Protein AF-A0A6G0XV57-F1 (afdb_monomer)

Nearest PDB structures (foldseek):
  7r4l-assembly1_A-2  TM=8.986E-01  e=7.935E-34  Homo sapiens
  7r4k-assembly1_A-2  TM=8.999E-01  e=2.355E-31  Homo sapiens
  7n29-assembly1_A-3  TM=8.966E-01  e=2.227E-31  Homo sapiens
  4ij6-assembly1_B  TM=8.393E-01  e=4.321E-11  Hydrogenobacter thermophilus TK-6
  4ij5-assembly1_B  TM=8.143E-01  e=5.037E-10  Hydrogenobacter thermophilus TK-6

Secondary structure (DSSP, 8-state):
----------SSSSSTTSGGGTTS---SEEEEEEPPPBHHHHHHHHHHTT--TTSSHHHHTS-GGGPPBPHHHHHHHHHHHHHHHHTT----SEEEEESSHHHHHHHHHT--TT--EEEEGGGSPPP-GGGTT--HHHHHHHSHHHHHHHHH-TTT---TTS--HHHHHHHHHHHHHHHHHH-TT-EEEEEE-HHHHHHHHHHHTT--HHHHHHHHH---GGGS--TT-EEEEESB-TTT-PBPSS--EEEEE-TT-GGGS-SSPEE-------HHHHHHHHHTS--S-S-HHHHHHHHSS--S--TT---------PPPP---SEEEEEEPPPHHHHHHHHH---HHHHHHHHHHTT--HHHHHHHHHHHHHHHHHHHHHHHHTT-EEEEEETTS--GGGGTT-SEEEEESSHHHHHHHHHH--SS--EEEEETTTTT---TT-SEE-BTTTB-HHHHHHHHHTT-SEEEEE--EEEEEE-TT--EEE-SS-BSSEEEEEESSTTSPEEEEEEETTPPPEEEEES-EEEE-TTGGGTHHHHHHPPPHHHHHHHHHHTT-----HHHHHHHHHHHHHTT---TT-SSEEEEESS---STTT---S-SEEEESEEEEEE-SSSEEEEETTTEEEE--TT-EEEEEE--STTTSEEEEE-S-GGGGGT-------

Sequence (673 aa):
MMWIGAVRRWKGARIARSLHHFNAPRLADLVLVRHGESEGNVAREMSIRGDHSLFSGEFKNRHSSNWRLTDRGREQAEAAGEWLRKEDLIYYDRYLVSEYLRAMETAARFNLPDAQWYAEMLLRERDWGQMDLMSEAERSVKMHDELKRRDLDRFYYAPPGGESLATVAQRVDRLMCVLHRELPGKKVLVVCHGEVMWALRTRLERMSQDTFRELQMSGRMVDQLHNGHILHYTRTDPVTGKVAPFFTHMRSVCPWNEKLSPKGWIKINRPVYDNEMMLAIAERVPRMIVSEEYIQQTYRKENSLNPNIESPLNPVVEKPKIELNKVVIVNKMTRYQHEESLYGNSGEALKKQMSMRGFVYDRLKASHDHHIDAIEDITSCLKEHNIEATVFNAHELTHEAYDGADMVFSAGGDGTFLKAASFVNRPIPLAGLNTDSARSEGNLCCYSIDASCNRFVVGLERLLKGDFQWRNRQRIRVGMVNQEGFKYELPRYALNEVFIAESDASRPSFYNIGIDQQQRESHRSSGIIVCTGTGSSAWYYSASQIHREQISSILNAMDFHSYTNETVTEITERLNKDNMFPEDSLDMGYVVREPIINATFGDIRFRKGKARRVSMRSLGWDMKVNLDGLYSVPLNYGVQAVMKICTEPQYVLRTVDFSPHDSRHDKKYRPRS

Organism: NCBI:txid100861

Structure (mmCIF, N/CA/C/O backbone):
data_AF-A0A6G0XV57-F1
#
_entry.id   AF-A0A6G0XV57-F1
#
loop_
_atom_site.group_PDB
_atom_site.id
_atom_site.type_symbol
_atom_site.label_atom_id
_atom_site.label_alt_id
_atom_site.label_comp_id
_atom_site.label_asym_id
_atom_site.label_entity_id
_atom_site.label_seq_id
_atom_site.pdbx_PDB_ins_code
_atom_site.Cartn_x
_atom_site.Cartn_y
_atom_site.Cartn_z
_atom_site.occupancy
_atom_site.B_iso_or_equiv
_atom_site.auth_seq_id
_atom_site.auth_comp_id
_atom_site.auth_asym_id
_atom_site.auth_atom_id
_atom_site.pdbx_PDB_model_num
ATOM 1 N N . MET A 1 1 ? 45.183 -13.941 52.090 1.00 34.09 1 MET A N 1
ATOM 2 C CA . MET A 1 1 ? 44.282 -14.592 53.063 1.00 34.09 1 MET A CA 1
ATOM 3 C C . MET A 1 1 ? 43.223 -13.570 53.453 1.00 34.09 1 MET A C 1
ATOM 5 O O . MET A 1 1 ? 43.558 -12.648 54.171 1.00 34.09 1 MET A O 1
ATOM 9 N N . MET A 1 2 ? 42.026 -13.645 52.866 1.00 29.22 2 MET A N 1
ATOM 10 C CA . MET A 1 2 ? 40.746 -13.140 53.398 1.00 29.22 2 MET A CA 1
ATOM 11 C C . MET A 1 2 ? 39.704 -13.258 52.282 1.00 29.22 2 MET A C 1
ATOM 13 O O . MET A 1 2 ? 39.480 -12.357 51.483 1.00 29.22 2 MET A O 1
ATOM 17 N N . TRP A 1 3 ? 39.139 -14.456 52.209 1.00 25.41 3 TRP A N 1
ATOM 18 C CA . TRP A 1 3 ? 37.884 -14.771 51.545 1.00 25.41 3 TRP A CA 1
ATOM 19 C C . TRP A 1 3 ? 36.915 -15.224 52.643 1.00 25.41 3 TRP A C 1
ATOM 21 O O . TRP A 1 3 ? 37.363 -15.765 53.653 1.00 25.41 3 TRP A O 1
ATOM 31 N N . ILE A 1 4 ? 35.616 -15.090 52.358 1.00 30.78 4 ILE A N 1
ATOM 32 C CA . ILE A 1 4 ? 34.435 -15.604 53.080 1.00 30.78 4 ILE A CA 1
ATOM 33 C C . ILE A 1 4 ? 33.719 -14.556 53.948 1.00 30.78 4 ILE A C 1
ATOM 35 O O . ILE A 1 4 ? 34.163 -14.202 55.033 1.00 30.78 4 ILE A O 1
ATOM 39 N N . GLY A 1 5 ? 32.521 -14.162 53.495 1.00 26.83 5 GLY A N 1
ATOM 40 C CA . GLY A 1 5 ? 31.481 -13.634 54.379 1.00 26.83 5 GLY A CA 1
ATOM 41 C C . GLY A 1 5 ? 30.480 -12.681 53.728 1.00 26.83 5 GLY A C 1
ATOM 42 O O . GLY A 1 5 ? 30.572 -11.492 53.980 1.00 26.83 5 GLY A O 1
ATOM 43 N N . ALA A 1 6 ? 29.521 -13.191 52.937 1.00 28.02 6 ALA A N 1
ATOM 44 C CA . ALA A 1 6 ? 28.131 -12.685 52.884 1.00 28.02 6 ALA A CA 1
ATOM 45 C C . ALA A 1 6 ? 27.296 -13.379 51.784 1.00 28.02 6 ALA A C 1
ATOM 47 O O . ALA A 1 6 ? 26.895 -12.773 50.795 1.00 28.02 6 ALA A O 1
ATOM 48 N N . VAL A 1 7 ? 26.963 -14.657 51.981 1.00 32.06 7 VAL A N 1
ATOM 49 C CA . VAL A 1 7 ? 25.811 -15.294 51.320 1.00 32.06 7 VAL A CA 1
ATOM 50 C C . VAL A 1 7 ? 24.697 -15.387 52.360 1.00 32.06 7 VAL A C 1
ATOM 52 O O . VAL A 1 7 ? 24.643 -16.366 53.096 1.00 32.06 7 VAL A O 1
ATOM 55 N N . ARG A 1 8 ? 23.843 -14.356 52.471 1.00 33.47 8 ARG A N 1
ATOM 56 C CA . ARG A 1 8 ? 22.464 -14.439 53.018 1.00 33.47 8 ARG A CA 1
ATOM 57 C C . ARG A 1 8 ? 21.785 -13.067 53.106 1.00 33.47 8 ARG A C 1
ATOM 59 O O . ARG A 1 8 ? 21.860 -12.381 54.116 1.00 33.47 8 ARG A O 1
ATOM 66 N N . ARG A 1 9 ? 21.067 -12.712 52.045 1.00 32.19 9 ARG A N 1
ATOM 67 C CA . ARG A 1 9 ? 19.805 -11.936 51.967 1.00 32.19 9 ARG A CA 1
ATOM 68 C C . ARG A 1 9 ? 19.656 -11.534 50.502 1.00 32.19 9 ARG A C 1
ATOM 70 O O . ARG A 1 9 ? 20.653 -11.497 49.803 1.00 32.19 9 ARG A O 1
ATOM 77 N N . TRP A 1 10 ? 18.437 -11.275 50.043 1.00 28.81 10 TRP A N 1
ATOM 78 C CA . TRP A 1 10 ? 18.050 -11.075 48.632 1.00 28.81 10 TRP A CA 1
ATOM 79 C C . TRP A 1 10 ? 17.597 -12.335 47.864 1.00 28.81 10 TRP A C 1
ATOM 81 O O . TRP A 1 10 ? 17.657 -12.396 46.642 1.00 28.81 10 TRP A O 1
ATOM 91 N N . LYS A 1 11 ? 16.986 -13.303 48.562 1.00 30.27 11 LYS A N 1
ATOM 92 C CA . LYS A 1 11 ? 15.836 -14.040 48.000 1.00 30.27 11 LYS A CA 1
ATOM 93 C C . LYS A 1 11 ? 14.578 -13.232 48.338 1.00 30.27 11 LYS A C 1
ATOM 95 O O . LYS A 1 11 ? 14.094 -13.324 49.458 1.00 30.27 11 LYS A O 1
ATOM 100 N N . GLY A 1 12 ? 14.106 -12.381 47.424 1.00 30.50 12 GLY A N 1
ATOM 101 C CA . GLY A 1 12 ? 12.867 -11.617 47.653 1.00 30.50 12 GLY A CA 1
ATOM 102 C C . GLY A 1 12 ? 12.472 -10.583 46.594 1.00 30.50 12 GLY A C 1
ATOM 103 O O . GLY A 1 12 ? 11.296 -10.272 46.481 1.00 30.50 12 GLY A O 1
ATOM 104 N N . ALA A 1 13 ? 13.395 -10.088 45.763 1.00 32.50 13 ALA A N 1
ATOM 105 C CA . ALA A 1 13 ? 13.110 -8.943 44.881 1.00 32.50 13 ALA A CA 1
ATOM 106 C C . ALA A 1 13 ? 12.958 -9.280 43.380 1.00 32.50 13 ALA A C 1
ATOM 108 O O . ALA A 1 13 ? 12.993 -8.382 42.544 1.00 32.50 13 ALA A O 1
ATOM 109 N N . ARG A 1 14 ? 12.786 -10.560 43.007 1.00 33.81 14 ARG A N 1
ATOM 110 C CA . ARG A 1 14 ? 12.693 -10.996 41.593 1.00 33.81 14 ARG A CA 1
ATOM 111 C C . ARG A 1 14 ? 11.273 -11.297 41.084 1.00 33.81 14 ARG A C 1
ATOM 113 O O . ARG A 1 14 ? 11.131 -11.683 39.934 1.00 33.81 14 ARG A O 1
ATOM 120 N N . ILE A 1 15 ? 10.231 -11.094 41.897 1.00 35.41 15 ILE A N 1
ATOM 121 C CA . ILE A 1 15 ? 8.837 -11.447 41.539 1.00 35.41 15 ILE A CA 1
ATOM 122 C C . ILE A 1 15 ? 7.945 -10.209 41.280 1.00 35.41 15 ILE A C 1
ATOM 124 O O . ILE A 1 15 ? 6.884 -10.325 40.679 1.00 35.41 15 ILE A O 1
ATOM 128 N N . ALA A 1 16 ? 8.376 -8.994 41.631 1.00 29.47 16 ALA A N 1
ATOM 129 C CA . ALA A 1 16 ? 7.473 -7.835 41.672 1.00 29.47 16 ALA A CA 1
ATOM 130 C C . ALA A 1 16 ? 7.303 -7.034 40.357 1.00 29.47 16 ALA A C 1
ATOM 132 O O . ALA A 1 16 ? 6.469 -6.136 40.315 1.00 29.47 16 ALA A O 1
ATOM 133 N N . ARG A 1 17 ? 8.033 -7.331 39.268 1.00 33.22 17 ARG A N 1
ATOM 134 C CA . ARG A 1 17 ? 7.939 -6.560 38.001 1.00 33.22 17 ARG A CA 1
ATOM 135 C C . ARG A 1 17 ? 6.958 -7.112 36.947 1.00 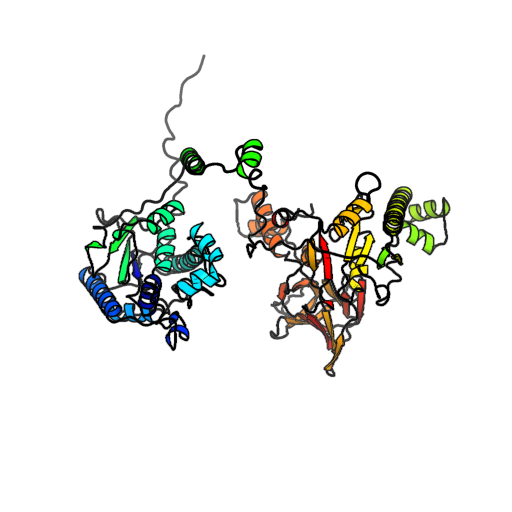33.22 17 ARG A C 1
ATOM 137 O O . ARG A 1 17 ? 6.884 -6.551 35.862 1.00 33.22 17 ARG A O 1
ATOM 144 N N . SER A 1 18 ? 6.166 -8.150 37.246 1.00 36.41 18 SER A N 1
ATOM 145 C CA . SER A 1 18 ? 5.192 -8.733 36.292 1.00 36.41 18 SER A CA 1
ATOM 146 C C . SER A 1 18 ? 3.714 -8.403 36.573 1.00 36.41 18 SER A C 1
ATOM 148 O O . SER A 1 18 ? 2.833 -8.851 35.842 1.00 36.41 18 SER A O 1
ATOM 150 N N . LEU A 1 19 ? 3.408 -7.610 37.606 1.00 34.47 19 LEU A N 1
ATOM 151 C CA . LEU A 1 19 ? 2.039 -7.498 38.131 1.00 34.47 19 LEU A CA 1
ATOM 152 C C . LEU A 1 19 ? 1.167 -6.387 37.514 1.00 34.47 19 LEU A C 1
ATOM 154 O O . LEU A 1 19 ? -0.050 -6.428 37.674 1.00 34.47 19 LEU A O 1
ATOM 158 N N . HIS A 1 20 ? 1.719 -5.438 36.750 1.00 35.94 20 HIS A N 1
ATOM 159 C CA . HIS A 1 20 ? 0.915 -4.323 36.215 1.00 35.94 20 HIS A CA 1
ATOM 160 C C . HIS A 1 20 ? 0.004 -4.681 35.022 1.00 35.94 20 HIS A C 1
ATOM 162 O O . HIS A 1 20 ? -0.925 -3.934 34.737 1.00 35.94 20 HIS A O 1
ATOM 168 N N . HIS A 1 21 ? 0.179 -5.841 34.375 1.00 42.47 21 HIS A N 1
ATOM 169 C CA . HIS A 1 21 ? -0.736 -6.318 33.318 1.00 42.47 21 HIS A CA 1
ATOM 170 C C . HIS A 1 21 ? -1.996 -7.034 33.851 1.00 42.47 21 HIS A C 1
ATOM 172 O O . HIS A 1 21 ? -2.893 -7.372 33.074 1.00 42.47 21 HIS A O 1
ATOM 178 N N . PHE A 1 22 ? -2.079 -7.286 35.163 1.00 44.69 22 PHE A N 1
ATOM 179 C CA . PHE A 1 22 ? -3.140 -8.099 35.768 1.00 44.69 22 PHE A CA 1
ATOM 180 C C . PHE A 1 22 ? -4.369 -7.312 36.251 1.00 44.69 22 PHE A C 1
ATOM 182 O O . PHE A 1 22 ? -5.381 -7.935 36.555 1.00 44.69 22 PHE A O 1
ATOM 189 N N . ASN A 1 23 ? -4.324 -5.975 36.251 1.00 51.72 23 ASN A N 1
ATOM 190 C CA . ASN A 1 23 ? -5.428 -5.120 36.721 1.00 51.72 23 ASN A CA 1
ATOM 191 C C . ASN A 1 23 ? -6.341 -4.573 35.609 1.00 51.72 23 ASN A C 1
ATOM 193 O O . ASN A 1 23 ? -7.172 -3.707 35.872 1.00 51.72 23 ASN A O 1
ATOM 197 N N . ALA A 1 24 ? -6.215 -5.054 34.368 1.00 62.66 24 ALA A N 1
ATOM 198 C CA . ALA A 1 24 ? -7.124 -4.631 33.308 1.00 62.66 24 ALA A CA 1
ATOM 199 C C . ALA A 1 24 ? -8.559 -5.138 33.592 1.00 62.66 24 ALA A C 1
ATOM 201 O O . ALA A 1 24 ? -8.722 -6.334 33.861 1.00 62.66 24 ALA A O 1
ATOM 202 N N . PRO A 1 25 ? -9.593 -4.278 33.509 1.00 76.31 25 PRO A N 1
ATOM 203 C CA . PRO A 1 25 ? -10.987 -4.700 33.609 1.00 76.31 25 PRO A CA 1
ATOM 204 C C . PRO A 1 25 ? -11.294 -5.782 32.561 1.00 76.31 25 PRO A C 1
ATOM 206 O O . PRO A 1 25 ? -10.934 -5.640 31.394 1.00 76.31 25 PRO A O 1
ATOM 209 N N . ARG A 1 26 ? -11.912 -6.899 32.972 1.00 89.50 26 ARG A N 1
ATOM 210 C CA . ARG A 1 26 ? -12.302 -8.002 32.071 1.00 89.50 26 ARG A CA 1
ATOM 211 C C . ARG A 1 26 ? -13.672 -8.553 32.431 1.00 89.50 26 ARG A C 1
ATOM 213 O O . ARG A 1 26 ? -14.041 -8.522 33.601 1.00 89.50 26 ARG A O 1
ATOM 220 N N . LEU A 1 27 ? -14.364 -9.132 31.449 1.00 94.75 27 LEU A N 1
ATOM 221 C CA . LEU A 1 27 ? -15.621 -9.877 31.630 1.00 94.75 27 LEU A CA 1
ATOM 222 C C . LEU A 1 27 ? -15.452 -10.984 32.675 1.00 94.75 27 LEU A C 1
ATOM 224 O O . LEU A 1 27 ? -14.336 -11.469 32.823 1.00 94.75 27 LEU A O 1
ATOM 228 N N . ALA A 1 28 ? -16.508 -11.386 33.380 1.00 94.69 28 ALA A N 1
ATOM 229 C CA . ALA A 1 28 ? -16.503 -12.561 34.262 1.00 94.69 28 ALA A CA 1
ATOM 230 C C . ALA A 1 28 ? -16.751 -13.857 33.475 1.00 94.69 28 ALA A C 1
ATOM 232 O O . ALA A 1 28 ? -15.943 -14.788 33.548 1.00 94.69 28 ALA A O 1
ATOM 233 N N . ASP A 1 29 ? -17.810 -13.855 32.662 1.00 96.56 29 ASP A N 1
ATOM 234 C CA . ASP A 1 29 ? -18.235 -14.973 31.823 1.00 96.56 29 ASP A CA 1
ATOM 235 C C . ASP A 1 29 ? -18.567 -14.492 30.409 1.00 96.56 29 ASP A C 1
ATOM 237 O O . ASP A 1 29 ? -19.100 -13.396 30.211 1.00 96.56 29 ASP A O 1
ATOM 241 N N . LEU A 1 30 ? -18.267 -15.338 29.427 1.00 98.06 30 LEU A N 1
ATOM 242 C CA . LEU A 1 30 ? -18.637 -15.145 28.030 1.00 98.06 30 LEU A CA 1
ATOM 243 C C . LEU A 1 30 ? -19.245 -16.441 27.501 1.00 98.06 30 LEU A C 1
ATOM 245 O O . LEU A 1 30 ? -18.568 -17.466 27.442 1.00 98.06 30 LEU A O 1
ATOM 249 N N . VAL A 1 31 ? -20.511 -16.387 27.104 1.00 98.38 31 VAL A N 1
ATOM 250 C CA . VAL A 1 31 ? -21.219 -17.504 26.478 1.00 98.38 31 VAL A CA 1
ATOM 251 C C . VAL A 1 31 ? -21.384 -17.194 24.999 1.00 98.38 31 VAL A C 1
ATOM 253 O O . VAL A 1 31 ? -21.949 -16.169 24.635 1.00 98.38 31 VAL A O 1
ATOM 256 N N . LEU A 1 32 ? -20.862 -18.067 24.145 1.00 98.56 32 LEU A N 1
ATOM 257 C CA . LEU A 1 32 ? -20.957 -17.985 22.694 1.00 98.56 32 LEU A CA 1
ATOM 258 C C . LEU A 1 32 ? -21.879 -19.095 22.203 1.00 98.56 32 LEU A C 1
ATOM 260 O O . LEU A 1 32 ? -21.684 -20.248 22.578 1.00 98.56 32 LEU A O 1
ATOM 264 N N . VAL A 1 33 ? -22.829 -18.774 21.333 1.00 98.56 33 VAL A N 1
ATOM 265 C CA . VAL A 1 33 ? -23.730 -19.754 20.724 1.00 98.56 33 VAL A CA 1
ATOM 266 C C . VAL A 1 33 ? -23.686 -19.626 19.208 1.00 98.56 33 VAL A C 1
ATOM 268 O O . VAL A 1 33 ? -23.840 -18.528 18.663 1.00 98.56 33 VAL A O 1
ATOM 271 N N . ARG A 1 34 ? -23.484 -20.747 18.511 1.00 98.50 34 ARG A N 1
ATOM 272 C CA . ARG A 1 34 ? -23.618 -20.807 17.050 1.00 98.50 34 ARG A CA 1
ATOM 273 C C . ARG A 1 34 ? -25.100 -20.826 16.697 1.00 98.50 34 ARG A C 1
ATOM 275 O O . ARG A 1 34 ? -25.857 -21.573 17.310 1.00 98.50 34 ARG A O 1
ATOM 282 N N . HIS A 1 35 ? -25.502 -20.082 15.670 1.00 98.50 35 HIS A N 1
ATOM 283 C CA . HIS A 1 35 ? -26.863 -20.160 15.141 1.00 98.50 35 HIS A CA 1
ATOM 284 C C . HIS A 1 35 ? -27.295 -21.613 14.831 1.00 98.50 35 HIS A C 1
ATOM 286 O O . HIS A 1 35 ? -26.469 -22.470 14.478 1.00 98.50 35 HIS A O 1
ATOM 292 N N . GLY A 1 36 ? -28.597 -21.889 14.940 1.00 98.19 36 GLY A N 1
ATOM 293 C CA . GLY A 1 36 ? -29.198 -23.158 14.515 1.00 98.19 36 GLY A CA 1
ATOM 294 C C . GLY A 1 36 ? -29.007 -23.421 13.017 1.00 98.19 36 GLY A C 1
ATOM 295 O O . GLY A 1 36 ? -28.563 -22.547 12.271 1.00 98.19 36 GLY A O 1
ATOM 296 N N . GLU A 1 37 ? -29.286 -24.633 12.554 1.00 98.38 37 GLU A N 1
ATOM 297 C CA . GLU A 1 37 ? -29.189 -24.994 11.137 1.00 98.38 37 GLU A CA 1
ATOM 298 C C . GLU A 1 37 ? -29.991 -24.017 10.259 1.00 98.38 37 GLU A C 1
ATOM 300 O O . GLU A 1 37 ? -31.153 -23.709 10.520 1.00 98.38 37 GLU A O 1
ATOM 305 N N . SER A 1 38 ? -29.337 -23.476 9.234 1.00 97.50 38 SER A N 1
ATOM 306 C CA . SER A 1 38 ? -29.939 -22.513 8.308 1.00 97.50 38 SER A CA 1
ATOM 307 C C . SER A 1 38 ? -30.130 -23.110 6.922 1.00 97.50 38 SER A C 1
ATOM 309 O O . SER A 1 38 ? -29.463 -24.085 6.571 1.00 97.50 38 SER A O 1
ATOM 311 N N . GLU A 1 39 ? -30.977 -22.472 6.111 1.00 95.38 39 GLU A N 1
ATOM 312 C CA . GLU A 1 39 ? -31.161 -22.796 4.685 1.00 95.38 39 GLU A CA 1
ATOM 313 C C . GLU A 1 39 ? -29.803 -22.937 3.967 1.00 95.38 39 GLU A C 1
ATOM 315 O O . GLU A 1 39 ? -29.574 -23.888 3.222 1.00 95.38 39 GLU A O 1
ATOM 320 N N . GLY A 1 40 ? -28.856 -22.038 4.267 1.00 93.12 40 GLY A N 1
ATOM 321 C CA . GLY A 1 40 ? -27.499 -22.072 3.723 1.00 93.12 40 GLY A CA 1
ATOM 322 C C . GLY A 1 40 ? -26.662 -23.276 4.152 1.00 93.12 40 GLY A C 1
ATOM 323 O O . GLY A 1 40 ? -25.860 -23.777 3.366 1.00 93.12 40 GLY A O 1
ATOM 324 N N . ASN A 1 41 ? -26.853 -23.784 5.376 1.00 94.62 41 ASN A N 1
ATOM 325 C CA . ASN A 1 41 ? -26.161 -24.996 5.823 1.00 94.62 41 ASN A CA 1
ATOM 326 C C . ASN A 1 41 ? -26.663 -26.225 5.064 1.00 94.62 41 ASN A C 1
ATOM 328 O O . ASN A 1 41 ? -25.842 -27.007 4.589 1.00 94.62 41 ASN A O 1
ATOM 332 N N . VAL A 1 42 ? -27.981 -26.345 4.891 1.00 94.75 42 VAL A N 1
ATOM 333 C CA . VAL A 1 42 ? -28.590 -27.446 4.135 1.00 94.75 42 VAL A CA 1
ATOM 334 C C . VAL A 1 42 ? -28.161 -27.405 2.671 1.00 94.75 42 VAL A C 1
ATOM 336 O O . VAL A 1 42 ? -27.698 -28.418 2.150 1.00 94.75 42 VAL A O 1
ATOM 339 N N . ALA A 1 43 ? -28.215 -26.234 2.026 1.00 92.56 43 ALA A N 1
ATOM 340 C CA . ALA A 1 43 ? -27.759 -26.078 0.645 1.00 92.56 43 ALA A CA 1
ATOM 341 C C . ALA A 1 43 ? -26.285 -26.467 0.478 1.00 92.56 43 ALA A C 1
ATOM 343 O O . ALA A 1 43 ? -25.933 -27.218 -0.435 1.00 92.56 43 ALA A O 1
ATOM 344 N N . ARG A 1 44 ? -25.416 -26.020 1.395 1.00 90.75 44 ARG A N 1
ATOM 345 C CA . ARG A 1 44 ? -23.997 -26.395 1.407 1.00 90.75 44 ARG A CA 1
ATOM 346 C C . ARG A 1 44 ? -23.816 -27.909 1.521 1.00 90.75 44 ARG A C 1
ATOM 348 O O . ARG A 1 44 ? -23.021 -28.461 0.766 1.00 90.75 44 ARG A O 1
ATOM 355 N N . GLU A 1 45 ? -24.515 -28.561 2.447 1.00 92.06 45 GLU A N 1
ATOM 356 C CA . GLU A 1 45 ? -24.403 -30.002 2.702 1.00 92.06 45 GLU A CA 1
ATOM 357 C C . GLU A 1 45 ? -24.928 -30.846 1.533 1.00 92.06 45 GLU A C 1
ATOM 359 O O . GLU A 1 45 ? -24.244 -31.772 1.094 1.00 92.06 45 GLU A O 1
ATOM 364 N N . MET A 1 46 ? -26.089 -30.490 0.972 1.00 92.12 46 MET A N 1
ATOM 365 C CA . MET A 1 46 ? -26.632 -31.110 -0.244 1.00 92.12 46 MET A CA 1
ATOM 366 C C . MET A 1 46 ? -25.644 -30.996 -1.402 1.00 92.12 46 MET A C 1
ATOM 368 O O . MET A 1 46 ? -25.324 -31.992 -2.050 1.00 92.12 46 MET A O 1
ATOM 372 N N . SER A 1 47 ? -25.054 -29.814 -1.583 1.00 91.69 47 SER A N 1
ATOM 373 C CA . SER A 1 47 ? -24.084 -29.602 -2.648 1.00 91.69 47 SER A CA 1
ATOM 374 C C . SER A 1 47 ? -22.780 -30.371 -2.452 1.00 91.69 47 SER A C 1
ATOM 376 O O . SER A 1 47 ? -22.156 -30.704 -3.454 1.00 91.69 47 SER A O 1
ATOM 378 N N . ILE A 1 48 ? -22.348 -30.662 -1.221 1.00 87.38 48 ILE A N 1
ATOM 379 C CA . ILE A 1 48 ? -21.200 -31.559 -0.975 1.00 87.38 48 ILE A CA 1
ATOM 380 C C . ILE A 1 48 ? -21.549 -32.993 -1.386 1.00 87.38 48 ILE A C 1
ATOM 382 O O . ILE A 1 48 ? -20.696 -33.715 -1.889 1.00 87.38 48 ILE A O 1
ATOM 386 N N . ARG A 1 49 ? -22.810 -33.399 -1.207 1.00 91.12 49 ARG A N 1
ATOM 387 C CA . ARG A 1 49 ? -23.329 -34.714 -1.616 1.00 91.12 49 ARG A CA 1
ATOM 388 C C . ARG A 1 49 ? -23.647 -34.815 -3.114 1.00 91.12 49 ARG A C 1
ATOM 390 O O . ARG A 1 49 ? -24.102 -35.866 -3.554 1.00 91.12 49 ARG A O 1
ATOM 397 N N . GLY A 1 50 ? -23.402 -33.754 -3.885 1.00 88.12 50 GLY A N 1
ATOM 398 C CA . GLY A 1 50 ? -23.627 -33.704 -5.332 1.00 88.12 50 GLY A CA 1
ATOM 399 C C . GLY A 1 50 ? -25.002 -33.181 -5.759 1.00 88.12 50 GLY A C 1
ATOM 400 O O . GLY A 1 50 ? -25.271 -33.114 -6.955 1.00 88.12 50 GLY A O 1
ATOM 401 N N . ASP A 1 51 ? -25.864 -32.778 -4.822 1.00 90.00 51 ASP A N 1
ATOM 402 C CA . ASP A 1 51 ? -27.142 -32.137 -5.141 1.00 90.00 51 ASP A CA 1
ATOM 403 C C . ASP A 1 51 ? -27.007 -30.607 -5.106 1.00 90.00 51 ASP A C 1
ATOM 405 O O . ASP A 1 51 ? -26.893 -29.982 -4.051 1.00 90.00 51 ASP A O 1
ATOM 409 N N . HIS A 1 52 ? -27.017 -29.992 -6.286 1.00 89.50 52 HIS A N 1
ATOM 410 C CA . HIS A 1 52 ? -26.861 -28.545 -6.462 1.00 89.50 52 HIS A CA 1
ATOM 411 C C . HIS A 1 52 ? -28.188 -27.815 -6.709 1.00 89.50 52 HIS A C 1
ATOM 413 O O . HIS A 1 52 ? -28.171 -26.626 -7.028 1.00 89.50 52 HIS A O 1
ATOM 419 N N . SER A 1 53 ? -29.327 -28.502 -6.573 1.00 86.62 53 SER A N 1
ATOM 420 C CA . SER A 1 53 ? -30.657 -27.969 -6.914 1.00 86.62 53 SER A CA 1
ATOM 421 C C . SER A 1 53 ? -30.976 -26.647 -6.206 1.00 86.62 53 SER A C 1
ATOM 423 O O . SER A 1 53 ? -31.510 -25.725 -6.826 1.00 86.62 53 SER A O 1
ATOM 425 N N . LEU A 1 54 ? -30.564 -26.506 -4.941 1.00 86.25 54 LEU A N 1
ATOM 426 C CA . LEU A 1 54 ? -30.760 -25.286 -4.156 1.00 86.25 54 LEU A CA 1
ATOM 427 C C . LEU A 1 54 ? -29.894 -24.104 -4.616 1.00 86.25 54 LEU A C 1
ATOM 429 O O . LEU A 1 54 ? -30.247 -22.969 -4.334 1.00 86.25 54 LEU A O 1
ATOM 433 N N . PHE A 1 55 ? -28.820 -24.298 -5.386 1.00 83.69 55 PHE A N 1
ATOM 434 C CA . PHE A 1 55 ? -28.038 -23.190 -5.966 1.00 83.69 55 PHE A CA 1
ATOM 435 C C . PHE A 1 55 ? -28.674 -22.645 -7.258 1.00 83.69 55 PHE A C 1
ATOM 437 O O . PHE A 1 55 ? -27.996 -22.335 -8.241 1.00 83.69 55 PHE A O 1
ATOM 444 N N . SER A 1 56 ? -29.998 -22.514 -7.255 1.00 81.12 56 SER A N 1
ATOM 445 C CA . SER A 1 56 ? -30.811 -21.991 -8.351 1.00 81.12 56 SER A CA 1
ATOM 446 C C . SER A 1 56 ? -31.950 -21.111 -7.811 1.00 81.12 56 SER A C 1
ATOM 448 O O . SER A 1 56 ? -32.141 -20.994 -6.599 1.00 81.12 56 SER A O 1
ATOM 450 N N . GLY A 1 57 ? -32.681 -20.443 -8.708 1.00 84.56 57 GLY A N 1
ATOM 451 C CA . GLY A 1 57 ? -33.879 -19.676 -8.353 1.00 84.56 57 GLY A CA 1
ATOM 452 C C . GLY A 1 57 ? -33.658 -18.620 -7.261 1.00 84.56 57 GLY A C 1
ATOM 453 O O . GLY A 1 57 ? -32.664 -17.892 -7.265 1.00 84.56 57 GLY A O 1
ATOM 454 N N . GLU A 1 58 ? -34.607 -18.525 -6.325 1.00 82.25 58 GLU A N 1
ATOM 455 C CA . GLU A 1 58 ? -34.595 -17.518 -5.255 1.00 82.25 58 GLU A CA 1
ATOM 456 C C . GLU A 1 58 ? -33.408 -17.645 -4.301 1.00 82.25 58 GLU A C 1
ATOM 458 O O . GLU A 1 58 ? -32.899 -16.632 -3.825 1.00 82.25 58 GLU A O 1
ATOM 463 N N . PHE A 1 59 ? -32.946 -18.867 -4.028 1.00 85.88 59 PHE A N 1
ATOM 464 C CA . PHE A 1 59 ? -31.854 -19.092 -3.086 1.00 85.88 59 PHE A CA 1
ATOM 465 C C . PHE A 1 59 ? -30.547 -18.464 -3.592 1.00 85.88 59 PHE A C 1
ATOM 467 O O . PHE A 1 59 ? -29.869 -17.774 -2.833 1.00 85.88 59 PHE A O 1
ATOM 474 N N . LYS A 1 60 ? -30.240 -18.610 -4.892 1.00 85.06 60 LYS A N 1
ATOM 475 C CA . LYS A 1 60 ? -29.068 -17.978 -5.532 1.00 85.06 60 LYS A CA 1
ATOM 476 C C . LYS A 1 60 ? -29.159 -16.449 -5.575 1.00 85.06 60 LYS A C 1
ATOM 478 O O . LYS A 1 60 ? -28.135 -15.777 -5.582 1.00 85.06 60 LYS A O 1
ATOM 483 N N . ASN A 1 61 ? -30.372 -15.899 -5.586 1.00 86.00 61 ASN A N 1
ATOM 484 C CA . ASN A 1 61 ? -30.618 -14.455 -5.621 1.00 86.00 61 ASN A CA 1
ATOM 485 C C . ASN A 1 61 ? -30.779 -13.832 -4.221 1.00 86.00 61 ASN A C 1
ATOM 487 O O . ASN A 1 61 ? -31.047 -12.635 -4.103 1.00 86.00 61 ASN A O 1
ATOM 491 N N . ARG A 1 62 ? -30.618 -14.622 -3.152 1.00 89.81 62 ARG A N 1
ATOM 492 C CA . ARG A 1 62 ? -30.719 -14.170 -1.763 1.00 89.81 62 ARG A CA 1
ATOM 493 C C . ARG A 1 62 ? -29.325 -14.042 -1.153 1.00 89.81 62 ARG A C 1
ATOM 495 O O . ARG A 1 62 ? -28.574 -15.007 -1.094 1.00 89.81 62 ARG A O 1
ATOM 502 N N . HIS A 1 63 ? -29.003 -12.856 -0.640 1.00 91.56 63 HIS A N 1
ATOM 503 C CA . HIS A 1 63 ? -27.762 -12.632 0.104 1.00 91.56 63 HIS A CA 1
ATOM 504 C C . HIS A 1 63 ? -27.706 -13.508 1.369 1.00 91.56 63 HIS A C 1
ATOM 506 O O . HIS A 1 63 ? -28.720 -13.673 2.055 1.00 91.56 63 HIS A O 1
ATOM 512 N N . SER A 1 64 ? -26.526 -14.027 1.720 1.00 91.38 64 SER A N 1
ATOM 513 C CA . SER A 1 64 ? -26.355 -15.001 2.809 1.00 91.38 64 SER A CA 1
ATOM 514 C C . SER A 1 64 ? -26.753 -14.479 4.191 1.00 91.38 64 SER A C 1
ATOM 516 O O . SER A 1 64 ? -27.119 -15.265 5.067 1.00 91.38 64 SER A O 1
ATOM 518 N N . SER A 1 65 ? -26.769 -13.158 4.403 1.00 94.31 65 SER A N 1
ATOM 519 C CA . SER A 1 65 ? -27.307 -12.529 5.624 1.00 94.31 65 SER A CA 1
ATOM 520 C C . SER A 1 65 ? -28.789 -12.827 5.867 1.00 94.31 65 SER A C 1
ATOM 522 O O . SER A 1 65 ? -29.244 -12.793 7.012 1.00 94.31 65 SER A O 1
ATOM 524 N N . ASN A 1 66 ? -29.534 -13.123 4.799 1.00 95.38 66 ASN A N 1
ATOM 525 C CA . ASN A 1 66 ? -30.988 -13.262 4.816 1.00 95.38 66 ASN A CA 1
ATOM 526 C C . ASN A 1 66 ? -31.452 -14.724 4.876 1.00 95.38 66 ASN A C 1
ATOM 528 O O . ASN A 1 66 ? -32.657 -14.968 4.912 1.00 95.38 66 ASN A O 1
ATOM 532 N N . TRP A 1 67 ? -30.534 -15.696 4.885 1.00 94.88 67 TRP A N 1
ATOM 533 C CA . TRP A 1 67 ? -30.897 -17.099 5.081 1.00 94.88 67 TRP A CA 1
ATOM 534 C C . TRP A 1 67 ? -31.500 -17.318 6.466 1.00 94.88 67 TRP A C 1
ATOM 536 O O . TRP A 1 67 ? -30.936 -16.888 7.481 1.00 94.88 67 TRP A O 1
ATOM 546 N N . ARG A 1 68 ? -32.648 -17.993 6.481 1.00 97.06 68 ARG A N 1
ATOM 547 C CA . ARG A 1 68 ? -33.456 -18.270 7.675 1.00 97.06 68 ARG A CA 1
ATOM 548 C C . ARG A 1 68 ? -33.063 -19.603 8.313 1.00 97.06 68 ARG A C 1
ATOM 550 O O . ARG A 1 68 ? -32.319 -20.394 7.724 1.00 97.06 68 ARG A O 1
ATOM 557 N N . LEU A 1 69 ? -33.548 -19.850 9.529 1.00 98.31 69 LEU A N 1
ATOM 558 C CA . LEU A 1 69 ? -33.449 -21.169 10.165 1.00 98.31 69 LEU A CA 1
ATOM 559 C C . LEU A 1 69 ? -34.376 -22.194 9.500 1.00 98.31 69 LEU A C 1
ATOM 561 O O . LEU A 1 69 ? -35.516 -21.870 9.160 1.00 98.31 69 LEU A O 1
ATOM 565 N N . THR A 1 70 ? -33.905 -23.437 9.395 1.00 98.25 70 THR A N 1
ATOM 566 C CA . THR A 1 70 ? -34.751 -24.604 9.088 1.00 98.25 70 THR A CA 1
ATOM 567 C C . THR A 1 70 ? -35.559 -25.009 10.321 1.00 98.25 70 THR A C 1
ATOM 569 O O . THR A 1 70 ? -35.262 -24.555 11.426 1.00 98.25 70 THR A O 1
ATOM 572 N N . ASP A 1 71 ? -36.552 -25.890 10.178 1.00 98.00 71 ASP A N 1
ATOM 573 C CA . ASP A 1 71 ? -37.307 -26.391 11.339 1.00 98.00 71 ASP A CA 1
ATOM 574 C C . ASP A 1 71 ? -36.397 -27.111 12.340 1.00 98.00 71 ASP A C 1
ATOM 576 O O . ASP A 1 71 ? -36.419 -26.799 13.529 1.00 98.00 71 ASP A O 1
ATOM 580 N N . ARG A 1 72 ? -35.462 -27.929 11.844 1.00 97.88 72 ARG A N 1
ATOM 581 C CA . ARG A 1 72 ? -34.393 -28.510 12.665 1.00 97.88 72 ARG A CA 1
ATOM 582 C C . ARG A 1 72 ? -33.543 -27.434 13.347 1.00 97.88 72 ARG A C 1
ATOM 584 O O . ARG A 1 72 ? -33.191 -27.567 14.515 1.00 97.88 72 ARG A O 1
ATOM 591 N N . GLY A 1 73 ? -33.205 -26.351 12.649 1.00 98.19 73 GLY A N 1
ATOM 592 C CA . GLY A 1 73 ? -32.473 -25.229 13.234 1.00 98.19 73 GLY A CA 1
ATOM 593 C C . GLY A 1 73 ? -33.234 -24.499 14.340 1.00 98.19 73 GLY A C 1
ATOM 594 O O . GLY A 1 73 ? -32.613 -24.022 15.292 1.00 98.19 73 GLY A O 1
ATOM 595 N N . ARG A 1 74 ? -34.567 -24.437 14.249 1.00 98.50 74 ARG A N 1
ATOM 596 C CA . ARG A 1 74 ? -35.437 -23.882 15.298 1.00 98.50 74 ARG A CA 1
ATOM 597 C C . ARG A 1 74 ? -35.441 -24.779 16.532 1.00 98.50 74 ARG A C 1
ATOM 599 O O . ARG A 1 74 ? -35.211 -24.265 17.621 1.00 98.50 74 ARG A O 1
ATOM 606 N N . GLU A 1 75 ? -35.574 -26.093 16.355 1.00 98.31 75 GLU A N 1
ATOM 607 C CA . GLU A 1 75 ? -35.467 -27.076 17.446 1.00 98.31 75 GLU A CA 1
ATOM 608 C C . GLU A 1 75 ? -34.101 -26.996 18.147 1.00 98.31 75 GLU A C 1
ATOM 610 O O . GLU A 1 75 ? -34.017 -26.983 19.373 1.00 98.31 75 GLU A O 1
ATOM 615 N N . GLN A 1 76 ? -33.010 -26.868 17.381 1.00 98.38 76 GLN A N 1
ATOM 616 C CA . GLN A 1 76 ? -31.664 -26.687 17.939 1.00 98.38 76 GLN A CA 1
ATOM 617 C C . GLN A 1 76 ? -31.543 -25.403 18.770 1.00 98.38 76 GLN A C 1
ATOM 619 O O . GLN A 1 76 ? -30.872 -25.403 19.804 1.00 98.38 76 GLN A O 1
ATOM 624 N N . ALA A 1 77 ? -32.163 -24.309 18.319 1.00 98.38 77 ALA A N 1
ATOM 625 C CA . ALA A 1 77 ? -32.176 -23.042 19.042 1.00 98.38 77 ALA A CA 1
ATOM 626 C C . ALA A 1 77 ? -32.992 -23.134 20.341 1.00 98.38 77 ALA A C 1
ATOM 628 O O . ALA A 1 77 ? -32.554 -22.639 21.379 1.00 98.38 77 ALA A O 1
ATOM 629 N N . GLU A 1 78 ? -34.143 -23.802 20.299 1.00 98.25 78 GLU A N 1
ATOM 630 C CA . GLU A 1 78 ? -35.007 -24.019 21.463 1.00 98.25 78 GLU A CA 1
ATOM 631 C C . GLU A 1 78 ? -34.316 -24.912 22.500 1.00 98.25 78 GLU A C 1
ATOM 633 O O . GLU A 1 78 ? -34.232 -24.524 23.666 1.00 98.25 78 GLU A O 1
ATOM 638 N N . ALA A 1 79 ? -33.686 -26.011 22.071 1.00 98.06 79 ALA A N 1
ATOM 639 C CA . ALA A 1 79 ? -32.874 -26.872 22.934 1.00 98.06 79 ALA A CA 1
ATOM 640 C C . ALA A 1 79 ? -31.696 -26.115 23.577 1.00 98.06 79 ALA A C 1
ATOM 642 O O . ALA A 1 79 ? -31.369 -26.331 24.746 1.00 98.06 79 ALA A O 1
ATOM 643 N N . ALA A 1 80 ? -31.060 -25.196 22.841 1.00 97.75 80 ALA A N 1
ATOM 644 C CA . ALA A 1 80 ? -30.024 -24.330 23.399 1.00 97.75 80 ALA A CA 1
ATOM 645 C C . ALA A 1 80 ? -30.579 -23.378 24.469 1.00 97.75 80 ALA A C 1
ATOM 647 O O . ALA A 1 80 ? -29.984 -23.257 25.541 1.00 97.75 80 ALA A O 1
ATOM 648 N N . GLY A 1 81 ? -31.739 -22.763 24.227 1.00 97.31 81 GLY A N 1
ATOM 649 C CA . GLY A 1 81 ? -32.438 -21.941 25.218 1.00 97.31 81 GLY A CA 1
ATOM 650 C C . GLY A 1 81 ? -32.856 -22.717 26.468 1.00 97.31 81 GLY A C 1
ATOM 651 O O . GLY A 1 81 ? -32.676 -22.238 27.587 1.00 97.31 81 GLY A O 1
ATOM 652 N N . GLU A 1 82 ? -33.382 -23.930 26.296 1.00 97.25 82 GLU A N 1
ATOM 653 C CA . GLU A 1 82 ? -33.743 -24.832 27.397 1.00 97.25 82 GLU A CA 1
ATOM 654 C C . GLU A 1 82 ? -32.541 -25.186 28.257 1.00 97.25 82 GLU A C 1
ATOM 656 O O . GLU A 1 82 ? -32.618 -25.129 29.485 1.00 97.25 82 GLU A O 1
ATOM 661 N N . TRP A 1 83 ? -31.417 -25.497 27.620 1.00 96.50 83 TRP A N 1
ATOM 662 C CA . TRP A 1 83 ? -30.188 -25.797 28.331 1.00 96.50 83 TRP A CA 1
ATOM 663 C C . TRP A 1 83 ? -29.667 -24.590 29.115 1.00 96.50 83 TRP A C 1
ATOM 665 O O . TRP A 1 83 ? -29.315 -24.740 30.283 1.00 96.50 83 TRP A O 1
ATOM 675 N N . LEU A 1 84 ? -29.693 -23.383 28.533 1.00 96.75 84 LEU A N 1
ATOM 676 C CA . LEU A 1 84 ? -29.319 -22.155 29.247 1.00 96.75 84 LEU A CA 1
ATOM 677 C C . LEU A 1 84 ? -30.197 -21.935 30.487 1.00 96.75 84 LEU A C 1
ATOM 679 O O . LEU A 1 84 ? -29.677 -21.631 31.559 1.00 96.75 84 LEU A O 1
ATOM 683 N N . ARG A 1 85 ? -31.513 -22.158 30.379 1.00 95.56 85 ARG A N 1
ATOM 684 C CA . ARG A 1 85 ? -32.424 -22.080 31.533 1.00 95.56 85 ARG A CA 1
ATOM 685 C C . ARG A 1 85 ? -32.122 -23.126 32.598 1.00 95.56 85 ARG A C 1
ATOM 687 O O . ARG A 1 85 ? -32.097 -22.800 33.781 1.00 95.56 85 ARG A O 1
ATOM 694 N N . LYS A 1 86 ? -31.886 -24.372 32.187 1.00 95.00 86 LYS A N 1
ATOM 695 C CA . LYS A 1 86 ? -31.606 -25.491 33.097 1.00 95.00 86 LYS A CA 1
ATOM 696 C C . LYS A 1 86 ? -30.312 -25.290 33.889 1.00 95.00 86 LYS A C 1
ATOM 698 O O . LYS A 1 86 ? -30.233 -25.704 35.039 1.00 95.00 86 LYS A O 1
ATOM 703 N N . GLU A 1 87 ? -29.319 -24.655 33.277 1.00 93.25 87 GLU A N 1
ATOM 704 C CA . GLU A 1 87 ? -28.009 -24.376 33.875 1.00 93.25 87 GLU A CA 1
ATOM 705 C C . GLU A 1 87 ? -27.965 -23.070 34.686 1.00 93.25 87 GLU A C 1
ATOM 707 O O . GLU A 1 87 ? -26.880 -22.615 35.043 1.00 93.25 87 GLU A O 1
ATOM 712 N N . ASP A 1 88 ? -29.122 -22.453 34.959 1.00 90.94 88 ASP A N 1
ATOM 713 C CA . ASP A 1 88 ? -29.242 -21.160 35.651 1.00 90.94 88 ASP A CA 1
ATOM 714 C C . ASP A 1 88 ? -28.457 -20.023 34.958 1.00 90.94 88 ASP A C 1
ATOM 716 O O . ASP A 1 88 ? -27.919 -19.093 35.562 1.00 90.94 88 ASP A O 1
ATOM 720 N N . LEU A 1 89 ? -28.387 -20.095 33.626 1.00 92.12 89 LEU A N 1
ATOM 721 C CA . LEU A 1 89 ? -27.775 -19.100 32.747 1.00 92.12 89 LEU A CA 1
ATOM 722 C C . LEU A 1 89 ? -28.861 -18.259 32.063 1.00 92.12 89 LEU A C 1
ATOM 724 O O . LEU A 1 89 ? -28.893 -18.117 30.842 1.00 92.12 89 LEU A O 1
ATOM 728 N N . ILE A 1 90 ? -29.781 -17.722 32.867 1.00 90.50 90 ILE A N 1
ATOM 729 C CA . ILE A 1 90 ? -30.954 -16.978 32.380 1.00 90.50 90 ILE A CA 1
ATOM 730 C C . ILE A 1 90 ? -30.760 -15.466 32.313 1.00 90.50 90 ILE A C 1
ATOM 732 O O . ILE A 1 90 ? -31.514 -14.795 31.616 1.00 90.50 90 ILE A O 1
ATOM 736 N N . TYR A 1 91 ? -29.755 -14.934 33.014 1.00 93.56 91 TYR A N 1
ATOM 737 C CA . TYR A 1 91 ? -29.482 -13.502 33.079 1.00 93.56 91 TYR A CA 1
ATOM 738 C C . TYR A 1 91 ? -28.045 -13.179 32.671 1.00 93.56 91 TYR A C 1
ATOM 740 O O . TYR A 1 91 ? -27.078 -13.744 33.195 1.00 93.56 91 TYR A O 1
ATOM 748 N N . TYR A 1 92 ? -27.918 -12.198 31.782 1.00 96.69 92 TYR A N 1
ATOM 749 C CA . TYR A 1 92 ? -26.659 -11.627 31.327 1.00 96.69 92 TYR A CA 1
ATOM 750 C C . TYR A 1 92 ? -26.724 -10.104 31.386 1.00 96.69 92 TYR A C 1
ATOM 752 O O . TYR A 1 92 ? -27.765 -9.503 31.135 1.00 96.69 92 TYR A O 1
ATOM 760 N N . ASP A 1 93 ? -25.591 -9.463 31.661 1.00 97.00 93 ASP A N 1
ATOM 761 C CA . ASP A 1 93 ? -25.494 -8.001 31.649 1.00 97.00 93 ASP A CA 1
ATOM 762 C C . ASP A 1 93 ? -25.498 -7.433 30.216 1.00 97.00 93 ASP A C 1
ATOM 764 O O . ASP A 1 93 ? -25.744 -6.243 30.011 1.00 97.00 93 ASP A O 1
ATOM 768 N N . ARG A 1 94 ? -25.186 -8.265 29.212 1.00 97.50 94 ARG A N 1
ATOM 769 C CA . ARG A 1 94 ? -25.213 -7.900 27.790 1.00 97.50 94 ARG A CA 1
ATOM 770 C C . ARG A 1 94 ? -25.568 -9.103 26.921 1.00 97.50 94 ARG A C 1
ATOM 772 O O . ARG A 1 94 ? -24.941 -10.156 27.040 1.00 97.50 94 ARG A O 1
ATOM 779 N N . TYR A 1 95 ? -26.497 -8.891 25.993 1.00 98.31 95 TYR A N 1
ATOM 780 C CA . TYR A 1 95 ? -26.881 -9.847 24.959 1.00 98.31 95 TYR A CA 1
ATOM 781 C C . TYR A 1 95 ? -26.475 -9.287 23.594 1.00 98.31 95 TYR A C 1
ATOM 783 O O . TYR A 1 95 ? -26.943 -8.217 23.205 1.00 98.31 95 TYR A O 1
ATOM 791 N N . LEU A 1 96 ? -25.594 -9.977 22.876 1.00 98.44 96 LEU A N 1
ATOM 792 C CA . LEU A 1 96 ? -25.155 -9.603 21.533 1.00 98.44 96 LEU A CA 1
ATOM 793 C C . LEU A 1 96 ? -25.600 -10.645 20.519 1.00 98.44 96 LEU A C 1
ATOM 795 O O . LEU A 1 96 ? -25.518 -11.847 20.768 1.00 98.44 96 LEU A O 1
ATOM 799 N N . VAL A 1 97 ? -25.995 -10.195 19.339 1.00 98.62 97 VAL A N 1
ATOM 800 C CA . VAL A 1 97 ? -26.354 -11.080 18.235 1.00 98.62 97 VAL A CA 1
ATOM 801 C C . VAL A 1 97 ? -25.777 -10.553 16.932 1.00 98.62 97 VAL A C 1
ATOM 803 O O . VAL A 1 97 ? -25.690 -9.348 16.718 1.00 98.62 97 VAL A O 1
ATOM 806 N N . SER A 1 98 ? -25.353 -11.449 16.049 1.00 98.44 98 SER A N 1
ATOM 807 C CA . SER A 1 98 ? -25.030 -11.063 14.678 1.00 98.44 98 SER A CA 1
ATOM 808 C C . SER A 1 98 ? -26.267 -10.511 13.965 1.00 98.44 98 SER A C 1
ATOM 810 O O . SER A 1 98 ? -27.366 -11.029 14.133 1.00 98.44 98 SER A O 1
ATOM 812 N N . GLU A 1 99 ? -26.075 -9.526 13.090 1.00 96.94 99 GLU A N 1
ATOM 813 C CA . GLU A 1 99 ? -27.152 -8.949 12.272 1.00 96.94 99 GLU A CA 1
ATOM 814 C C . GLU A 1 99 ? -27.801 -9.916 11.264 1.00 96.94 99 GLU A C 1
ATOM 816 O O . GLU A 1 99 ? -28.779 -9.575 10.607 1.00 96.94 99 GLU A O 1
ATOM 821 N N . TYR A 1 100 ? -27.260 -11.122 11.102 1.00 97.69 100 TYR A N 1
ATOM 822 C CA . TYR A 1 100 ? -27.782 -12.098 10.149 1.00 97.69 100 TYR A CA 1
ATOM 823 C C . TYR A 1 100 ? -29.024 -12.798 10.710 1.00 97.69 100 TYR A C 1
ATOM 825 O O . TYR A 1 100 ? -29.023 -13.251 11.859 1.00 97.69 100 TYR A O 1
ATOM 833 N N . LEU A 1 101 ? -30.060 -12.963 9.880 1.00 97.81 101 LEU A N 1
ATOM 834 C CA . LEU A 1 101 ? -31.395 -13.378 10.332 1.00 97.81 101 LEU A CA 1
ATOM 835 C C . LEU A 1 101 ? -31.391 -14.707 11.091 1.00 97.81 101 LEU A C 1
ATOM 837 O O . LEU A 1 101 ? -31.983 -14.792 12.160 1.00 97.81 101 LEU A O 1
ATOM 841 N N . ARG A 1 102 ? -30.658 -15.719 10.614 1.00 98.31 102 ARG A N 1
ATOM 842 C CA . ARG A 1 102 ? -30.504 -17.004 11.322 1.00 98.31 102 ARG A CA 1
ATOM 843 C C . ARG A 1 102 ? -29.992 -16.868 12.762 1.00 98.31 102 ARG A C 1
ATOM 845 O O . ARG A 1 102 ? -30.410 -17.629 13.633 1.00 98.31 102 ARG A O 1
ATOM 852 N N . ALA A 1 103 ? -29.099 -15.914 13.031 1.00 98.56 103 ALA A N 1
ATOM 853 C CA . ALA A 1 103 ? -28.579 -15.670 14.374 1.00 98.56 103 ALA A CA 1
ATOM 854 C C . ALA A 1 103 ? -29.625 -14.957 15.241 1.00 98.56 103 ALA A C 1
ATOM 856 O O . ALA A 1 103 ? -29.858 -15.380 16.371 1.00 98.56 103 ALA A O 1
ATOM 857 N N . MET A 1 104 ? -30.312 -13.950 14.689 1.00 98.38 104 MET A N 1
ATOM 858 C CA . MET A 1 104 ? -31.424 -13.266 15.363 1.00 98.38 104 MET A CA 1
ATOM 859 C C . MET A 1 104 ? -32.577 -14.219 15.699 1.00 98.38 104 MET A C 1
ATOM 861 O O . MET A 1 104 ? -33.066 -14.217 16.825 1.00 98.38 104 MET A O 1
ATOM 865 N N . GLU A 1 105 ? -32.975 -15.084 14.763 1.00 98.25 105 GLU A N 1
ATOM 866 C CA . GLU A 1 105 ? -33.990 -16.115 15.001 1.00 98.25 105 GLU A CA 1
ATOM 867 C C . GLU A 1 105 ? -33.558 -17.104 16.081 1.00 98.25 105 GLU A C 1
ATOM 869 O O . GLU A 1 105 ? -34.372 -17.483 16.918 1.00 98.25 105 GLU A O 1
ATOM 874 N N . THR A 1 106 ? -32.282 -17.506 16.085 1.00 98.62 106 THR A N 1
ATOM 875 C CA . THR A 1 106 ? -31.744 -18.403 17.118 1.00 98.62 106 THR A CA 1
ATOM 876 C C . THR A 1 106 ? -31.851 -17.745 18.493 1.00 98.62 106 THR A C 1
ATOM 878 O O . THR A 1 106 ? -32.390 -18.337 19.421 1.00 98.62 106 THR A O 1
ATOM 881 N N . ALA A 1 107 ? -31.384 -16.499 18.606 1.00 98.25 107 ALA A N 1
ATOM 882 C CA . ALA A 1 107 ? -31.391 -15.727 19.843 1.00 98.25 107 ALA A CA 1
ATOM 883 C C . ALA A 1 107 ? -32.811 -15.508 20.390 1.00 98.25 107 ALA A C 1
ATOM 885 O O . ALA A 1 107 ? -33.060 -15.707 21.579 1.00 98.25 107 ALA A O 1
ATOM 886 N N . ALA A 1 108 ? -33.761 -15.158 19.517 1.00 97.44 108 ALA A N 1
ATOM 887 C CA . ALA A 1 108 ? -35.161 -14.959 19.888 1.00 97.44 108 ALA A CA 1
ATOM 888 C C . ALA A 1 108 ? -35.811 -16.242 20.436 1.00 97.44 108 ALA A C 1
ATOM 890 O O . ALA A 1 108 ? -36.639 -16.184 21.343 1.00 97.44 108 ALA A O 1
ATOM 891 N N . ARG A 1 109 ? -35.401 -17.410 19.930 1.00 97.94 109 ARG A N 1
ATOM 892 C CA . ARG A 1 109 ? -35.902 -18.721 20.373 1.00 97.94 109 ARG A CA 1
ATOM 893 C C . ARG A 1 109 ? -35.329 -19.202 21.691 1.00 97.94 109 ARG A C 1
ATOM 895 O O . ARG A 1 109 ? -35.849 -20.158 22.260 1.00 97.94 109 ARG A O 1
ATOM 902 N N . PHE A 1 110 ? -34.320 -18.521 22.228 1.00 97.75 110 PHE A N 1
ATOM 903 C CA . PHE A 1 110 ? -33.838 -18.865 23.554 1.00 97.75 110 PHE A CA 1
ATOM 904 C C . PHE A 1 110 ? -34.863 -18.598 24.638 1.00 97.75 110 PHE A C 1
ATOM 906 O O . PHE A 1 110 ? -34.698 -19.180 25.695 1.00 97.75 110 PHE A O 1
ATOM 913 N N . ASN A 1 111 ? -35.888 -17.767 24.406 1.00 94.31 111 ASN A N 1
ATOM 914 C CA . ASN A 1 111 ? -36.949 -17.460 25.371 1.00 94.31 111 ASN A CA 1
ATOM 915 C C . ASN A 1 111 ? -36.394 -17.183 26.786 1.00 94.31 111 ASN A C 1
ATOM 917 O O . ASN A 1 111 ? -36.779 -17.822 27.770 1.00 94.31 111 ASN A O 1
ATOM 921 N N . LEU A 1 112 ? -35.389 -16.305 26.852 1.00 94.56 112 LEU A N 1
ATOM 922 C CA . LEU A 1 112 ? -34.788 -15.847 28.102 1.00 94.56 112 LEU A CA 1
ATOM 923 C C . LEU A 1 112 ? -35.599 -14.658 28.639 1.00 94.56 112 LEU A C 1
ATOM 925 O O . LEU A 1 112 ? -35.964 -13.783 27.847 1.00 94.56 112 LEU A O 1
ATOM 929 N N . PRO A 1 113 ? -35.880 -14.605 29.951 1.00 91.56 113 PRO A N 1
ATOM 930 C CA . PRO A 1 113 ? -36.640 -13.508 30.539 1.00 91.56 113 PRO A CA 1
ATOM 931 C C . PRO A 1 113 ? -35.879 -12.183 30.390 1.00 91.56 113 PRO A C 1
ATOM 933 O O . PRO A 1 113 ? -34.669 -12.129 30.599 1.00 91.56 113 PRO A O 1
ATOM 936 N N . ASP A 1 114 ? -36.595 -11.122 30.010 1.00 89.38 114 ASP A N 1
ATOM 937 C CA . ASP A 1 114 ? -36.092 -9.741 29.916 1.00 89.38 114 ASP A CA 1
ATOM 938 C C . ASP A 1 114 ? -34.850 -9.528 29.020 1.00 89.38 114 ASP A C 1
ATOM 940 O O . ASP A 1 114 ? -34.165 -8.506 29.118 1.00 89.38 114 ASP A O 1
ATOM 944 N N . ALA A 1 115 ? -34.546 -10.460 28.109 1.00 94.12 115 ALA A N 1
ATOM 945 C CA . ALA A 1 115 ? -33.371 -10.368 27.245 1.00 94.12 115 ALA A CA 1
ATOM 946 C C . ALA A 1 115 ? -33.492 -9.233 26.209 1.00 94.12 115 ALA A C 1
ATOM 948 O O . ALA A 1 115 ? -34.363 -9.248 25.338 1.00 94.12 115 ALA A O 1
ATOM 949 N N . GLN A 1 116 ? -32.564 -8.272 26.269 1.00 96.25 116 GLN A N 1
ATOM 950 C CA . GLN A 1 116 ? -32.469 -7.137 25.343 1.00 96.25 116 GLN A CA 1
ATOM 951 C C . GLN A 1 116 ? -31.240 -7.284 24.444 1.00 96.25 116 GLN A C 1
ATOM 953 O O . GLN A 1 116 ? -30.104 -7.074 24.879 1.00 96.25 116 GLN A O 1
ATOM 958 N N . TRP A 1 117 ? -31.474 -7.667 23.188 1.00 97.81 117 TRP A N 1
ATOM 959 C CA . TRP A 1 117 ? -30.428 -8.007 22.225 1.00 97.81 117 TRP A CA 1
ATOM 960 C C . TRP A 1 117 ? -29.894 -6.786 21.475 1.00 97.81 117 TRP A C 1
ATOM 962 O O . TRP A 1 117 ? -30.654 -6.020 20.888 1.00 97.81 117 TRP A O 1
ATOM 972 N N . TYR A 1 118 ? -28.569 -6.662 21.425 1.00 97.62 118 TYR A N 1
ATOM 973 C CA . TYR A 1 118 ? -27.865 -5.694 20.591 1.00 97.62 118 TYR A CA 1
ATOM 974 C C . TYR A 1 118 ? -27.340 -6.396 19.344 1.00 97.62 118 TYR A C 1
ATOM 976 O O . TYR A 1 118 ? -26.539 -7.332 19.436 1.00 97.62 118 TYR A O 1
ATOM 984 N N . ALA A 1 119 ? -27.796 -5.946 18.181 1.00 97.50 119 ALA A N 1
ATOM 985 C CA . ALA A 1 119 ? -27.275 -6.423 16.913 1.00 97.50 119 ALA A CA 1
ATOM 986 C C . ALA A 1 119 ? -25.888 -5.804 16.664 1.00 97.50 119 ALA A C 1
ATOM 988 O O . ALA A 1 119 ? -25.724 -4.590 16.765 1.00 97.50 119 ALA A O 1
ATOM 989 N N . GLU A 1 120 ? -24.887 -6.639 16.393 1.00 96.62 120 GLU A N 1
ATOM 990 C CA . GLU A 1 120 ? -23.484 -6.230 16.294 1.00 96.62 120 GLU A CA 1
ATOM 991 C C . GLU A 1 120 ? -22.874 -6.681 14.960 1.00 96.62 120 GLU A C 1
ATOM 993 O O . GLU A 1 120 ? -22.732 -7.877 14.670 1.00 96.62 120 GLU A O 1
ATOM 998 N N . MET A 1 121 ? -22.466 -5.699 14.155 1.00 93.88 121 MET A N 1
ATOM 999 C CA . MET A 1 121 ? -21.845 -5.893 12.843 1.00 93.88 121 MET A CA 1
ATOM 1000 C C . MET A 1 121 ? -20.540 -6.690 12.937 1.00 93.88 121 MET A C 1
ATOM 1002 O O . MET A 1 121 ? -20.233 -7.498 12.058 1.00 93.88 121 MET A O 1
ATOM 1006 N N . LEU A 1 122 ? -19.769 -6.515 14.018 1.00 96.06 122 LEU A N 1
ATOM 1007 C CA . LEU A 1 122 ? -18.512 -7.235 14.239 1.00 96.06 122 LEU A CA 1
ATOM 1008 C C . LEU A 1 122 ? -18.707 -8.734 14.503 1.00 96.06 122 LEU A C 1
ATOM 1010 O O . LEU A 1 122 ? -17.713 -9.459 14.546 1.00 96.06 122 LEU A O 1
ATOM 1014 N N . LEU A 1 123 ? -19.946 -9.217 14.630 1.00 97.44 123 LEU A N 1
ATOM 1015 C CA . LEU A 1 123 ? -20.289 -10.634 14.779 1.00 97.44 123 LEU A CA 1
ATOM 1016 C C . LEU A 1 123 ? -20.810 -11.286 13.494 1.00 97.44 123 LEU A C 1
ATOM 1018 O O . LEU A 1 123 ? -21.183 -12.457 13.539 1.00 97.44 123 LEU A O 1
ATOM 1022 N N . ARG A 1 124 ? -20.855 -10.578 12.355 1.00 96.12 124 ARG A N 1
ATOM 1023 C CA . ARG A 1 124 ? -21.260 -11.179 11.069 1.00 96.12 124 ARG A CA 1
ATOM 1024 C C . ARG A 1 124 ? -20.370 -12.356 10.672 1.00 96.12 124 ARG A C 1
ATOM 1026 O O . ARG A 1 124 ? -19.192 -12.392 11.048 1.00 96.12 124 ARG A O 1
ATOM 1033 N N . GLU A 1 125 ? -20.933 -13.287 9.906 1.00 95.50 125 GLU A N 1
ATOM 1034 C CA . GLU A 1 125 ? -20.189 -14.437 9.388 1.00 95.50 125 GLU A CA 1
ATOM 1035 C C . GLU A 1 125 ? -18.999 -13.966 8.545 1.00 95.50 125 GLU A C 1
ATOM 1037 O O . GLU A 1 125 ? -18.970 -12.829 8.051 1.00 95.50 125 GLU A O 1
ATOM 1042 N N . ARG A 1 126 ? -17.993 -14.831 8.435 1.00 95.81 126 ARG A N 1
ATOM 1043 C CA . ARG A 1 126 ? -16.886 -14.634 7.505 1.00 95.81 126 ARG A CA 1
ATOM 1044 C C . ARG A 1 126 ? -17.422 -14.426 6.087 1.00 95.81 126 ARG A C 1
ATOM 1046 O O . ARG A 1 126 ? -18.223 -15.219 5.600 1.00 95.81 126 ARG A O 1
ATOM 1053 N N . ASP A 1 127 ? -16.941 -13.378 5.430 1.00 94.25 127 ASP A N 1
ATOM 1054 C CA . ASP A 1 127 ? -17.273 -13.136 4.029 1.00 94.25 127 ASP A CA 1
ATOM 1055 C C . ASP A 1 127 ? -16.514 -14.121 3.124 1.00 94.25 127 ASP A C 1
ATOM 1057 O O . ASP A 1 127 ? -15.280 -14.137 3.104 1.00 94.25 127 ASP A O 1
ATOM 1061 N N . TRP A 1 128 ? -17.248 -14.955 2.386 1.00 91.75 128 TRP A N 1
ATOM 1062 C CA . TRP A 1 128 ? -16.682 -15.898 1.417 1.00 91.75 128 TRP A CA 1
ATOM 1063 C C . TRP A 1 128 ? -16.505 -15.294 0.015 1.00 91.75 128 TRP A C 1
ATOM 1065 O O . TRP A 1 128 ? -16.067 -15.991 -0.908 1.00 91.75 128 TRP A O 1
ATOM 1075 N N . GLY A 1 129 ? -16.798 -14.002 -0.144 1.00 92.38 129 GLY A N 1
ATOM 1076 C CA . GLY A 1 129 ? -16.607 -13.242 -1.368 1.00 92.38 129 GLY A CA 1
ATOM 1077 C C . GLY A 1 129 ? -17.309 -13.900 -2.547 1.00 92.38 129 GLY A C 1
ATOM 1078 O O . GLY A 1 129 ? -18.467 -14.312 -2.472 1.00 92.38 129 GLY A O 1
ATOM 1079 N N . GLN A 1 130 ? -16.574 -14.074 -3.644 1.00 89.38 130 GLN A N 1
ATOM 1080 C CA . GLN A 1 130 ? -17.113 -14.681 -4.863 1.00 89.38 130 GLN A CA 1
ATOM 1081 C C . GLN A 1 130 ? -17.609 -16.124 -4.666 1.00 89.38 130 GLN A C 1
ATOM 1083 O O . GLN A 1 130 ? -18.427 -16.591 -5.455 1.00 89.38 130 GLN A O 1
ATOM 1088 N N . MET A 1 131 ? -17.150 -16.839 -3.633 1.00 89.44 131 MET A N 1
ATOM 1089 C CA . MET A 1 131 ? -17.527 -18.238 -3.404 1.00 89.44 131 MET A CA 1
ATOM 1090 C C . MET A 1 131 ? -18.855 -18.411 -2.662 1.00 89.44 131 MET A C 1
ATOM 1092 O O . MET A 1 131 ? -19.384 -19.525 -2.650 1.00 89.44 131 MET A O 1
ATOM 1096 N N . ASP A 1 132 ? -19.394 -17.362 -2.033 1.00 85.69 132 ASP A N 1
ATOM 1097 C CA . ASP A 1 132 ? -20.509 -17.473 -1.078 1.00 85.69 132 ASP A CA 1
ATOM 1098 C C . ASP A 1 132 ? -21.768 -18.113 -1.703 1.00 85.69 132 ASP A C 1
ATOM 1100 O O . ASP A 1 132 ? -22.381 -19.002 -1.117 1.00 85.69 132 ASP A O 1
ATOM 1104 N N . LEU A 1 133 ? -22.073 -17.764 -2.958 1.00 85.88 133 LEU A N 1
ATOM 1105 C CA . LEU A 1 133 ? -23.244 -18.244 -3.712 1.00 85.88 133 LEU A CA 1
ATOM 1106 C C . LEU A 1 133 ? -22.907 -19.283 -4.799 1.00 85.88 133 LEU A C 1
ATOM 1108 O O . LEU A 1 133 ? -23.697 -19.500 -5.720 1.00 85.88 133 LEU A O 1
ATOM 1112 N N . MET A 1 134 ? -21.735 -19.919 -4.714 1.00 89.44 134 MET A N 1
ATOM 1113 C CA . MET A 1 134 ? -21.328 -20.988 -5.632 1.00 89.44 134 MET A CA 1
ATOM 1114 C C . MET A 1 134 ? -21.594 -22.369 -5.037 1.00 89.44 134 MET A C 1
ATOM 1116 O O . MET A 1 134 ? -21.205 -22.641 -3.895 1.00 89.44 134 MET A O 1
ATOM 1120 N N . SER A 1 135 ? -22.162 -23.259 -5.851 1.00 89.31 135 SER A N 1
ATOM 1121 C CA . SER A 1 135 ? -22.228 -24.695 -5.551 1.00 89.31 135 SER A CA 1
ATOM 1122 C C . SER A 1 135 ? -20.828 -25.323 -5.484 1.00 89.31 135 SER A C 1
ATOM 1124 O O . SER A 1 135 ? -19.860 -24.781 -6.014 1.00 89.31 135 SER A O 1
ATOM 1126 N N . GLU A 1 136 ? -20.697 -26.494 -4.864 1.00 86.81 136 GLU A N 1
ATOM 1127 C CA . GLU A 1 136 ? -19.422 -27.224 -4.776 1.00 86.81 136 GLU A CA 1
ATOM 1128 C C . GLU A 1 136 ? -18.862 -27.585 -6.158 1.00 86.81 136 GLU A C 1
ATOM 1130 O O . GLU A 1 136 ? -17.655 -27.472 -6.375 1.00 86.81 136 GLU A O 1
ATOM 1135 N N . ALA A 1 137 ? -19.726 -27.943 -7.115 1.00 87.19 137 ALA A N 1
ATOM 1136 C CA . ALA A 1 137 ? -19.315 -28.181 -8.496 1.00 87.19 137 ALA A CA 1
ATOM 1137 C C . ALA A 1 137 ? -18.785 -26.898 -9.151 1.00 87.19 137 ALA A C 1
ATOM 1139 O O . ALA A 1 137 ? -17.708 -26.907 -9.745 1.00 87.19 137 ALA A O 1
ATOM 1140 N N . GLU A 1 138 ? -19.484 -25.769 -8.991 1.00 87.81 138 GLU A N 1
ATOM 1141 C CA . GLU A 1 138 ? -19.005 -24.479 -9.501 1.00 87.81 138 GLU A CA 1
ATOM 1142 C C . GLU A 1 138 ? -17.689 -24.054 -8.847 1.00 87.81 138 GLU A C 1
ATOM 1144 O O . GLU A 1 138 ? -16.808 -23.576 -9.555 1.00 87.81 138 GLU A O 1
ATOM 1149 N N . ARG A 1 139 ? -17.522 -24.245 -7.530 1.00 89.12 139 ARG A N 1
ATOM 1150 C CA . ARG A 1 139 ? -16.265 -23.947 -6.822 1.00 89.12 139 ARG A CA 1
ATOM 1151 C C . ARG A 1 139 ? -15.122 -24.806 -7.352 1.00 89.12 139 ARG A C 1
ATOM 1153 O O . ARG A 1 139 ? -14.054 -24.278 -7.638 1.00 89.12 139 ARG A O 1
ATOM 1160 N N . SER A 1 140 ? -15.361 -26.103 -7.528 1.00 85.88 140 SER A N 1
ATOM 1161 C CA . SER A 1 140 ? -14.350 -27.041 -8.026 1.00 85.88 140 SER A CA 1
ATOM 1162 C C . SER A 1 140 ? -13.887 -26.687 -9.438 1.00 85.88 140 SER A C 1
ATOM 1164 O O . SER A 1 140 ? -12.701 -26.773 -9.732 1.00 85.88 140 SER A O 1
ATOM 1166 N N . VAL A 1 141 ? -14.803 -26.236 -10.301 1.00 88.00 141 VAL A N 1
ATOM 1167 C CA . VAL A 1 141 ? -14.486 -25.875 -11.691 1.00 88.00 141 VAL A CA 1
ATOM 1168 C C . VAL A 1 141 ? -13.902 -24.465 -11.806 1.00 88.00 141 VAL A C 1
ATOM 1170 O O . VAL A 1 141 ? -12.883 -24.271 -12.459 1.00 88.00 141 VAL A O 1
ATOM 1173 N N . LYS A 1 142 ? -14.541 -23.461 -11.195 1.00 89.44 142 LYS A N 1
ATOM 1174 C CA . LYS A 1 142 ? -14.195 -22.040 -11.387 1.00 89.44 142 LYS A CA 1
ATOM 1175 C C . LYS A 1 142 ? -13.078 -21.556 -10.467 1.00 89.44 142 LYS A C 1
ATOM 1177 O O . LYS A 1 142 ? -12.459 -20.543 -10.763 1.00 89.44 142 LYS A O 1
ATOM 1182 N N . MET A 1 143 ? -12.858 -22.239 -9.344 1.00 89.50 143 MET A N 1
ATOM 1183 C CA . MET A 1 143 ? -11.992 -21.781 -8.254 1.00 89.50 143 MET A CA 1
ATOM 1184 C C . MET A 1 143 ? -10.986 -22.857 -7.816 1.00 89.50 143 MET A C 1
ATOM 1186 O O . MET A 1 143 ? -10.554 -22.868 -6.667 1.00 89.50 143 MET A O 1
ATOM 1190 N N . HIS A 1 144 ? -10.594 -23.767 -8.715 1.00 87.00 144 HIS A N 1
ATOM 1191 C CA . HIS A 1 144 ? -9.691 -24.889 -8.409 1.00 87.00 144 HIS A CA 1
ATOM 1192 C C . HIS A 1 144 ? -8.383 -24.463 -7.728 1.00 87.00 144 HIS A C 1
ATOM 1194 O O . HIS A 1 144 ? -8.014 -24.997 -6.682 1.00 87.00 144 HIS A O 1
ATOM 1200 N N . ASP A 1 145 ? -7.695 -23.462 -8.278 1.00 87.62 145 ASP A N 1
ATOM 1201 C CA . ASP A 1 145 ? -6.423 -22.986 -7.719 1.00 87.62 145 ASP A CA 1
ATOM 1202 C C . ASP A 1 145 ? -6.607 -22.311 -6.358 1.00 87.62 145 ASP A C 1
ATOM 1204 O O . ASP A 1 145 ? -5.762 -22.422 -5.469 1.00 87.62 145 ASP A O 1
ATOM 1208 N N . GLU A 1 146 ? -7.752 -21.667 -6.159 1.00 91.12 146 GLU A N 1
ATOM 1209 C CA . GLU A 1 146 ? -8.131 -21.069 -4.887 1.00 91.12 146 GLU A CA 1
ATOM 1210 C C . GLU A 1 146 ? -8.448 -22.138 -3.829 1.00 91.12 146 GLU A C 1
ATOM 1212 O O . GLU A 1 146 ? -8.066 -21.988 -2.668 1.00 91.12 146 GLU A O 1
ATOM 1217 N N . LEU A 1 147 ? -9.051 -23.267 -4.220 1.00 87.62 147 LEU A N 1
ATOM 1218 C CA . LEU A 1 147 ? -9.232 -24.425 -3.340 1.00 87.62 147 LEU A CA 1
ATOM 1219 C C . LEU A 1 147 ? -7.887 -25.051 -2.948 1.00 87.62 147 LEU A C 1
ATOM 1221 O O . LEU A 1 147 ? -7.683 -25.332 -1.768 1.00 87.62 147 LEU A O 1
ATOM 1225 N N . LYS A 1 148 ? -6.935 -25.174 -3.885 1.00 87.94 148 LYS A N 1
ATOM 1226 C CA . LYS A 1 148 ? -5.562 -25.608 -3.562 1.00 87.94 148 LYS A CA 1
ATOM 1227 C C . LYS A 1 148 ? -4.891 -24.663 -2.565 1.00 87.94 148 LYS A C 1
ATOM 1229 O O . LYS A 1 148 ? -4.306 -25.125 -1.591 1.00 87.94 148 LYS A O 1
ATOM 1234 N N . ARG A 1 149 ? -5.001 -23.342 -2.762 1.00 87.62 149 ARG A N 1
ATOM 1235 C CA . ARG A 1 149 ? -4.462 -22.331 -1.827 1.00 87.62 149 ARG A CA 1
ATOM 1236 C C . ARG A 1 149 ? -5.096 -22.429 -0.444 1.00 87.62 149 ARG A C 1
ATOM 1238 O O . ARG A 1 149 ? -4.388 -22.355 0.558 1.00 87.62 149 ARG A O 1
ATOM 1245 N N . ARG A 1 150 ? -6.413 -22.634 -0.380 1.00 87.94 150 ARG A N 1
ATOM 1246 C CA . ARG A 1 150 ? -7.132 -22.883 0.875 1.00 87.94 150 ARG A CA 1
ATOM 1247 C C . ARG A 1 150 ? -6.606 -24.125 1.586 1.00 87.94 150 ARG A C 1
ATOM 1249 O O . ARG A 1 150 ? -6.492 -24.122 2.810 1.00 87.94 150 ARG A O 1
ATOM 1256 N N . ASP A 1 151 ? -6.316 -25.179 0.833 1.00 85.12 151 ASP A N 1
ATOM 1257 C CA . ASP A 1 151 ? -5.848 -26.446 1.389 1.00 85.12 151 ASP A CA 1
ATOM 1258 C C . ASP A 1 151 ? -4.380 -26.382 1.850 1.00 85.12 151 ASP A C 1
ATOM 1260 O O . ASP A 1 151 ? -4.013 -27.130 2.755 1.00 85.12 151 ASP A O 1
ATOM 1264 N N . LEU A 1 152 ? -3.577 -25.439 1.332 1.00 85.81 152 LEU A N 1
ATOM 1265 C CA . LEU A 1 152 ? -2.251 -25.119 1.880 1.00 85.81 152 LEU A CA 1
ATOM 1266 C C . LEU A 1 152 ? -2.346 -24.501 3.283 1.00 85.81 152 LEU A C 1
ATOM 1268 O O . LEU A 1 152 ? -1.665 -24.958 4.200 1.00 85.81 152 LEU A O 1
ATOM 1272 N N . ASP A 1 153 ? -3.191 -23.480 3.472 1.00 87.12 153 ASP A N 1
ATOM 1273 C CA . ASP A 1 153 ? -3.447 -22.920 4.803 1.00 87.12 153 ASP A CA 1
ATOM 1274 C C . ASP A 1 153 ? -4.847 -22.305 4.953 1.00 87.12 153 ASP A C 1
ATOM 1276 O O . ASP A 1 153 ? -5.139 -21.211 4.470 1.00 87.12 153 ASP A O 1
ATOM 1280 N N . ARG A 1 154 ? -5.716 -22.982 5.713 1.00 89.19 154 ARG A N 1
ATOM 1281 C CA . ARG A 1 154 ? -7.110 -22.555 5.929 1.00 89.19 154 ARG A CA 1
ATOM 1282 C C . ARG A 1 154 ? -7.255 -21.297 6.790 1.00 89.19 154 ARG A C 1
ATOM 1284 O O . ARG A 1 154 ? -8.304 -20.654 6.726 1.00 89.19 154 ARG A O 1
ATOM 1291 N N . PHE A 1 155 ? -6.262 -20.971 7.621 1.00 91.38 155 PHE A N 1
ATOM 1292 C CA . PHE A 1 155 ? -6.345 -19.855 8.565 1.00 91.38 155 PHE A CA 1
ATOM 1293 C C . PHE A 1 155 ? -6.051 -18.516 7.873 1.00 91.38 155 PHE A C 1
ATOM 1295 O O . PHE A 1 155 ? -6.777 -17.538 8.083 1.00 91.38 155 PHE A O 1
ATOM 1302 N N . TYR A 1 156 ? -5.025 -18.484 7.015 1.00 92.06 156 TYR A N 1
ATOM 1303 C CA . TYR A 1 156 ? -4.621 -17.282 6.273 1.00 92.06 156 TYR A CA 1
ATOM 1304 C C . TYR A 1 156 ? -5.270 -17.129 4.908 1.00 92.06 156 TYR A C 1
ATOM 1306 O O . TYR A 1 156 ? -5.317 -16.016 4.383 1.00 92.06 156 TYR A O 1
ATOM 1314 N N . TYR A 1 157 ? -5.785 -18.213 4.336 1.00 93.88 157 TYR A N 1
ATOM 1315 C CA . TYR A 1 157 ? -6.491 -18.142 3.070 1.00 93.88 157 TYR A CA 1
ATOM 1316 C C . TYR A 1 157 ? -7.670 -17.167 3.144 1.00 93.88 157 TYR A C 1
ATOM 1318 O O . TYR A 1 157 ? -8.510 -17.289 4.036 1.00 93.88 157 TYR A O 1
ATOM 1326 N N . ALA A 1 158 ? -7.753 -16.239 2.191 1.00 94.94 158 ALA A N 1
ATOM 1327 C CA . ALA A 1 158 ? -8.918 -15.400 1.941 1.00 94.94 158 ALA A CA 1
ATOM 1328 C C . ALA A 1 158 ? -9.465 -15.735 0.546 1.00 94.94 158 ALA A C 1
ATOM 1330 O O . ALA A 1 158 ? -8.694 -15.681 -0.415 1.00 94.94 158 ALA A O 1
ATOM 1331 N N . PRO A 1 159 ? -10.760 -16.064 0.405 1.00 93.62 159 PRO A N 1
ATOM 1332 C CA . PRO A 1 159 ? -11.349 -16.241 -0.912 1.00 93.62 159 PRO A CA 1
ATOM 1333 C C . PRO A 1 159 ? -11.372 -14.910 -1.678 1.00 93.62 159 PRO A C 1
ATOM 1335 O O . PRO A 1 159 ? -11.387 -13.845 -1.052 1.00 93.62 159 PRO A O 1
ATOM 1338 N N . PRO A 1 160 ? -11.399 -14.932 -3.024 1.00 92.75 160 PRO A N 1
ATOM 1339 C CA . PRO A 1 160 ? -11.431 -13.716 -3.829 1.00 92.75 160 PRO A CA 1
ATOM 1340 C C . PRO A 1 160 ? -12.571 -12.776 -3.420 1.00 92.75 160 PRO A C 1
ATOM 1342 O O . PRO A 1 160 ? -13.749 -13.132 -3.489 1.00 92.75 160 PRO A O 1
ATOM 1345 N N . GLY A 1 161 ? -12.209 -11.565 -2.991 1.00 93.31 161 GLY A N 1
ATOM 1346 C CA . GLY A 1 161 ? -13.153 -10.550 -2.515 1.00 93.31 161 GLY A CA 1
ATOM 1347 C C . GLY A 1 161 ? -13.761 -10.811 -1.131 1.00 93.31 161 GLY A C 1
ATOM 1348 O O . GLY A 1 161 ? -14.667 -10.079 -0.758 1.00 93.31 161 GLY A O 1
ATOM 1349 N N . GLY A 1 162 ? -13.296 -11.822 -0.390 1.00 94.12 162 GLY A N 1
ATOM 1350 C CA . GLY A 1 162 ? -13.767 -12.155 0.956 1.00 94.12 162 GLY A CA 1
ATOM 1351 C C . GLY A 1 162 ? -12.707 -11.964 2.045 1.00 94.12 162 GLY A C 1
ATOM 1352 O O . GLY A 1 162 ? -11.707 -11.266 1.874 1.00 94.12 162 GLY A O 1
ATOM 1353 N N . GLU A 1 163 ? -12.921 -12.599 3.196 1.00 95.50 163 GLU A N 1
ATOM 1354 C CA . GLU A 1 163 ? -12.095 -12.461 4.398 1.00 95.50 163 GLU A CA 1
ATOM 1355 C C . GLU A 1 163 ? -11.302 -13.741 4.707 1.00 95.50 163 GLU A C 1
ATOM 1357 O O . GLU A 1 163 ? -11.772 -14.858 4.488 1.00 95.50 163 GLU A O 1
ATOM 1362 N N . SER A 1 164 ? -10.103 -13.603 5.284 1.00 96.31 164 SER A N 1
ATOM 1363 C CA . SER A 1 164 ? -9.408 -14.731 5.927 1.00 96.31 164 SER A CA 1
ATOM 1364 C C . SER A 1 164 ? -9.925 -14.955 7.347 1.00 96.31 164 SER A C 1
ATOM 1366 O O . SER A 1 164 ? -10.457 -14.032 7.973 1.00 96.31 164 SER A O 1
ATOM 1368 N N . LEU A 1 165 ? -9.713 -16.147 7.913 1.00 94.50 165 LEU A N 1
ATOM 1369 C CA . LEU A 1 165 ? -10.032 -16.371 9.325 1.00 94.50 165 LEU A CA 1
ATOM 1370 C C . LEU A 1 165 ? -9.152 -15.501 10.242 1.00 94.50 165 LEU A C 1
ATOM 1372 O O . LEU A 1 165 ? -9.629 -15.019 11.269 1.00 94.50 165 LEU A O 1
ATOM 1376 N N . ALA A 1 166 ? -7.911 -15.207 9.836 1.00 94.56 166 ALA A N 1
ATOM 1377 C CA . ALA A 1 166 ? -7.046 -14.237 10.510 1.00 94.56 166 ALA A CA 1
ATOM 1378 C C . ALA A 1 166 ? -7.655 -12.817 10.539 1.00 94.56 166 ALA A C 1
ATOM 1380 O O . ALA A 1 166 ? -7.576 -12.127 11.557 1.00 94.56 166 ALA A O 1
ATOM 1381 N N . THR A 1 167 ? -8.317 -12.388 9.460 1.00 96.38 167 THR A N 1
ATOM 1382 C CA . THR A 1 167 ? -9.042 -11.106 9.398 1.00 96.38 167 THR A CA 1
ATOM 1383 C C . THR A 1 167 ? -10.238 -11.104 10.353 1.00 96.38 167 THR A C 1
ATOM 1385 O O . THR A 1 167 ? -10.431 -10.143 11.102 1.00 96.38 167 THR A O 1
ATOM 1388 N N . VAL A 1 168 ? -11.006 -12.199 10.399 1.00 96.88 168 VAL A N 1
ATOM 1389 C CA . VAL A 1 168 ? -12.106 -12.363 11.370 1.00 96.88 168 VAL A CA 1
ATOM 1390 C C . VAL A 1 168 ? -11.570 -12.323 12.807 1.00 96.88 168 VAL A C 1
ATOM 1392 O O . VAL A 1 168 ? -12.169 -11.678 13.665 1.00 96.88 168 VAL A O 1
ATOM 1395 N N . ALA A 1 169 ? -10.404 -12.922 13.068 1.00 95.50 169 ALA A N 1
ATOM 1396 C CA . ALA A 1 169 ? -9.743 -12.900 14.373 1.00 95.50 169 ALA A CA 1
ATOM 1397 C C . ALA A 1 169 ? -9.388 -11.471 14.835 1.00 95.50 169 ALA A C 1
ATOM 1399 O O . ALA A 1 169 ? -9.625 -11.112 15.988 1.00 95.50 169 ALA A O 1
ATOM 1400 N N . GLN A 1 170 ? -8.905 -10.615 13.928 1.00 94.44 170 GLN A N 1
ATOM 1401 C CA . GLN A 1 170 ? -8.663 -9.196 14.228 1.00 94.44 170 GLN A CA 1
ATOM 1402 C C . GLN A 1 170 ? -9.962 -8.423 14.503 1.00 94.44 170 GLN A C 1
ATOM 1404 O O . GLN A 1 170 ? -9.993 -7.530 15.352 1.00 94.44 170 GLN A O 1
ATOM 1409 N N . ARG A 1 171 ? -11.047 -8.761 13.797 1.00 95.00 171 ARG A N 1
ATOM 1410 C CA . ARG A 1 171 ? -12.370 -8.154 13.999 1.00 95.00 171 ARG A CA 1
ATOM 1411 C C . ARG A 1 171 ? -12.933 -8.482 15.382 1.00 95.00 171 ARG A C 1
ATOM 1413 O O . ARG A 1 171 ? -13.381 -7.574 16.081 1.00 95.00 171 ARG A O 1
ATOM 1420 N N . VAL A 1 172 ? -12.856 -9.741 15.808 1.00 95.31 172 VAL A N 1
ATOM 1421 C CA . VAL A 1 172 ? -13.333 -10.142 17.141 1.00 95.31 172 VAL A CA 1
ATOM 1422 C C . VAL A 1 172 ? -12.425 -9.642 18.269 1.00 95.31 172 VAL A C 1
ATOM 1424 O O . VAL A 1 172 ? -12.929 -9.374 19.356 1.00 95.31 172 VAL A O 1
ATOM 1427 N N . ASP A 1 173 ? -11.127 -9.412 18.025 1.00 94.25 173 ASP A N 1
ATOM 1428 C CA . ASP A 1 173 ? -10.242 -8.750 18.999 1.00 94.25 173 ASP A CA 1
ATOM 1429 C C . ASP A 1 173 ? -10.758 -7.340 19.348 1.00 94.25 173 ASP A C 1
ATOM 1431 O O . ASP A 1 173 ? -10.799 -6.971 20.524 1.00 94.25 173 ASP A O 1
ATOM 1435 N N . ARG A 1 174 ? -11.235 -6.572 18.354 1.00 94.62 174 ARG A N 1
ATOM 1436 C CA . ARG A 1 174 ? -11.841 -5.245 18.587 1.00 94.62 174 ARG A CA 1
ATOM 1437 C C . ARG A 1 174 ? -13.087 -5.342 19.467 1.00 94.62 174 ARG A C 1
ATOM 1439 O O . ARG A 1 174 ? -13.208 -4.573 20.419 1.00 94.62 174 ARG A O 1
ATOM 1446 N N . LEU A 1 175 ? -13.967 -6.307 19.190 1.00 94.31 175 LEU A N 1
ATOM 1447 C CA . LEU A 1 175 ? -15.152 -6.566 20.012 1.00 94.31 175 LEU A CA 1
ATOM 1448 C C . LEU A 1 175 ? -14.761 -6.909 21.456 1.00 94.31 175 LEU A C 1
ATOM 1450 O O . LEU A 1 175 ? -15.288 -6.327 22.402 1.00 94.31 175 LEU A O 1
ATOM 1454 N N . MET A 1 176 ? -13.795 -7.811 21.643 1.00 94.25 176 MET A N 1
ATOM 1455 C CA . MET A 1 176 ? -13.336 -8.209 22.975 1.00 94.25 176 MET A CA 1
ATOM 1456 C C . MET A 1 176 ? -12.722 -7.043 23.756 1.00 94.25 176 MET A C 1
ATOM 1458 O O . MET A 1 176 ? -12.952 -6.938 24.962 1.00 94.25 176 MET A O 1
ATOM 1462 N N . CYS A 1 177 ? -11.987 -6.144 23.094 1.00 92.00 177 CYS A N 1
ATOM 1463 C CA . CYS A 1 177 ? -11.475 -4.922 23.717 1.00 92.00 177 CYS A CA 1
ATOM 1464 C C . CYS A 1 177 ? -12.603 -4.018 24.231 1.00 92.00 177 CYS A C 1
ATOM 1466 O O . CYS A 1 177 ? -12.517 -3.530 25.360 1.00 92.00 177 CYS A O 1
ATOM 1468 N N . VAL A 1 178 ? -13.660 -3.821 23.436 1.00 91.94 178 VAL A N 1
ATOM 1469 C CA . VAL A 1 178 ? -14.838 -3.032 23.836 1.00 91.94 178 VAL A CA 1
ATOM 1470 C C . VAL A 1 178 ? -15.522 -3.675 25.042 1.00 91.94 178 VAL A C 1
ATOM 1472 O O . VAL A 1 178 ? -15.699 -3.018 26.067 1.00 91.94 178 VAL A O 1
ATOM 1475 N N . LEU A 1 179 ? -15.803 -4.980 24.981 1.00 94.12 179 LEU A N 1
ATOM 1476 C CA . LEU A 1 179 ? -16.484 -5.690 26.066 1.00 94.12 179 LEU A CA 1
ATOM 1477 C C . LEU A 1 179 ? -15.681 -5.707 27.367 1.00 94.12 179 LEU A C 1
ATOM 1479 O O . LEU A 1 179 ? -16.238 -5.503 28.441 1.00 94.12 179 LEU A O 1
ATOM 1483 N N . HIS A 1 180 ? -14.368 -5.930 27.299 1.00 91.75 180 HIS A N 1
ATOM 1484 C CA . HIS A 1 180 ? -13.517 -5.890 28.488 1.00 91.75 180 HIS A CA 1
ATOM 1485 C C . HIS A 1 180 ? -13.472 -4.504 29.135 1.00 91.75 180 HIS A C 1
ATOM 1487 O O . HIS A 1 180 ? -13.467 -4.413 30.362 1.00 91.75 180 HIS A O 1
ATOM 1493 N N . ARG A 1 181 ? -13.488 -3.440 28.327 1.00 90.56 181 ARG A N 1
ATOM 1494 C CA . ARG A 1 181 ? -13.481 -2.059 28.815 1.00 90.56 181 ARG A CA 1
ATOM 1495 C C . ARG A 1 181 ? -14.817 -1.649 29.436 1.00 90.56 181 ARG A C 1
ATOM 1497 O O . ARG A 1 181 ? -14.816 -0.991 30.468 1.00 90.56 181 ARG A O 1
ATOM 1504 N N . GLU A 1 182 ? -15.932 -2.012 28.811 1.00 93.19 182 GLU A N 1
ATOM 1505 C CA . GLU A 1 182 ? -17.261 -1.506 29.188 1.00 93.19 182 GLU A CA 1
ATOM 1506 C C . GLU A 1 182 ? -17.980 -2.378 30.217 1.00 93.19 182 GLU A C 1
ATOM 1508 O O . GLU A 1 182 ? -18.838 -1.887 30.947 1.00 93.19 182 GLU A O 1
ATOM 1513 N N . LEU A 1 18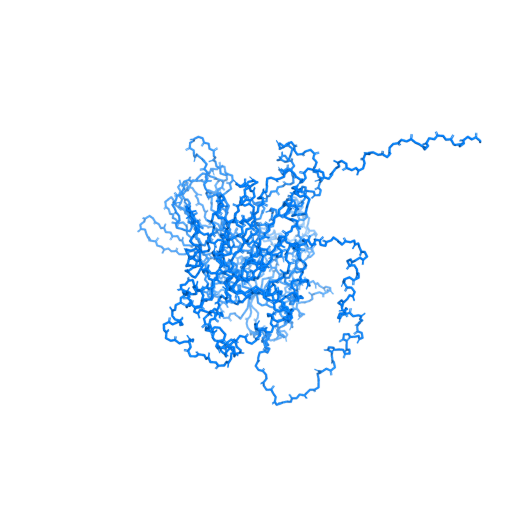3 ? -17.636 -3.666 30.297 1.00 94.94 183 LEU A N 1
ATOM 1514 C CA . LEU A 1 183 ? -18.361 -4.651 31.100 1.00 94.94 183 LEU A CA 1
ATOM 1515 C C . LEU A 1 183 ? -17.442 -5.444 32.065 1.00 94.94 183 LEU A C 1
ATOM 1517 O O . LEU A 1 183 ? -17.507 -6.677 32.117 1.00 94.94 183 LEU A O 1
ATOM 1521 N N . PRO A 1 184 ? -16.570 -4.799 32.868 1.00 93.31 184 PRO A N 1
ATOM 1522 C CA . PRO A 1 184 ? -15.747 -5.513 33.843 1.00 93.31 184 PRO A CA 1
ATOM 1523 C C . PRO A 1 184 ? -16.568 -6.311 34.855 1.00 93.31 184 PRO A C 1
ATOM 1525 O O . PRO A 1 184 ? -17.495 -5.800 35.473 1.00 93.31 184 PRO A O 1
ATOM 1528 N N . GLY A 1 185 ? -16.181 -7.568 35.067 1.00 93.00 185 GLY A N 1
ATOM 1529 C CA . GLY A 1 185 ? -16.819 -8.472 36.023 1.00 93.00 185 GLY A CA 1
ATOM 1530 C C . GLY A 1 185 ? -18.232 -8.903 35.629 1.00 93.00 185 GLY A C 1
ATOM 1531 O O . GLY A 1 185 ? -18.910 -9.529 36.436 1.00 93.00 185 GLY A O 1
ATOM 1532 N N . LYS A 1 186 ? -18.678 -8.579 34.412 1.00 96.06 186 LYS A N 1
ATOM 1533 C CA . LYS A 1 186 ? -20.028 -8.861 33.923 1.00 96.06 186 LYS A CA 1
ATOM 1534 C C . LYS A 1 186 ? -20.095 -10.104 33.037 1.00 96.06 186 LYS A C 1
ATOM 1536 O O . LYS A 1 186 ? -19.065 -10.563 32.532 1.00 96.06 186 LYS A O 1
ATOM 1541 N N . LYS A 1 187 ? -21.303 -10.638 32.850 1.00 96.69 187 LYS A N 1
ATOM 1542 C CA . LYS A 1 187 ? -21.589 -11.810 32.011 1.00 96.69 187 LYS A CA 1
ATOM 1543 C C . LYS A 1 187 ? -22.155 -11.373 30.662 1.00 96.69 187 LYS A C 1
ATOM 1545 O O . LYS A 1 187 ? -23.072 -10.556 30.616 1.00 96.69 187 LYS A O 1
ATOM 1550 N N . VAL A 1 188 ? -21.640 -11.939 29.573 1.00 98.12 188 VAL A N 1
ATOM 1551 C CA . VAL A 1 188 ? -22.079 -11.614 28.204 1.00 98.12 188 VAL A CA 1
ATOM 1552 C C . VAL A 1 188 ? -22.531 -12.875 27.476 1.00 98.12 188 VAL A C 1
ATOM 1554 O O . VAL A 1 188 ? -21.808 -13.872 27.481 1.00 98.12 188 VAL A O 1
ATOM 1557 N N . LEU A 1 189 ? -23.690 -12.811 26.820 1.00 98.44 189 LEU A N 1
ATOM 1558 C CA . LEU A 1 189 ? -24.176 -13.827 25.883 1.00 98.44 189 LEU A CA 1
ATOM 1559 C C . LEU A 1 189 ? -24.047 -13.312 24.449 1.00 98.44 189 LEU A C 1
ATOM 1561 O O . LEU A 1 189 ? -24.433 -12.183 24.156 1.00 98.44 189 LEU A O 1
ATOM 1565 N N . VAL A 1 190 ? -23.518 -14.142 23.556 1.00 98.56 190 VAL A N 1
ATOM 1566 C CA . VAL A 1 190 ? -23.275 -13.816 22.150 1.00 98.56 190 VAL A CA 1
ATOM 1567 C C . VAL A 1 190 ? -23.841 -14.909 21.253 1.00 98.56 190 VAL A C 1
ATOM 1569 O O . VAL A 1 190 ? -23.450 -16.066 21.384 1.00 98.56 190 VAL A O 1
ATOM 1572 N N . VAL A 1 191 ? -24.687 -14.548 20.289 1.00 98.75 191 VAL A N 1
ATOM 1573 C CA . VAL A 1 191 ? -25.177 -15.463 19.243 1.00 98.75 191 VAL A CA 1
ATOM 1574 C C . VAL A 1 191 ? -24.577 -15.075 17.897 1.00 98.75 191 VAL A C 1
ATOM 1576 O O . VAL A 1 191 ? -24.790 -13.971 17.395 1.00 98.75 191 VAL A O 1
ATOM 1579 N N . CYS A 1 192 ? -23.792 -15.974 17.309 1.00 98.44 192 CYS A N 1
ATOM 1580 C CA . CYS A 1 192 ? -23.027 -15.703 16.093 1.00 98.44 192 CYS A CA 1
ATOM 1581 C C . CYS A 1 192 ? -22.861 -16.969 15.237 1.00 98.44 192 CYS A C 1
ATOM 1583 O O . CYS A 1 192 ? -23.772 -17.797 15.146 1.00 98.44 192 CYS A O 1
ATOM 1585 N N . HIS A 1 193 ? -21.718 -17.108 14.567 1.00 98.06 193 HIS A N 1
ATOM 1586 C CA . HIS A 1 193 ? -21.491 -18.119 13.541 1.00 98.06 193 HIS A CA 1
ATOM 1587 C C . HIS A 1 193 ? -20.274 -18.994 13.829 1.00 98.06 193 HIS A C 1
ATOM 1589 O O . HIS A 1 193 ? -19.446 -18.672 14.679 1.00 98.06 193 HIS A O 1
ATOM 1595 N N . GLY A 1 194 ? -20.164 -20.112 13.110 1.00 95.88 194 GLY A N 1
ATOM 1596 C CA . GLY A 1 194 ? -19.139 -21.122 13.374 1.00 95.88 194 GLY A CA 1
ATOM 1597 C C . GLY A 1 194 ? -17.715 -20.597 13.209 1.00 95.88 194 GLY A C 1
ATOM 1598 O O . GLY A 1 194 ? -16.888 -20.799 14.097 1.00 95.88 194 GLY A O 1
ATOM 1599 N N . GLU A 1 195 ? -17.422 -19.890 12.115 1.00 95.31 195 GLU A N 1
ATOM 1600 C CA . GLU A 1 195 ? -16.074 -19.358 11.875 1.00 95.31 195 GLU A CA 1
ATOM 1601 C C . GLU A 1 195 ? -15.743 -18.184 12.803 1.00 95.31 195 GLU A C 1
ATOM 1603 O O . GLU A 1 195 ? -14.614 -18.069 13.273 1.00 95.31 195 GLU A O 1
ATOM 1608 N N . VAL A 1 196 ? -16.735 -17.366 13.165 1.00 97.62 196 VAL A N 1
ATOM 1609 C CA . VAL A 1 196 ? -16.579 -16.311 14.183 1.00 97.62 196 VAL A CA 1
ATOM 1610 C C . VAL A 1 196 ? -16.238 -16.910 15.549 1.00 97.62 196 VAL A C 1
ATOM 1612 O O . VAL A 1 196 ? -15.339 -16.419 16.234 1.00 97.62 196 VAL A O 1
ATOM 1615 N N . MET A 1 197 ? -16.901 -18.003 15.939 1.00 97.69 197 MET A N 1
ATOM 1616 C CA . MET A 1 197 ? -16.568 -18.723 17.167 1.00 97.69 197 MET A CA 1
ATOM 1617 C C . MET A 1 197 ? -15.163 -19.310 17.097 1.00 97.69 197 MET A C 1
ATOM 1619 O O . MET A 1 197 ? -14.404 -19.128 18.042 1.00 97.69 197 MET A O 1
ATOM 1623 N N . TRP A 1 198 ? -14.768 -19.938 15.986 1.00 96.38 198 TRP A N 1
ATOM 1624 C CA . TRP A 1 198 ? -13.392 -20.414 15.803 1.00 96.38 198 TRP A CA 1
ATOM 1625 C C . TRP A 1 198 ? -12.363 -19.292 15.933 1.00 96.38 198 TRP A C 1
ATOM 1627 O O . TRP A 1 198 ? -11.375 -19.456 16.651 1.00 96.38 198 TRP A O 1
ATOM 1637 N N . ALA A 1 199 ? -12.617 -18.138 15.316 1.00 96.12 199 ALA A N 1
ATOM 1638 C CA . ALA A 1 199 ? -11.776 -16.960 15.463 1.00 96.12 199 ALA A CA 1
ATOM 1639 C C . ALA A 1 199 ? -11.660 -16.552 16.941 1.00 96.12 199 ALA A C 1
ATOM 1641 O O . ALA A 1 199 ? -10.546 -16.448 17.451 1.00 96.12 199 ALA A O 1
ATOM 1642 N N . LEU A 1 200 ? -12.777 -16.437 17.671 1.00 96.12 200 LEU A N 1
ATOM 1643 C CA . LEU A 1 200 ? -12.776 -16.163 19.114 1.00 96.12 200 LEU A CA 1
ATOM 1644 C C . LEU A 1 200 ? -11.981 -17.210 19.905 1.00 96.12 200 LEU A C 1
ATOM 1646 O O . LEU A 1 200 ? -11.148 -16.831 20.726 1.00 96.12 200 LEU A O 1
ATOM 1650 N N . ARG A 1 201 ? -12.158 -18.509 19.630 1.00 94.69 201 ARG A N 1
ATOM 1651 C CA . ARG A 1 201 ? -11.395 -19.588 20.284 1.00 94.69 201 ARG A CA 1
ATOM 1652 C C . ARG A 1 201 ? -9.894 -19.382 20.126 1.00 94.69 201 ARG A C 1
ATOM 1654 O O . ARG A 1 201 ? -9.176 -19.416 21.124 1.00 94.69 201 ARG A O 1
ATOM 1661 N N . THR A 1 202 ? -9.416 -19.096 18.910 1.00 93.94 202 THR A N 1
ATOM 1662 C CA . THR A 1 202 ? -7.975 -18.893 18.673 1.00 93.94 202 THR A CA 1
ATOM 1663 C C . THR A 1 202 ? -7.399 -17.758 19.524 1.00 93.94 202 THR A C 1
ATOM 1665 O O . THR A 1 202 ? -6.276 -17.863 20.020 1.00 93.94 202 THR A O 1
ATOM 1668 N N . ARG A 1 203 ? -8.184 -16.699 19.765 1.00 93.31 203 ARG A N 1
ATOM 1669 C CA . ARG A 1 203 ? -7.777 -15.524 20.549 1.00 93.31 203 ARG A CA 1
ATOM 1670 C C . ARG A 1 203 ? -7.887 -15.755 22.052 1.00 93.31 203 ARG A C 1
ATOM 1672 O O . ARG A 1 203 ? -6.939 -15.479 22.790 1.00 93.31 203 ARG A O 1
ATOM 1679 N N . LEU A 1 204 ? -9.011 -16.301 22.510 1.00 93.12 204 LEU A N 1
ATOM 1680 C CA . LEU A 1 204 ? -9.277 -16.558 23.927 1.00 93.12 204 LEU A CA 1
ATOM 1681 C C . LEU A 1 204 ? -8.356 -17.653 24.477 1.00 93.12 204 LEU A C 1
ATOM 1683 O O . LEU A 1 204 ? -7.806 -17.508 25.574 1.00 93.12 204 LEU A O 1
ATOM 1687 N N . GLU A 1 205 ? -8.146 -18.718 23.707 1.00 92.44 205 GLU A N 1
ATOM 1688 C CA . GLU A 1 205 ? -7.339 -19.879 24.090 1.00 92.44 205 GLU A CA 1
ATOM 1689 C C . GLU A 1 205 ? -5.860 -19.741 23.681 1.00 92.44 205 GLU A C 1
ATOM 1691 O O . GLU A 1 205 ? -5.037 -20.532 24.124 1.00 92.44 205 GLU A O 1
ATOM 1696 N N . ARG A 1 206 ? -5.492 -18.696 22.918 1.00 90.69 206 ARG A N 1
ATOM 1697 C CA . ARG A 1 206 ? -4.133 -18.464 22.376 1.00 90.69 206 ARG A CA 1
ATOM 1698 C C . ARG A 1 206 ? -3.583 -19.676 21.618 1.00 90.69 206 ARG A C 1
ATOM 1700 O O . ARG A 1 206 ? -2.438 -20.079 21.817 1.00 90.69 206 ARG A O 1
ATOM 1707 N N . MET A 1 207 ? -4.422 -20.256 20.767 1.00 89.12 207 MET A N 1
ATOM 1708 C CA . MET A 1 207 ? -4.050 -21.417 19.961 1.00 89.12 207 MET A CA 1
ATOM 1709 C C . MET A 1 207 ? -2.964 -21.046 18.947 1.00 89.12 207 MET A C 1
ATOM 1711 O O . MET A 1 207 ? -3.007 -19.963 18.358 1.00 89.12 207 MET A O 1
ATOM 1715 N N . SER A 1 208 ? -2.017 -21.958 18.717 1.00 86.44 208 SER A N 1
ATOM 1716 C CA . SER A 1 208 ? -1.125 -21.875 17.559 1.00 86.44 208 SER A CA 1
ATOM 1717 C C . SER A 1 208 ? -1.873 -22.260 16.278 1.00 86.44 208 SER A C 1
ATOM 1719 O O . SER A 1 208 ? -2.973 -22.819 16.319 1.00 86.44 208 SER A O 1
ATOM 1721 N N . GLN A 1 209 ? -1.258 -21.979 15.129 1.00 82.88 209 GLN A N 1
ATOM 1722 C CA . GLN A 1 209 ? -1.782 -22.407 13.829 1.00 82.88 209 GLN A CA 1
ATOM 1723 C C . GLN A 1 209 ? -1.877 -23.931 13.739 1.00 82.88 209 GLN A C 1
ATOM 1725 O O . GLN A 1 209 ? -2.877 -24.444 13.248 1.00 82.88 209 GLN A O 1
ATOM 1730 N N . ASP A 1 210 ? -0.885 -24.645 14.273 1.00 83.12 210 ASP A N 1
ATOM 1731 C CA . ASP A 1 210 ? -0.878 -26.107 14.278 1.00 83.12 210 ASP A CA 1
ATOM 1732 C C . ASP A 1 210 ? -2.012 -26.663 15.135 1.00 83.12 210 ASP A C 1
ATOM 1734 O O . ASP A 1 210 ? -2.774 -27.488 14.650 1.00 83.12 210 ASP A O 1
ATOM 1738 N N . THR A 1 211 ? -2.224 -26.139 16.348 1.00 86.88 211 THR A N 1
ATOM 1739 C CA . THR A 1 211 ? -3.355 -26.557 17.193 1.00 86.88 211 THR A CA 1
ATOM 1740 C C . THR A 1 211 ? -4.696 -26.268 16.520 1.00 86.88 211 THR A C 1
ATOM 1742 O O . THR A 1 211 ? -5.609 -27.091 16.565 1.00 86.88 211 THR A O 1
ATOM 1745 N N . PHE A 1 212 ? -4.835 -25.108 15.869 1.00 89.44 212 PHE A N 1
ATOM 1746 C CA . PHE A 1 212 ? -6.034 -24.798 15.094 1.00 89.44 212 PHE A CA 1
ATOM 1747 C C . PHE A 1 212 ? -6.234 -25.799 13.945 1.00 89.44 212 PHE A C 1
ATOM 1749 O O . PHE A 1 212 ? -7.337 -26.318 13.770 1.00 89.44 212 PHE A O 1
ATOM 1756 N N . ARG A 1 213 ? -5.174 -26.107 13.188 1.00 86.00 213 ARG A N 1
ATOM 1757 C CA . ARG A 1 213 ? -5.201 -27.050 12.063 1.00 86.00 213 ARG A CA 1
ATOM 1758 C C . ARG A 1 213 ? -5.524 -28.471 12.531 1.00 86.00 213 ARG A C 1
ATOM 1760 O O . ARG A 1 213 ? -6.380 -29.114 11.934 1.00 86.00 213 ARG A O 1
ATOM 1767 N N . GLU A 1 214 ? -4.911 -28.934 13.616 1.00 87.00 214 GLU A N 1
ATOM 1768 C CA . GLU A 1 214 ? -5.177 -30.229 14.255 1.00 87.00 214 GLU A CA 1
ATOM 1769 C C . GLU A 1 214 ? -6.645 -30.360 14.670 1.00 87.00 214 GLU A C 1
ATOM 1771 O O . GLU A 1 214 ? -7.281 -31.368 14.372 1.00 87.00 214 GLU A O 1
ATOM 1776 N N . LEU A 1 215 ? -7.214 -29.328 15.301 1.00 87.94 215 LEU A N 1
ATOM 1777 C CA . LEU A 1 215 ? -8.623 -29.330 15.699 1.00 87.94 215 LEU A CA 1
ATOM 1778 C C . LEU A 1 215 ? -9.577 -29.254 14.499 1.00 87.94 215 LEU A C 1
ATOM 1780 O O . LEU A 1 215 ? -10.617 -29.902 14.508 1.00 87.94 215 LEU A O 1
ATOM 1784 N N . GLN A 1 216 ? -9.240 -28.499 13.453 1.00 83.56 216 GLN A N 1
ATOM 1785 C CA . GLN A 1 216 ? -10.051 -28.430 12.230 1.00 83.56 216 GLN A CA 1
ATOM 1786 C C . GLN A 1 216 ? -10.048 -29.743 11.448 1.00 83.56 216 GLN A C 1
ATOM 1788 O O . GLN A 1 216 ? -11.076 -30.139 10.901 1.00 83.56 216 GLN A O 1
ATOM 1793 N N . MET A 1 217 ? -8.893 -30.407 11.379 1.00 82.56 217 MET A N 1
ATOM 1794 C CA . MET A 1 217 ? -8.720 -31.684 10.679 1.00 82.56 217 MET A CA 1
ATOM 1795 C C . MET A 1 217 ? -9.046 -32.892 11.559 1.00 82.56 217 MET A C 1
ATOM 1797 O O . MET A 1 217 ? -9.032 -34.027 11.086 1.00 82.56 217 MET A O 1
ATOM 1801 N N . SER A 1 218 ? -9.357 -32.661 12.832 1.00 85.44 218 SER A N 1
ATOM 1802 C CA . SER A 1 218 ? -9.806 -33.694 13.743 1.00 85.44 218 SER A CA 1
ATOM 1803 C C . SER A 1 218 ? -11.084 -34.348 13.216 1.00 85.44 218 SER A C 1
ATOM 1805 O O . SER A 1 218 ? -12.123 -33.705 13.047 1.00 85.44 218 SER A O 1
ATOM 1807 N N . GLY A 1 219 ? -11.025 -35.666 13.020 1.00 81.31 219 GLY A N 1
ATOM 1808 C CA . GLY A 1 219 ? -12.205 -36.485 12.745 1.00 81.31 219 GLY A CA 1
ATOM 1809 C C . GLY A 1 219 ? -13.102 -36.693 13.971 1.00 81.31 219 GLY A C 1
ATOM 1810 O O . GLY A 1 219 ? -14.142 -37.344 13.867 1.00 81.31 219 GLY A O 1
ATOM 1811 N N . ARG A 1 220 ? -12.727 -36.174 15.151 1.00 85.88 220 ARG A N 1
ATOM 1812 C CA . ARG A 1 220 ? -13.532 -36.315 16.367 1.00 85.88 220 ARG A CA 1
ATOM 1813 C C . ARG A 1 220 ? -14.665 -35.301 16.337 1.00 85.88 220 ARG A C 1
ATOM 1815 O O . ARG A 1 220 ? -14.443 -34.095 16.383 1.00 85.88 220 ARG A O 1
ATOM 1822 N N . MET A 1 221 ? -15.899 -35.793 16.360 1.00 85.50 221 MET A N 1
ATOM 1823 C CA . MET A 1 221 ? -17.083 -34.931 16.302 1.00 85.50 221 MET A CA 1
ATOM 1824 C C . MET A 1 221 ? -17.174 -33.930 17.466 1.00 85.50 221 MET A C 1
ATOM 1826 O O . MET A 1 221 ? -17.781 -32.878 17.303 1.00 85.50 221 MET A O 1
ATOM 1830 N N . VAL A 1 222 ? -16.562 -34.234 18.616 1.00 88.25 222 VAL A N 1
ATOM 1831 C CA . VAL A 1 222 ? -16.528 -33.357 19.801 1.00 88.25 222 VAL A CA 1
ATOM 1832 C C . VAL A 1 222 ? -15.626 -32.128 19.643 1.00 88.25 222 VAL A C 1
ATOM 1834 O O . VAL A 1 222 ? -15.788 -31.167 20.387 1.00 88.25 222 VAL A O 1
ATOM 1837 N N . ASP A 1 223 ? -14.688 -32.137 18.689 1.00 87.75 223 ASP A N 1
ATOM 1838 C CA . ASP A 1 223 ? -13.807 -30.988 18.426 1.00 87.75 223 ASP A CA 1
ATOM 1839 C C . ASP A 1 223 ? -14.453 -29.969 17.473 1.00 87.75 223 ASP A C 1
ATOM 1841 O O . ASP A 1 223 ? -13.987 -28.833 17.355 1.00 87.75 223 ASP A O 1
ATOM 1845 N N . GLN A 1 224 ? -15.532 -30.374 16.798 1.00 89.81 224 GLN A N 1
ATOM 1846 C CA . GLN A 1 224 ? -16.233 -29.587 15.792 1.00 89.81 224 GLN A CA 1
ATOM 1847 C C . GLN A 1 224 ? -17.318 -28.708 16.430 1.00 89.81 224 GLN A C 1
ATOM 1849 O O . GLN A 1 224 ? -18.026 -29.115 17.353 1.00 89.81 224 GLN A O 1
ATOM 1854 N N . LEU A 1 225 ? -17.491 -27.494 15.902 1.00 93.56 225 LEU A N 1
ATOM 1855 C CA . LEU A 1 225 ? -18.559 -26.588 16.330 1.00 93.56 225 LEU A CA 1
ATOM 1856 C C . LEU A 1 225 ? -19.821 -26.844 15.509 1.00 93.56 225 LEU A C 1
ATOM 1858 O O . LEU A 1 225 ? -19.891 -26.448 14.350 1.00 93.56 225 LEU A O 1
ATOM 1862 N N . HIS A 1 226 ? -20.827 -27.471 16.109 1.00 95.62 226 HIS A N 1
ATOM 1863 C CA . HIS A 1 226 ? -22.108 -27.796 15.461 1.00 95.62 226 HIS A CA 1
ATOM 1864 C C . HIS A 1 226 ? -23.098 -26.622 15.502 1.00 95.62 226 HIS A C 1
ATOM 1866 O O . HIS A 1 226 ? -22.933 -25.684 16.280 1.00 95.62 226 HIS A O 1
ATOM 1872 N N . ASN A 1 227 ? -24.145 -26.644 14.678 1.00 97.75 227 ASN A N 1
ATOM 1873 C CA . ASN A 1 227 ? -25.228 -25.663 14.793 1.00 97.75 227 ASN A CA 1
ATOM 1874 C C . ASN A 1 227 ? -25.920 -25.757 16.170 1.00 97.75 227 ASN A C 1
ATOM 1876 O O . ASN A 1 227 ? -26.103 -26.852 16.706 1.00 97.75 227 ASN A O 1
ATOM 1880 N N . GLY A 1 228 ? -26.249 -24.611 16.775 1.00 97.38 228 GLY A N 1
ATOM 1881 C CA . GLY A 1 228 ? -26.778 -24.542 18.147 1.00 97.38 228 GLY A CA 1
ATOM 1882 C C . GLY A 1 228 ? -25.768 -24.884 19.256 1.00 97.38 228 GLY A C 1
ATOM 1883 O O . GLY A 1 228 ? -26.161 -25.058 20.405 1.00 97.38 228 GLY A O 1
ATOM 1884 N N . HIS A 1 229 ? -24.475 -25.027 18.939 1.00 97.88 229 HIS A N 1
ATOM 1885 C CA . HIS A 1 229 ? -23.439 -25.363 19.922 1.00 97.88 229 HIS A CA 1
ATOM 1886 C C . HIS A 1 229 ? -23.088 -24.151 20.796 1.00 97.88 229 HIS A C 1
ATOM 1888 O O . HIS A 1 229 ? -22.987 -23.027 20.298 1.00 97.88 229 HIS A O 1
ATOM 1894 N N . ILE A 1 230 ? -22.854 -24.400 22.083 1.00 98.19 230 ILE A N 1
ATOM 1895 C CA . ILE A 1 230 ? -22.555 -23.408 23.114 1.00 98.19 230 ILE A CA 1
ATOM 1896 C C . ILE A 1 230 ? -21.114 -23.570 23.613 1.00 98.19 230 ILE A C 1
ATOM 1898 O O . ILE A 1 230 ? -20.708 -24.660 24.015 1.00 98.19 230 ILE A O 1
ATOM 1902 N N . LEU A 1 231 ? -20.355 -22.474 23.638 1.00 98.00 231 LEU A N 1
ATOM 1903 C CA . LEU A 1 231 ? -19.074 -22.366 24.337 1.00 98.00 231 LEU A CA 1
ATOM 1904 C C . LEU A 1 231 ? -19.216 -21.387 25.496 1.00 98.00 231 LEU A C 1
ATOM 1906 O O . LEU A 1 231 ? -19.486 -20.207 25.288 1.00 98.00 231 LEU A O 1
ATOM 1910 N N . HIS A 1 232 ? -18.996 -21.854 26.718 1.00 97.69 232 HIS A N 1
ATOM 1911 C CA . HIS A 1 232 ? -19.042 -21.025 27.920 1.00 97.69 232 HIS A CA 1
ATOM 1912 C C . HIS A 1 232 ? -17.635 -20.865 28.481 1.00 97.69 232 HIS A C 1
ATOM 1914 O O . HIS A 1 232 ? -17.042 -21.824 28.962 1.00 97.69 232 HIS A O 1
ATOM 1920 N N . TYR A 1 233 ? -17.104 -19.649 28.422 1.00 97.81 233 TYR A N 1
ATOM 1921 C CA . TYR A 1 233 ? -15.830 -19.260 29.016 1.00 97.81 233 TYR A CA 1
ATOM 1922 C C . TYR A 1 233 ? -16.045 -18.605 30.373 1.00 97.81 233 TYR A C 1
ATOM 1924 O O . TYR A 1 233 ? -16.862 -17.693 30.496 1.00 97.81 233 TYR A O 1
ATOM 1932 N N . THR A 1 234 ? -15.248 -19.008 31.362 1.00 96.25 234 THR A N 1
ATOM 1933 C CA . THR A 1 234 ? -15.292 -18.428 32.706 1.00 96.25 234 THR A CA 1
ATOM 1934 C C . THR A 1 234 ? -13.899 -18.139 33.260 1.00 96.25 234 THR A C 1
ATOM 1936 O O . THR A 1 234 ? -12.898 -18.790 32.925 1.00 96.25 234 THR A O 1
ATOM 1939 N N . ARG A 1 235 ? -13.819 -17.099 34.089 1.00 94.19 235 ARG A N 1
ATOM 1940 C CA . ARG A 1 235 ? -12.633 -16.764 34.893 1.00 94.19 235 ARG A CA 1
ATOM 1941 C C . ARG A 1 235 ? -12.642 -17.431 36.253 1.00 94.19 235 ARG A C 1
ATOM 1943 O O . ARG A 1 235 ? -11.592 -17.496 36.890 1.00 94.19 235 ARG A O 1
ATOM 1950 N N . THR A 1 236 ? -13.808 -17.859 36.711 1.00 93.44 236 THR A N 1
ATOM 1951 C CA . THR A 1 236 ? -13.962 -18.486 38.014 1.00 93.44 236 THR A CA 1
ATOM 1952 C C . THR A 1 236 ? -13.617 -19.953 37.870 1.00 93.44 236 THR A C 1
ATOM 1954 O O . THR A 1 236 ? -14.227 -20.659 37.076 1.00 93.44 236 THR A O 1
ATOM 1957 N N . ASP A 1 237 ? -12.610 -20.409 38.608 1.00 93.25 237 ASP A N 1
ATOM 1958 C CA . ASP A 1 237 ? -12.279 -21.827 38.665 1.00 93.25 237 ASP A CA 1
ATOM 1959 C C . ASP A 1 237 ? -13.508 -22.620 39.157 1.00 93.25 237 ASP A C 1
ATOM 1961 O O . ASP A 1 237 ? -13.953 -22.378 40.283 1.00 93.25 237 ASP A O 1
ATOM 1965 N N . PRO A 1 238 ? -14.070 -23.541 38.353 1.00 92.25 238 PRO A N 1
ATOM 1966 C CA . PRO A 1 238 ? -15.284 -24.268 38.722 1.00 92.25 238 PRO A CA 1
ATOM 1967 C C . PRO A 1 238 ? -15.113 -25.194 39.931 1.00 92.25 238 PRO A C 1
ATOM 1969 O O . PRO A 1 238 ? -16.103 -25.579 40.544 1.00 92.25 238 PRO A O 1
ATOM 1972 N N . VAL A 1 239 ? -13.875 -25.568 40.268 1.00 91.19 239 VAL A N 1
ATOM 1973 C CA . VAL A 1 239 ? -13.565 -26.451 41.398 1.00 91.19 239 VAL A CA 1
ATOM 1974 C C . VAL A 1 239 ? -13.242 -25.632 42.643 1.00 91.19 239 VAL A C 1
ATOM 1976 O O . VAL A 1 239 ? -13.720 -25.949 43.729 1.00 91.19 239 VAL A O 1
ATOM 1979 N N . THR A 1 240 ? -12.430 -24.577 42.515 1.00 93.25 240 THR A N 1
ATOM 1980 C CA . THR A 1 240 ? -11.942 -23.821 43.685 1.00 93.25 240 THR A CA 1
ATOM 1981 C C . THR A 1 240 ? -12.679 -22.508 43.948 1.00 93.25 240 THR A C 1
ATOM 1983 O O . THR A 1 240 ? -12.375 -21.845 44.938 1.00 93.25 240 THR A O 1
ATOM 1986 N N . GLY A 1 241 ? -13.540 -22.051 43.036 1.00 91.50 241 GLY A N 1
ATOM 1987 C CA . GLY A 1 241 ? -14.241 -20.761 43.114 1.00 91.50 241 GLY A CA 1
ATOM 1988 C C . GLY A 1 241 ? -13.342 -19.524 42.982 1.00 91.50 241 GLY A C 1
ATOM 1989 O O . GLY A 1 241 ? -13.792 -18.400 43.196 1.00 91.50 241 GLY A O 1
ATOM 1990 N N . LYS A 1 242 ? -12.054 -19.692 42.648 1.00 91.25 242 LYS A N 1
ATOM 1991 C CA . LYS A 1 242 ? -11.099 -18.575 42.577 1.00 91.25 242 LYS A CA 1
ATOM 1992 C C . LYS A 1 242 ? -11.244 -17.842 41.252 1.00 91.25 242 LYS A C 1
ATOM 1994 O O . LYS A 1 242 ? -11.205 -18.462 40.193 1.00 91.25 242 LYS A O 1
ATOM 1999 N N . VAL A 1 243 ? -11.337 -16.518 41.309 1.00 90.81 243 VAL A N 1
ATOM 2000 C CA . VAL A 1 243 ? -11.433 -15.677 40.112 1.00 90.81 243 VAL A CA 1
ATOM 2001 C C . VAL A 1 243 ? -10.039 -15.390 39.562 1.00 90.81 243 VAL A C 1
ATOM 2003 O O . VAL A 1 243 ? -9.208 -14.757 40.212 1.00 90.81 243 VAL A O 1
ATOM 2006 N N . ALA A 1 244 ? -9.786 -15.844 38.340 1.00 89.88 244 ALA A N 1
ATOM 2007 C CA . ALA A 1 244 ? -8.558 -15.583 37.609 1.00 89.88 244 ALA A CA 1
ATOM 2008 C C . ALA A 1 244 ? -8.611 -14.233 36.863 1.00 89.88 244 ALA A C 1
ATOM 2010 O O . ALA A 1 244 ? -9.686 -13.681 36.613 1.00 89.88 244 ALA A O 1
ATOM 2011 N N . PRO A 1 245 ? -7.462 -13.680 36.448 1.00 87.00 245 PRO A N 1
ATOM 2012 C CA . PRO A 1 245 ? -7.409 -12.429 35.684 1.00 87.00 245 PRO A CA 1
ATOM 2013 C C . PRO A 1 245 ? -7.798 -12.570 34.203 1.00 87.00 245 PRO A C 1
ATOM 2015 O O . PRO A 1 245 ? -8.000 -11.570 33.527 1.00 87.00 245 PRO A O 1
ATOM 2018 N N . PHE A 1 246 ? -7.902 -13.789 33.677 1.00 90.00 246 PHE A N 1
ATOM 2019 C CA . PHE A 1 246 ? -8.328 -14.104 32.309 1.00 90.00 246 PHE A CA 1
ATOM 2020 C C . PHE A 1 246 ? -9.120 -15.412 32.314 1.00 90.00 246 PHE A C 1
ATOM 2022 O O . PHE A 1 246 ? -9.050 -16.150 33.294 1.00 90.00 246 PHE A O 1
ATOM 2029 N N . PHE A 1 247 ? -9.882 -15.702 31.254 1.00 94.19 247 PHE A N 1
ATOM 2030 C CA . PHE A 1 247 ? -10.651 -16.948 31.176 1.00 94.19 247 PHE A CA 1
ATOM 2031 C C . PHE A 1 247 ? -9.727 -18.156 31.360 1.00 94.19 247 PHE A C 1
ATOM 2033 O O . PHE A 1 247 ? -8.734 -18.299 30.643 1.00 94.19 247 PHE A O 1
ATOM 2040 N N . THR A 1 248 ? -10.012 -19.012 32.329 1.00 94.00 248 THR A N 1
ATOM 2041 C CA . THR A 1 248 ? -9.182 -20.185 32.653 1.00 94.00 248 THR A CA 1
ATOM 2042 C C . THR A 1 248 ? -9.838 -21.482 32.233 1.00 94.00 248 THR A C 1
ATOM 2044 O O . THR A 1 248 ? -9.122 -22.447 31.973 1.00 94.00 248 THR A O 1
ATOM 2047 N N . HIS A 1 249 ? -11.164 -21.493 32.125 1.00 96.38 249 HIS A N 1
ATOM 2048 C CA . HIS A 1 249 ? -11.937 -22.676 31.797 1.00 96.38 249 HIS A CA 1
ATOM 2049 C C . HIS A 1 249 ? -12.943 -22.373 30.690 1.00 96.38 249 HIS A C 1
ATOM 2051 O O . HIS A 1 249 ? -13.448 -21.253 30.573 1.00 96.38 249 HIS A O 1
ATOM 2057 N N . MET A 1 250 ? -13.204 -23.389 29.876 1.00 96.19 250 MET A N 1
ATOM 2058 C CA . MET A 1 250 ? -14.195 -23.387 28.815 1.00 96.19 250 MET A CA 1
ATOM 2059 C C . MET A 1 250 ? -15.028 -24.662 28.913 1.00 96.19 250 MET A C 1
ATOM 2061 O O . MET A 1 250 ? -14.485 -25.742 29.131 1.00 96.19 250 MET A O 1
ATOM 2065 N N . ARG A 1 251 ? -16.342 -24.549 28.759 1.00 95.06 251 ARG A N 1
ATOM 2066 C CA . ARG A 1 251 ? -17.262 -25.679 28.623 1.00 95.06 251 ARG A CA 1
ATOM 2067 C C . ARG A 1 251 ? -17.861 -25.659 27.217 1.00 95.06 251 ARG A C 1
ATOM 2069 O O . ARG A 1 251 ? -18.348 -24.617 26.789 1.00 95.06 251 ARG A O 1
ATOM 2076 N N . SER A 1 252 ? -17.825 -26.797 26.524 1.00 96.00 252 SER A N 1
ATOM 2077 C CA . SER A 1 252 ? -18.308 -26.964 25.145 1.00 96.00 252 SER A CA 1
ATOM 2078 C C . SER A 1 252 ? -19.501 -27.910 25.144 1.00 96.00 252 SER A C 1
ATOM 2080 O O . SER A 1 252 ? -19.366 -29.048 25.592 1.00 96.00 252 SER A O 1
ATOM 2082 N N . VAL A 1 253 ? -20.667 -27.449 24.693 1.00 96.62 253 VAL A N 1
ATOM 2083 C CA . VAL A 1 253 ? -21.920 -28.209 24.794 1.00 96.62 253 VAL A CA 1
ATOM 2084 C C . VAL A 1 253 ? -22.727 -28.123 23.511 1.00 96.62 253 VAL A C 1
ATOM 2086 O O . VAL A 1 253 ? -22.944 -27.048 22.962 1.00 96.62 253 VAL A O 1
ATOM 2089 N N . CYS A 1 254 ? -23.235 -29.268 23.076 1.00 96.81 254 CYS A N 1
ATOM 2090 C CA . CYS A 1 254 ? -24.239 -29.409 22.037 1.00 96.81 254 CYS A CA 1
ATOM 2091 C C . CYS A 1 254 ? -25.554 -29.883 22.689 1.00 96.81 254 CYS A C 1
ATOM 2093 O O . CYS A 1 254 ? -25.724 -31.083 22.911 1.00 96.81 254 CYS A O 1
ATOM 2095 N N . PRO A 1 255 ? -26.471 -28.962 23.039 1.00 95.44 255 PRO A N 1
ATOM 2096 C CA . PRO A 1 255 ? -27.628 -29.254 23.894 1.00 95.44 255 PRO A CA 1
ATOM 2097 C C . PRO A 1 255 ? -28.574 -30.333 23.367 1.00 95.44 255 PRO A C 1
ATOM 2099 O O . PRO A 1 255 ? -29.116 -31.118 24.135 1.00 95.44 255 PRO A O 1
ATOM 2102 N N . TRP A 1 256 ? -28.742 -30.402 22.049 1.00 95.06 256 TRP A N 1
ATOM 2103 C CA . TRP A 1 256 ? -29.614 -31.370 21.386 1.00 95.06 256 TRP A CA 1
ATOM 2104 C C . TRP A 1 256 ? -28.937 -32.732 21.144 1.00 95.06 256 TRP A C 1
ATOM 2106 O O . TRP A 1 256 ? -29.586 -33.667 20.679 1.00 95.06 256 TRP A O 1
ATOM 2116 N N . ASN A 1 257 ? -27.635 -32.875 21.435 1.00 94.62 257 ASN A N 1
ATOM 2117 C CA . ASN A 1 257 ? -26.922 -34.150 21.350 1.00 94.62 257 ASN A CA 1
ATOM 2118 C C . ASN A 1 257 ? -25.695 -34.188 22.278 1.00 94.62 257 ASN A C 1
ATOM 2120 O O . ASN A 1 257 ? -24.584 -33.797 21.909 1.00 94.62 257 ASN A O 1
ATOM 2124 N N . GLU A 1 258 ? -25.877 -34.760 23.468 1.00 89.62 258 GLU A N 1
ATOM 2125 C CA . GLU A 1 258 ? -24.829 -34.860 24.491 1.00 89.62 258 GLU A CA 1
ATOM 2126 C C . GLU A 1 258 ? -23.572 -35.610 24.022 1.00 89.62 258 GLU A C 1
ATOM 2128 O O . GLU A 1 258 ? -22.475 -35.306 24.485 1.00 89.62 258 GLU A O 1
ATOM 2133 N N . LYS A 1 259 ? -23.682 -36.538 23.058 1.00 91.88 259 LYS A N 1
ATOM 2134 C CA . LYS A 1 259 ? -22.522 -37.285 22.526 1.00 91.88 259 LYS A CA 1
ATOM 2135 C C . LYS A 1 259 ? -21.527 -36.387 21.786 1.00 91.88 259 LYS A C 1
ATOM 2137 O O . LYS A 1 259 ? -20.371 -36.766 21.624 1.00 91.88 259 LYS A O 1
ATOM 2142 N N . LEU A 1 260 ? -21.973 -35.214 21.335 1.00 92.56 260 LEU A N 1
ATOM 2143 C CA . LEU A 1 260 ? -21.141 -34.204 20.679 1.00 92.56 260 LEU A CA 1
ATOM 2144 C C . LEU A 1 260 ? -20.500 -33.230 21.681 1.00 92.56 260 LEU A C 1
ATOM 2146 O O . LEU A 1 260 ? -19.778 -32.325 21.267 1.00 92.56 260 LEU A O 1
ATOM 2150 N N . SER A 1 261 ? -20.754 -33.404 22.982 1.00 92.31 261 SER A N 1
ATOM 2151 C CA . SER A 1 261 ? -20.256 -32.530 24.046 1.00 92.31 261 SER A CA 1
ATOM 2152 C C . SER A 1 261 ? -19.099 -33.191 24.800 1.00 92.31 261 SER A C 1
ATOM 2154 O O . SER A 1 261 ? -19.272 -34.273 25.372 1.00 92.31 261 SER A O 1
ATOM 2156 N N . PRO A 1 262 ? -17.918 -32.556 24.873 1.00 88.81 262 PRO A N 1
ATOM 2157 C CA . PRO A 1 262 ? -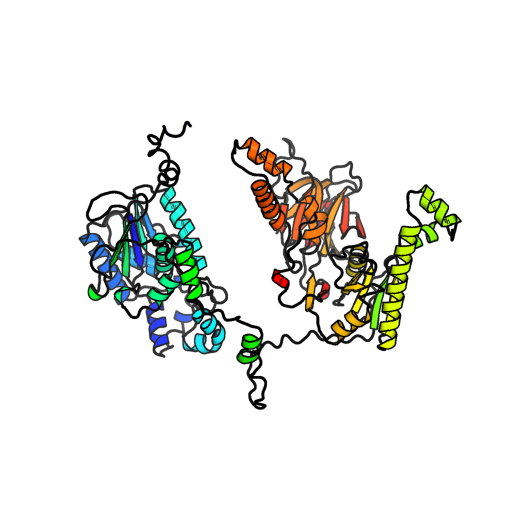16.929 -32.889 25.890 1.00 88.81 262 PRO A CA 1
ATOM 2158 C C . PRO A 1 262 ? -17.538 -32.836 27.300 1.00 88.81 262 PRO A C 1
ATOM 2160 O O . PRO A 1 262 ? -18.362 -31.974 27.609 1.00 88.81 262 PRO A O 1
ATOM 2163 N N . LYS A 1 263 ? -17.128 -33.749 28.186 1.00 86.50 263 LYS A N 1
ATOM 2164 C CA . LYS A 1 263 ? -17.662 -33.796 29.553 1.00 86.50 263 LYS A CA 1
ATOM 2165 C C . LYS A 1 263 ? -17.048 -32.698 30.427 1.00 86.50 263 LYS A C 1
ATOM 2167 O O . LYS A 1 263 ? -15.845 -32.706 30.672 1.00 86.50 263 LYS A O 1
ATOM 2172 N N . GLY A 1 264 ? -17.901 -31.832 30.975 1.00 90.06 264 GLY A N 1
ATOM 2173 C CA . GLY A 1 264 ? -17.542 -30.873 32.022 1.00 90.06 264 GLY A CA 1
ATOM 2174 C C . GLY A 1 264 ? -16.707 -29.679 31.547 1.00 90.06 264 GLY A C 1
ATOM 2175 O O . GLY A 1 264 ? -16.712 -29.306 30.376 1.00 90.06 264 GLY A O 1
ATOM 2176 N N . TRP A 1 265 ? -16.023 -29.044 32.499 1.00 95.12 265 TRP A N 1
ATOM 2177 C CA . TRP A 1 265 ? -15.161 -27.890 32.253 1.00 95.12 265 TRP A CA 1
ATOM 2178 C C . TRP A 1 265 ? -13.775 -28.317 31.770 1.00 95.12 265 TRP A C 1
ATOM 2180 O O . TRP A 1 265 ? -13.108 -29.141 32.393 1.00 95.12 265 TRP A O 1
ATOM 2190 N N . ILE A 1 266 ? -13.312 -27.695 30.692 1.00 94.25 266 ILE A N 1
ATOM 2191 C CA . ILE A 1 266 ? -11.993 -27.894 30.100 1.00 94.25 266 ILE A CA 1
ATOM 2192 C C . ILE A 1 266 ? -11.099 -26.733 30.523 1.00 94.25 266 ILE A C 1
ATOM 2194 O O . ILE A 1 266 ? -11.434 -25.563 30.326 1.00 94.25 266 ILE A O 1
ATOM 2198 N N . LYS A 1 267 ? -9.934 -27.038 31.094 1.00 93.12 267 LYS A N 1
ATOM 2199 C CA . LYS A 1 267 ? -8.932 -26.020 31.417 1.00 93.12 267 LYS A CA 1
ATOM 2200 C C . LYS A 1 267 ? -8.247 -25.530 30.142 1.00 93.12 267 LYS A C 1
ATOM 2202 O O . LYS A 1 267 ? -7.755 -26.326 29.348 1.00 93.12 267 LYS A O 1
ATOM 2207 N N . ILE A 1 268 ? -8.178 -24.214 29.969 1.00 93.19 268 ILE A N 1
ATOM 2208 C CA . ILE A 1 268 ? -7.575 -23.582 28.794 1.00 93.19 268 ILE A CA 1
ATOM 2209 C C . ILE A 1 268 ? -6.054 -23.606 28.940 1.00 93.19 268 ILE A C 1
ATOM 2211 O O . ILE A 1 268 ? -5.490 -22.894 29.778 1.00 93.19 268 ILE A O 1
ATOM 2215 N N . ASN A 1 269 ? -5.391 -24.402 28.103 1.00 86.06 269 ASN A N 1
ATOM 2216 C CA . ASN A 1 269 ? -3.937 -24.428 28.021 1.00 86.06 269 ASN A CA 1
ATOM 2217 C C . ASN A 1 269 ? -3.442 -23.353 27.046 1.00 86.06 269 ASN A C 1
ATOM 2219 O O . ASN A 1 269 ? -3.837 -23.347 25.885 1.00 86.06 269 ASN A O 1
ATOM 2223 N N . ARG A 1 270 ? -2.574 -22.453 27.517 1.00 86.94 270 ARG A N 1
ATOM 2224 C CA . ARG A 1 270 ? -1.962 -21.403 26.692 1.00 86.94 270 ARG A CA 1
ATOM 2225 C C . ARG A 1 270 ? -0.476 -21.705 26.572 1.00 86.94 270 ARG A C 1
ATOM 2227 O O . ARG A 1 270 ? 0.227 -21.519 27.568 1.00 86.94 270 ARG A O 1
ATOM 2234 N N . PRO A 1 271 ? -0.002 -22.182 25.413 1.00 81.56 271 PRO A N 1
ATOM 2235 C CA . PRO A 1 271 ? 1.387 -22.578 25.280 1.00 81.56 271 PRO A CA 1
ATOM 2236 C C . PRO A 1 271 ? 2.313 -21.366 25.445 1.00 81.56 271 PRO A C 1
ATOM 2238 O O . PRO A 1 271 ? 2.020 -20.262 24.978 1.00 81.56 271 PRO A O 1
ATOM 2241 N N . VAL A 1 272 ? 3.429 -21.588 26.132 1.00 82.94 272 VAL A N 1
ATOM 2242 C CA . VAL A 1 272 ? 4.567 -20.670 26.231 1.00 82.94 272 VAL A CA 1
ATOM 2243 C C . VAL A 1 272 ? 5.772 -21.464 25.759 1.00 82.94 272 VAL A C 1
ATOM 2245 O O . VAL A 1 272 ? 5.950 -22.599 26.194 1.00 82.94 272 VAL A O 1
ATOM 2248 N N . TYR A 1 273 ? 6.558 -20.886 24.860 1.00 84.06 273 TYR A N 1
ATOM 2249 C CA . TYR A 1 273 ? 7.684 -21.567 24.235 1.00 84.06 273 TYR A CA 1
ATOM 2250 C C . TYR A 1 273 ? 8.988 -20.953 24.734 1.00 84.06 273 TYR A C 1
ATOM 2252 O O . TYR A 1 273 ? 9.125 -19.728 24.762 1.00 84.06 273 TYR A O 1
ATOM 2260 N N . ASP A 1 274 ? 9.932 -21.799 25.125 1.00 89.50 274 ASP A N 1
ATOM 2261 C CA . ASP A 1 274 ? 11.334 -21.413 25.254 1.00 89.50 274 ASP A CA 1
ATOM 2262 C C . ASP A 1 274 ? 12.073 -21.632 23.920 1.00 89.50 274 ASP A C 1
ATOM 2264 O O . ASP A 1 274 ? 11.496 -22.079 22.925 1.00 89.50 274 ASP A O 1
ATOM 2268 N N . ASN A 1 275 ? 13.354 -21.268 23.881 1.00 87.44 275 ASN A N 1
ATOM 2269 C CA . ASN A 1 275 ? 14.155 -21.362 22.662 1.00 87.44 275 ASN A CA 1
ATOM 2270 C C . ASN A 1 275 ? 14.288 -22.806 22.155 1.00 87.44 275 ASN A C 1
ATOM 2272 O O . ASN A 1 275 ? 14.245 -23.019 20.945 1.00 87.44 275 ASN A O 1
ATOM 2276 N N . GLU A 1 276 ? 14.419 -23.784 23.053 1.00 90.62 276 GLU A N 1
ATOM 2277 C CA . GLU A 1 276 ? 14.552 -25.198 22.686 1.00 90.62 276 GLU A CA 1
ATOM 2278 C C . GLU A 1 276 ? 13.250 -25.722 22.075 1.00 90.62 276 GLU A C 1
ATOM 2280 O O . GLU A 1 276 ? 13.269 -26.345 21.014 1.00 90.62 276 GLU A O 1
ATOM 2285 N N . MET A 1 277 ? 12.104 -25.389 22.676 1.00 86.31 277 MET A N 1
ATOM 2286 C CA . MET A 1 277 ? 10.787 -25.715 22.131 1.00 86.31 277 MET A CA 1
ATOM 2287 C C . MET A 1 277 ? 10.556 -25.065 20.764 1.00 86.31 277 MET A C 1
ATOM 2289 O O . MET A 1 277 ? 10.039 -25.724 19.864 1.00 86.31 277 MET A O 1
ATOM 2293 N N . MET A 1 278 ? 10.933 -23.792 20.583 1.00 88.19 278 MET A N 1
ATOM 2294 C CA . MET A 1 278 ? 10.784 -23.099 19.295 1.00 88.19 278 MET A CA 1
ATOM 2295 C C . MET A 1 278 ? 11.634 -23.741 18.194 1.00 88.19 278 MET A C 1
ATOM 2297 O O . MET A 1 278 ? 11.136 -23.948 17.087 1.00 88.19 278 MET A O 1
ATOM 2301 N N . LEU A 1 279 ? 12.888 -24.093 18.494 1.00 89.06 279 LEU A N 1
ATOM 2302 C CA . LEU A 1 279 ? 13.768 -24.784 17.549 1.00 89.06 279 LEU A CA 1
ATOM 2303 C C . LEU A 1 279 ? 13.242 -26.184 17.218 1.00 89.06 279 LEU A C 1
ATOM 2305 O O . LEU A 1 279 ? 13.141 -26.522 16.042 1.00 89.06 279 LEU A O 1
ATOM 2309 N N . ALA A 1 280 ? 12.796 -26.949 18.218 1.00 86.06 280 ALA A N 1
ATOM 2310 C CA . ALA A 1 280 ? 12.205 -28.268 18.002 1.00 86.06 280 ALA A CA 1
ATOM 2311 C C . ALA A 1 280 ? 10.934 -28.211 17.136 1.00 86.06 280 ALA A C 1
ATOM 2313 O O . ALA A 1 280 ? 10.682 -29.123 16.353 1.00 86.06 280 ALA A O 1
ATOM 2314 N N . ILE A 1 281 ? 10.121 -27.153 17.249 1.00 84.31 281 ILE A N 1
ATOM 2315 C CA . ILE A 1 281 ? 8.967 -26.932 16.360 1.00 84.31 281 ILE A CA 1
ATOM 2316 C C . ILE A 1 281 ? 9.437 -26.627 14.934 1.00 84.31 281 ILE A C 1
ATOM 2318 O O . ILE A 1 281 ? 8.909 -27.215 13.992 1.00 84.31 281 ILE A O 1
ATOM 2322 N N . ALA A 1 282 ? 10.434 -25.753 14.766 1.00 84.81 282 ALA A N 1
ATOM 2323 C CA . ALA A 1 282 ? 10.981 -25.423 13.450 1.00 84.81 282 ALA A CA 1
ATOM 2324 C C . ALA A 1 282 ? 11.584 -26.655 12.750 1.00 84.81 282 ALA A C 1
ATOM 2326 O O . ALA A 1 282 ? 11.378 -26.841 11.554 1.00 84.81 282 ALA A O 1
ATOM 2327 N N . GLU A 1 283 ? 12.262 -27.530 13.495 1.00 86.12 283 GLU A N 1
ATOM 2328 C CA . GLU A 1 283 ? 12.876 -28.762 12.982 1.00 86.12 283 GLU A CA 1
ATOM 2329 C C . GLU A 1 283 ? 11.864 -29.832 12.546 1.00 86.12 283 GLU A C 1
ATOM 2331 O O . GLU A 1 283 ? 12.202 -30.686 11.725 1.00 86.12 283 GLU A O 1
ATOM 2336 N N . ARG A 1 284 ? 10.611 -29.784 13.028 1.00 80.75 284 ARG A N 1
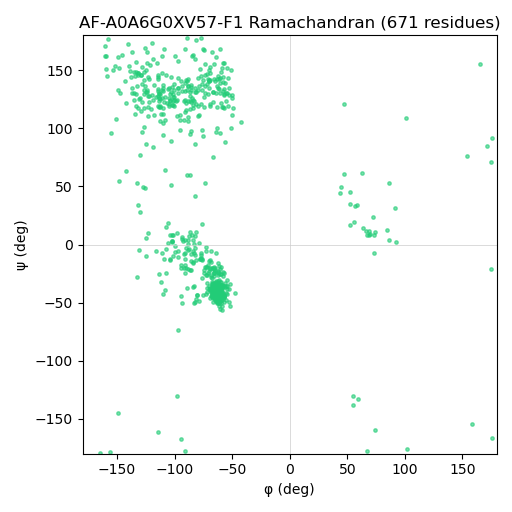ATOM 2337 C CA . ARG A 1 284 ? 9.534 -30.674 12.541 1.00 80.75 284 ARG A CA 1
ATOM 2338 C C . ARG A 1 284 ? 9.160 -30.402 11.091 1.00 80.7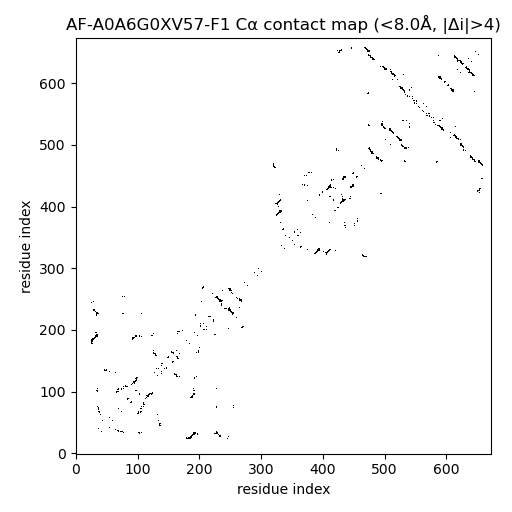5 284 ARG A C 1
ATOM 2340 O O . ARG A 1 284 ? 8.614 -31.289 10.440 1.00 80.75 284 ARG A O 1
ATOM 2347 N N . VAL A 1 285 ? 9.403 -29.185 10.605 1.00 78.12 285 VAL A N 1
ATOM 2348 C CA . VAL A 1 285 ? 9.147 -28.807 9.218 1.00 78.12 285 VAL A CA 1
ATOM 2349 C C . VAL A 1 285 ? 10.452 -28.984 8.441 1.00 78.12 285 VAL A C 1
ATOM 2351 O O . VAL A 1 285 ? 11.406 -28.240 8.680 1.00 78.12 285 VAL A O 1
ATOM 2354 N N . PRO A 1 286 ? 10.536 -29.957 7.513 1.00 75.69 286 PRO A N 1
ATOM 2355 C CA . PRO A 1 286 ? 11.758 -30.187 6.759 1.00 75.69 286 PRO A CA 1
ATOM 2356 C C . PRO A 1 286 ? 12.192 -28.922 6.019 1.00 75.69 286 PRO A C 1
ATOM 2358 O O . PRO A 1 286 ? 11.394 -28.264 5.347 1.00 75.69 286 PRO A O 1
ATOM 2361 N N . ARG A 1 287 ? 13.482 -28.589 6.105 1.00 75.00 287 ARG A N 1
ATOM 2362 C CA . ARG A 1 287 ? 14.062 -27.538 5.266 1.00 75.00 287 ARG A CA 1
ATOM 2363 C C . ARG A 1 287 ? 13.962 -27.977 3.806 1.00 75.00 287 ARG A C 1
ATOM 2365 O O . ARG A 1 287 ? 14.572 -28.963 3.419 1.00 75.00 287 ARG A O 1
ATOM 2372 N N . MET A 1 288 ? 13.229 -27.219 2.994 1.00 68.00 288 MET A N 1
ATOM 2373 C CA . MET A 1 288 ? 13.101 -27.487 1.553 1.00 68.00 288 MET A CA 1
ATOM 2374 C C . MET A 1 288 ? 14.335 -27.046 0.751 1.00 68.00 288 MET A C 1
ATOM 2376 O O . MET A 1 288 ? 14.453 -27.372 -0.425 1.00 68.00 288 MET A O 1
ATOM 2380 N N . ILE A 1 289 ? 15.248 -26.290 1.366 1.00 70.56 289 ILE A N 1
ATOM 2381 C CA . ILE A 1 289 ? 16.514 -25.854 0.775 1.00 70.56 289 ILE A CA 1
ATOM 2382 C C . ILE A 1 289 ? 17.622 -26.277 1.739 1.00 70.56 289 ILE A C 1
ATOM 2384 O O . ILE A 1 289 ? 17.805 -25.660 2.788 1.00 70.56 289 ILE A O 1
ATOM 2388 N N . VAL A 1 290 ? 18.310 -27.372 1.412 1.00 68.38 290 VAL A N 1
ATOM 2389 C CA . VAL A 1 290 ? 19.344 -27.972 2.277 1.00 68.38 290 VAL A CA 1
ATOM 2390 C C . VAL A 1 290 ? 20.742 -27.835 1.666 1.00 68.38 290 VAL A C 1
ATOM 2392 O O . VAL A 1 290 ? 21.711 -27.656 2.396 1.00 68.38 290 VAL A O 1
ATOM 2395 N N . SER A 1 291 ? 20.845 -27.856 0.335 1.00 69.94 291 SER A N 1
ATOM 2396 C CA . SER A 1 291 ? 22.080 -27.633 -0.426 1.00 69.94 291 SER A CA 1
ATOM 2397 C C . SER A 1 291 ? 21.763 -27.246 -1.878 1.00 69.94 291 SER A C 1
ATOM 2399 O O . SER A 1 291 ? 20.655 -27.494 -2.364 1.00 69.94 291 SER A O 1
ATOM 2401 N N . GLU A 1 292 ? 22.733 -26.669 -2.597 1.00 65.50 292 GLU A N 1
ATOM 2402 C CA . GLU A 1 292 ? 22.623 -26.457 -4.051 1.00 65.50 292 GLU A CA 1
ATOM 2403 C C . GLU A 1 292 ? 22.382 -27.773 -4.805 1.00 65.50 292 GLU A C 1
ATOM 2405 O O . GLU A 1 292 ? 21.607 -27.808 -5.759 1.00 65.50 292 GLU A O 1
ATOM 2410 N N . GLU A 1 293 ? 22.974 -28.874 -4.343 1.00 66.25 293 GLU A N 1
ATOM 2411 C CA . GLU A 1 293 ? 22.775 -30.209 -4.913 1.00 66.25 293 GLU A CA 1
ATOM 2412 C C . GLU A 1 293 ? 21.329 -30.697 -4.745 1.00 66.25 293 GLU A C 1
ATOM 2414 O O . GLU A 1 293 ? 20.751 -31.214 -5.701 1.00 66.25 293 GLU A O 1
ATOM 2419 N N . TYR A 1 294 ? 20.704 -30.468 -3.582 1.00 64.94 294 TYR A N 1
ATOM 2420 C CA . TYR A 1 294 ? 19.284 -30.772 -3.364 1.00 64.94 294 TYR A CA 1
ATOM 2421 C C . TYR A 1 294 ? 18.386 -29.939 -4.286 1.00 64.94 294 TYR A C 1
ATOM 2423 O O . TYR A 1 294 ? 17.427 -30.468 -4.853 1.00 64.94 294 TYR A O 1
ATOM 2431 N N . ILE A 1 295 ? 18.712 -28.654 -4.490 1.00 61.72 295 ILE A N 1
ATOM 2432 C CA . ILE A 1 295 ? 17.975 -27.783 -5.418 1.00 61.72 295 ILE A CA 1
ATOM 2433 C C . ILE A 1 295 ? 18.061 -28.329 -6.850 1.00 61.72 295 ILE A C 1
ATOM 2435 O O . ILE A 1 295 ? 17.045 -28.429 -7.540 1.00 61.72 295 ILE A O 1
ATOM 2439 N N . GLN A 1 296 ? 19.259 -28.716 -7.296 1.00 64.38 296 GLN A N 1
ATOM 2440 C CA . GLN A 1 296 ? 19.462 -29.267 -8.637 1.00 64.38 296 GLN A CA 1
ATOM 2441 C C . GLN A 1 296 ? 18.783 -30.633 -8.818 1.00 64.38 296 GLN A C 1
ATOM 2443 O O . GLN A 1 296 ? 18.180 -30.884 -9.860 1.00 64.38 296 GLN A O 1
ATOM 2448 N N . GLN A 1 297 ? 18.836 -31.511 -7.817 1.00 63.03 297 GLN A N 1
ATOM 2449 C CA . GLN A 1 297 ? 18.220 -32.838 -7.899 1.00 63.03 297 GLN A CA 1
ATOM 2450 C C . GLN A 1 297 ? 16.691 -32.794 -7.840 1.00 63.03 297 GLN A C 1
ATOM 2452 O O . GLN A 1 297 ? 16.051 -33.558 -8.556 1.00 63.03 297 GLN A O 1
ATOM 2457 N N . THR A 1 298 ? 16.119 -31.905 -7.026 1.00 59.34 298 THR A N 1
ATOM 2458 C CA . THR A 1 298 ? 14.671 -31.865 -6.759 1.00 59.34 298 THR A CA 1
ATOM 2459 C C . THR A 1 298 ? 13.918 -30.985 -7.752 1.00 59.34 298 THR A C 1
ATOM 2461 O O . THR A 1 298 ? 12.817 -31.334 -8.158 1.00 59.34 298 THR A O 1
ATOM 2464 N N . TYR A 1 299 ? 14.505 -29.860 -8.181 1.00 59.44 299 TYR A N 1
ATOM 2465 C CA . TYR A 1 299 ? 13.793 -28.846 -8.974 1.00 59.44 299 TYR A CA 1
ATOM 2466 C C . TYR A 1 299 ? 14.335 -28.643 -10.397 1.00 59.44 299 TYR A C 1
ATOM 2468 O O . TYR A 1 299 ? 13.732 -27.895 -11.162 1.00 59.44 299 TYR A O 1
ATOM 2476 N N . ARG A 1 300 ? 15.454 -29.278 -10.792 1.00 54.50 300 ARG A N 1
ATOM 2477 C CA . ARG A 1 300 ? 15.979 -29.196 -12.177 1.00 54.50 300 ARG A CA 1
ATOM 2478 C C . ARG A 1 300 ? 15.875 -30.492 -12.990 1.00 54.50 300 ARG A C 1
ATOM 2480 O O . ARG A 1 300 ? 16.157 -30.448 -14.185 1.00 54.50 300 ARG A O 1
ATOM 2487 N N . LYS A 1 301 ? 15.477 -31.628 -12.400 1.00 43.47 301 LYS A N 1
ATOM 2488 C CA . LYS A 1 301 ? 15.451 -32.928 -13.104 1.00 43.47 301 LYS A CA 1
ATOM 2489 C C . LYS A 1 301 ? 14.189 -33.235 -13.919 1.00 43.47 301 LYS A C 1
ATOM 2491 O O . LYS A 1 301 ? 14.233 -34.167 -14.711 1.00 43.47 301 LYS A O 1
ATOM 2496 N N . GLU A 1 302 ? 13.128 -32.437 -13.839 1.00 42.53 302 GLU A N 1
ATOM 2497 C CA . GLU A 1 302 ? 11.949 -32.580 -14.710 1.00 42.53 302 GLU A CA 1
ATOM 2498 C C . GLU A 1 302 ? 11.873 -31.444 -15.736 1.00 42.53 302 GLU A C 1
ATOM 2500 O O . GLU A 1 302 ? 10.959 -30.631 -15.748 1.00 42.53 302 GLU A O 1
ATOM 2505 N N . ASN A 1 303 ? 12.872 -31.390 -16.617 1.00 41.59 303 ASN A N 1
ATOM 2506 C CA . ASN A 1 303 ? 12.798 -30.658 -17.885 1.00 41.59 303 ASN A CA 1
ATOM 2507 C C . ASN A 1 303 ? 13.151 -31.599 -19.049 1.00 41.59 303 ASN A C 1
ATOM 2509 O O . ASN A 1 303 ? 13.960 -31.287 -19.920 1.00 41.59 303 ASN A O 1
ATOM 2513 N N . SER A 1 304 ? 12.532 -32.781 -19.059 1.00 38.72 304 SER A N 1
ATOM 2514 C CA . SER A 1 304 ? 12.519 -33.685 -20.209 1.00 38.72 304 SER A CA 1
ATOM 2515 C C . SER A 1 304 ? 11.076 -34.023 -20.596 1.00 38.72 304 SER A C 1
ATOM 2517 O O . SER A 1 304 ? 10.515 -35.007 -20.134 1.00 38.72 304 SER A O 1
ATOM 2519 N N . LEU A 1 305 ? 10.517 -33.145 -21.435 1.00 38.38 305 LEU A N 1
ATOM 2520 C CA . LEU A 1 305 ? 9.530 -33.370 -22.503 1.00 38.38 305 LEU A CA 1
ATOM 2521 C C . LEU A 1 305 ? 8.281 -34.229 -22.227 1.00 38.38 305 LEU A C 1
ATOM 2523 O O . LEU A 1 305 ? 8.344 -35.449 -22.114 1.00 38.38 305 LEU A O 1
ATOM 2527 N N . ASN A 1 306 ? 7.118 -33.595 -22.412 1.00 33.22 306 ASN A N 1
ATOM 2528 C CA . ASN A 1 306 ? 5.979 -34.223 -23.080 1.00 33.22 306 ASN A CA 1
ATOM 2529 C C . ASN A 1 306 ? 5.391 -33.210 -24.094 1.00 33.22 306 ASN A C 1
ATOM 2531 O O . ASN A 1 306 ? 4.892 -32.172 -23.662 1.00 33.22 306 ASN A O 1
ATOM 2535 N N . PRO A 1 307 ? 5.476 -33.428 -25.423 1.00 41.75 307 PRO A N 1
ATOM 2536 C CA . PRO A 1 307 ? 5.118 -32.410 -26.418 1.00 41.75 307 PRO A CA 1
ATOM 2537 C C . PRO A 1 307 ? 3.613 -32.295 -26.736 1.00 41.75 307 PRO A C 1
ATOM 2539 O O . PRO A 1 307 ? 3.264 -31.541 -27.632 1.00 41.75 307 PRO A O 1
ATOM 2542 N N . ASN A 1 308 ? 2.717 -32.989 -26.021 1.00 36.22 308 ASN A N 1
ATOM 2543 C CA . ASN A 1 308 ? 1.279 -33.043 -26.352 1.00 36.22 308 ASN A CA 1
ATOM 2544 C C . ASN A 1 308 ? 0.326 -32.797 -25.165 1.00 36.22 308 ASN A C 1
ATOM 2546 O O . ASN A 1 308 ? -0.756 -33.375 -25.108 1.00 36.22 308 ASN A O 1
ATOM 2550 N N . ILE A 1 309 ? 0.690 -31.940 -24.209 1.00 38.09 309 ILE A N 1
ATOM 2551 C CA . ILE A 1 309 ? -0.253 -31.490 -23.174 1.00 38.09 309 ILE A CA 1
ATOM 2552 C C . ILE A 1 309 ? -0.223 -29.963 -23.123 1.00 38.09 309 ILE A C 1
ATOM 2554 O O . ILE A 1 309 ? 0.636 -29.364 -22.478 1.00 38.09 309 ILE A O 1
ATOM 2558 N N . GLU A 1 310 ? -1.174 -29.331 -23.810 1.00 38.09 310 GLU A N 1
ATOM 2559 C CA . GLU A 1 310 ? -1.567 -27.954 -23.517 1.00 38.09 310 GLU A CA 1
ATOM 2560 C C . GLU A 1 310 ? -2.148 -27.925 -22.099 1.00 38.09 310 GLU A C 1
ATOM 2562 O O . GLU A 1 310 ? -3.288 -28.319 -21.859 1.00 38.09 310 GLU A O 1
ATOM 2567 N N . SER A 1 311 ? -1.338 -27.495 -21.133 1.00 32.16 311 SER A N 1
ATOM 2568 C CA . SER A 1 311 ? -1.822 -27.144 -19.803 1.00 32.16 311 SER A CA 1
ATOM 2569 C C . SER A 1 311 ? -2.176 -25.655 -19.808 1.00 32.16 311 SER A C 1
ATOM 2571 O O . SER A 1 311 ? -1.275 -24.827 -19.971 1.00 32.16 311 SER A O 1
ATOM 2573 N N . PRO A 1 312 ? -3.449 -25.266 -19.621 1.00 43.66 312 PRO A N 1
ATOM 2574 C CA . PRO A 1 312 ? -3.788 -23.871 -19.409 1.00 43.66 312 PRO A CA 1
ATOM 2575 C C . PRO A 1 312 ? -3.349 -23.476 -17.991 1.00 43.66 312 PRO A C 1
ATOM 2577 O O . PRO A 1 312 ? -3.596 -24.213 -17.040 1.00 43.66 312 PRO A O 1
ATOM 2580 N N . LEU A 1 313 ? -2.735 -22.294 -17.863 1.00 41.50 313 LEU A N 1
ATOM 2581 C CA . LEU A 1 313 ? -2.415 -21.588 -16.609 1.00 41.50 313 LEU A CA 1
ATOM 2582 C C . LEU A 1 313 ? -1.084 -21.947 -15.914 1.00 41.50 313 LEU A C 1
ATOM 2584 O O . LEU A 1 313 ? -1.013 -22.091 -14.700 1.00 41.50 313 LEU A O 1
ATOM 2588 N N . ASN A 1 314 ? 0.018 -21.888 -16.659 1.00 34.53 314 ASN A N 1
ATOM 2589 C CA . ASN A 1 314 ? 1.021 -20.895 -16.268 1.00 34.53 314 ASN A CA 1
ATOM 2590 C C . ASN A 1 314 ? 0.577 -19.592 -16.940 1.00 34.53 314 ASN A C 1
ATOM 2592 O O . ASN A 1 314 ? 0.423 -19.612 -18.165 1.00 34.53 314 ASN A O 1
ATOM 2596 N N . PRO A 1 315 ? 0.392 -18.449 -16.252 1.00 37.69 315 PRO A N 1
ATOM 2597 C CA . PRO A 1 315 ? 0.642 -17.215 -16.958 1.00 37.69 315 PRO A CA 1
ATOM 2598 C C . PRO A 1 315 ? 2.132 -17.288 -17.273 1.00 37.69 315 PRO A C 1
ATOM 2600 O O . PRO A 1 315 ? 2.984 -17.012 -16.430 1.00 37.69 315 PRO A O 1
ATOM 2603 N N . VAL A 1 316 ? 2.462 -17.724 -18.489 1.00 38.62 316 VAL A N 1
ATOM 2604 C CA . VAL A 1 316 ? 3.634 -17.178 -19.149 1.00 38.62 316 VAL A CA 1
ATOM 2605 C C . VAL A 1 316 ? 3.388 -15.684 -19.030 1.00 38.62 316 VAL A C 1
ATOM 2607 O O . VAL A 1 316 ? 2.512 -15.145 -19.701 1.00 38.62 316 VAL A O 1
ATOM 2610 N N . VAL A 1 317 ? 4.035 -15.032 -18.063 1.00 45.19 317 VAL A N 1
ATOM 2611 C CA . VAL A 1 317 ? 4.175 -13.587 -18.119 1.00 45.19 317 VAL A CA 1
ATOM 2612 C C . VAL A 1 317 ? 4.951 -13.427 -19.405 1.00 45.19 317 VAL A C 1
ATOM 2614 O O . VAL A 1 317 ? 6.147 -13.723 -19.440 1.00 45.19 317 VAL A O 1
ATOM 2617 N N . GLU A 1 318 ? 4.231 -13.161 -20.497 1.00 52.31 318 GLU A N 1
ATOM 2618 C CA . GLU A 1 318 ? 4.846 -12.919 -21.784 1.00 52.31 318 GLU A CA 1
ATOM 2619 C C . GLU A 1 318 ? 5.920 -11.887 -21.508 1.00 52.31 318 GLU A C 1
ATOM 2621 O O . GLU A 1 318 ? 5.630 -10.803 -20.989 1.00 52.31 318 GLU A O 1
ATOM 2626 N N . LYS A 1 319 ? 7.177 -12.277 -21.746 1.00 67.56 319 LYS A N 1
ATOM 2627 C CA . LYS A 1 319 ? 8.281 -11.337 -21.623 1.00 67.56 319 LYS A CA 1
ATOM 2628 C C . LYS A 1 319 ? 7.876 -10.116 -22.437 1.00 67.56 319 LYS A C 1
ATOM 2630 O O . LYS A 1 319 ? 7.479 -10.304 -23.593 1.00 67.56 319 LYS A O 1
ATOM 2635 N N . PRO A 1 320 ? 7.889 -8.909 -21.853 1.00 78.69 320 PRO A N 1
ATOM 2636 C CA . PRO A 1 320 ? 7.419 -7.738 -22.562 1.00 78.69 320 PRO A CA 1
ATOM 2637 C C . PRO A 1 320 ? 8.229 -7.605 -23.849 1.00 78.69 320 PRO A C 1
ATOM 2639 O O . PRO A 1 320 ? 9.450 -7.481 -23.814 1.00 78.69 320 PRO A O 1
ATOM 2642 N N . LYS A 1 321 ? 7.543 -7.697 -24.989 1.00 78.00 321 LYS A N 1
ATOM 2643 C CA . LYS A 1 321 ? 8.157 -7.508 -26.300 1.00 78.00 321 LYS A CA 1
ATOM 2644 C C . LYS A 1 321 ? 8.070 -6.034 -26.661 1.00 78.00 321 LYS A C 1
ATOM 2646 O O . LYS A 1 321 ? 7.016 -5.416 -26.506 1.00 78.00 321 LYS A O 1
ATOM 2651 N N . ILE A 1 322 ? 9.181 -5.487 -27.127 1.00 87.25 322 ILE A N 1
ATOM 2652 C CA . ILE A 1 322 ? 9.240 -4.167 -27.739 1.00 87.25 322 ILE A CA 1
ATOM 2653 C C . ILE A 1 322 ? 10.057 -4.280 -29.017 1.00 87.25 322 ILE A C 1
ATOM 2655 O O . ILE A 1 322 ? 11.145 -4.851 -29.019 1.00 87.25 322 ILE A O 1
ATOM 2659 N N . GLU A 1 323 ? 9.500 -3.760 -30.100 1.00 90.31 323 GLU A N 1
ATOM 2660 C CA . GLU A 1 323 ? 10.204 -3.589 -31.362 1.00 90.31 323 GLU A CA 1
ATOM 2661 C C . GLU A 1 323 ? 10.604 -2.121 -31.455 1.00 90.31 323 GLU A C 1
ATOM 2663 O O . GLU A 1 323 ? 9.791 -1.235 -31.191 1.00 90.31 323 GLU A O 1
ATOM 2668 N N . LEU A 1 324 ? 11.876 -1.873 -31.752 1.00 93.81 324 LEU A N 1
ATOM 2669 C CA . LEU A 1 324 ? 12.438 -0.534 -31.846 1.00 93.81 324 LEU A CA 1
ATOM 2670 C C . LEU A 1 324 ? 12.933 -0.330 -33.270 1.00 93.81 324 LEU A C 1
ATOM 2672 O O . LEU A 1 324 ? 13.918 -0.945 -33.666 1.00 93.81 324 LEU A O 1
ATOM 2676 N N . ASN A 1 325 ? 12.265 0.542 -34.014 1.00 94.25 325 ASN A N 1
ATOM 2677 C CA . ASN A 1 325 ? 12.701 0.994 -35.330 1.00 94.25 325 ASN A CA 1
ATOM 2678 C C . ASN A 1 325 ? 13.133 2.457 -35.267 1.00 94.25 325 ASN A C 1
ATOM 2680 O O . ASN A 1 325 ? 14.173 2.809 -35.817 1.00 94.25 325 ASN A O 1
ATOM 2684 N N . LYS A 1 326 ? 12.367 3.295 -34.558 1.00 96.12 326 LYS A N 1
ATOM 2685 C CA . LYS A 1 326 ? 12.641 4.722 -34.390 1.00 96.12 326 LYS A CA 1
ATOM 2686 C C . LYS A 1 326 ? 12.557 5.133 -32.929 1.00 96.12 326 LYS A C 1
ATOM 2688 O O . LYS A 1 326 ? 11.533 4.957 -32.273 1.00 96.12 326 LYS A O 1
ATOM 2693 N N . VAL A 1 327 ? 13.618 5.742 -32.416 1.00 97.12 327 VAL A N 1
ATOM 2694 C CA . VAL A 1 327 ? 13.711 6.181 -31.021 1.00 97.12 327 VAL A CA 1
ATOM 2695 C C . VAL A 1 327 ? 14.118 7.643 -30.916 1.00 97.12 327 VAL A C 1
ATOM 2697 O O . VAL A 1 327 ? 14.813 8.195 -31.772 1.00 97.12 327 VAL A O 1
ATOM 2700 N N . VAL A 1 328 ? 13.694 8.275 -29.825 1.00 97.31 328 VAL A N 1
ATOM 2701 C CA . VAL A 1 328 ? 14.062 9.655 -29.502 1.00 97.31 328 VAL A CA 1
ATOM 2702 C C . VAL A 1 328 ? 14.932 9.682 -28.259 1.00 97.31 328 VAL A C 1
ATOM 2704 O O . VAL A 1 328 ? 14.566 9.133 -27.222 1.00 97.31 328 VAL A O 1
ATOM 2707 N N . ILE A 1 329 ? 16.067 10.366 -28.346 1.00 97.50 329 ILE A N 1
ATOM 2708 C CA . ILE A 1 329 ? 16.979 10.582 -27.229 1.00 97.50 329 ILE A CA 1
ATOM 2709 C C . ILE A 1 329 ? 16.825 12.023 -26.757 1.00 97.50 329 ILE A C 1
ATOM 2711 O O . ILE A 1 329 ? 17.083 12.970 -27.497 1.00 97.50 329 ILE A O 1
ATOM 2715 N N . VAL A 1 330 ? 16.420 12.194 -25.503 1.00 97.44 330 VAL A N 1
ATOM 2716 C CA . VAL A 1 330 ? 16.361 13.497 -24.843 1.00 97.44 330 VAL A CA 1
ATOM 2717 C C . VAL A 1 330 ? 17.677 13.743 -24.127 1.00 97.44 330 VAL A C 1
ATOM 2719 O O . VAL A 1 330 ? 17.952 13.148 -23.085 1.00 97.44 330 VAL A O 1
ATOM 2722 N N . ASN A 1 331 ? 18.475 14.643 -24.683 1.00 96.00 331 ASN A N 1
ATOM 2723 C CA . ASN A 1 331 ? 19.797 14.984 -24.196 1.00 96.00 331 ASN A CA 1
ATOM 2724 C C . ASN A 1 331 ? 19.755 16.098 -23.140 1.00 96.00 331 ASN A C 1
ATOM 2726 O O . ASN A 1 331 ? 19.059 17.106 -23.314 1.00 96.00 331 ASN A O 1
ATOM 2730 N N . LYS A 1 332 ? 20.518 15.963 -22.048 1.00 93.44 332 LYS A N 1
ATOM 2731 C CA . LYS A 1 332 ? 20.660 17.059 -21.077 1.00 93.44 332 LYS A CA 1
ATOM 2732 C C . LYS A 1 332 ? 21.623 18.123 -21.603 1.00 93.44 332 LYS A C 1
ATOM 2734 O O . LYS A 1 332 ? 22.650 17.820 -22.191 1.00 93.44 332 LYS A O 1
ATOM 2739 N N . MET A 1 333 ? 21.343 19.382 -21.283 1.00 90.75 333 MET A N 1
ATOM 2740 C CA . MET A 1 333 ? 22.371 20.418 -21.353 1.00 90.75 333 MET A CA 1
ATOM 2741 C C . MET A 1 333 ? 23.210 20.342 -20.077 1.00 90.75 333 MET A C 1
ATOM 2743 O O . MET A 1 333 ? 22.678 20.453 -18.968 1.00 90.75 333 MET A O 1
ATOM 2747 N N . THR A 1 334 ? 24.515 20.120 -20.208 1.00 91.12 334 THR A N 1
ATOM 2748 C CA . THR A 1 334 ? 25.408 20.082 -19.041 1.00 91.12 334 THR A CA 1
ATOM 2749 C C . THR A 1 334 ? 25.648 21.486 -18.491 1.00 91.12 334 THR A C 1
ATOM 2751 O O . THR A 1 334 ? 25.564 22.479 -19.214 1.00 91.12 334 THR A O 1
ATOM 2754 N N . ARG A 1 335 ? 25.997 21.597 -17.200 1.00 88.75 335 ARG A N 1
ATOM 2755 C CA . ARG A 1 335 ? 26.364 22.902 -16.623 1.00 88.75 335 ARG A CA 1
ATOM 2756 C C . ARG A 1 335 ? 27.584 23.509 -17.323 1.00 88.75 335 ARG A C 1
ATOM 2758 O O . ARG A 1 335 ? 27.647 24.725 -17.448 1.00 88.75 335 ARG A O 1
ATOM 2765 N N . TYR A 1 336 ? 28.508 22.666 -17.790 1.00 90.06 336 TYR A N 1
ATOM 2766 C CA . TYR A 1 336 ? 29.662 23.089 -18.578 1.00 90.06 336 TYR A CA 1
ATOM 2767 C C . TYR A 1 336 ? 29.232 23.767 -19.884 1.00 90.06 336 TYR A C 1
ATOM 2769 O O . TYR A 1 336 ? 29.547 24.935 -20.084 1.00 90.06 336 TYR A O 1
ATOM 2777 N N . GLN A 1 337 ? 28.427 23.077 -20.701 1.00 89.88 337 GLN A N 1
ATOM 2778 C CA . GLN A 1 337 ? 27.892 23.613 -21.961 1.00 89.88 337 GLN A CA 1
ATOM 2779 C C . GLN A 1 337 ? 27.061 24.877 -21.746 1.00 89.88 337 GLN A C 1
ATOM 2781 O O . GLN A 1 337 ? 27.126 25.810 -22.538 1.00 89.88 337 GLN A O 1
ATOM 2786 N N . HIS A 1 338 ? 26.291 24.938 -20.657 1.00 89.50 338 HIS A N 1
ATOM 2787 C CA . HIS A 1 338 ? 25.518 26.130 -20.339 1.00 89.50 338 HIS A CA 1
ATOM 2788 C C . HIS A 1 338 ? 26.417 27.353 -20.099 1.00 89.50 338 HIS A C 1
ATOM 2790 O O . HIS A 1 338 ? 26.181 28.404 -20.687 1.00 89.50 338 HIS A O 1
ATOM 2796 N N . GLU A 1 339 ? 27.463 27.227 -19.277 1.00 87.44 339 GLU A N 1
ATOM 2797 C CA . GLU A 1 339 ? 28.406 28.331 -19.034 1.00 87.44 339 GLU A CA 1
ATOM 2798 C C . GLU A 1 339 ? 29.210 28.697 -20.290 1.00 87.44 339 GLU A C 1
ATOM 2800 O O . GLU A 1 339 ? 29.461 29.878 -20.516 1.00 87.44 339 GLU A O 1
ATOM 2805 N N . GLU A 1 340 ? 29.569 27.717 -21.123 1.00 87.38 340 GLU A N 1
ATOM 2806 C CA . GLU A 1 340 ? 30.213 27.954 -22.422 1.00 87.38 340 GLU A CA 1
ATOM 2807 C C . GLU A 1 340 ? 29.296 28.768 -23.355 1.00 87.38 340 GLU A C 1
ATOM 2809 O O . GLU A 1 340 ? 29.706 29.797 -23.894 1.00 87.38 340 GLU A O 1
ATOM 2814 N N . SER A 1 341 ? 28.020 28.379 -23.464 1.00 85.81 341 SER A N 1
ATOM 2815 C CA . SER A 1 341 ? 27.033 29.033 -24.337 1.00 85.81 341 SER A CA 1
ATOM 2816 C C . SER A 1 341 ? 26.673 30.462 -23.920 1.00 85.81 341 SER A C 1
ATOM 2818 O O . SER A 1 341 ? 26.414 31.304 -24.776 1.00 85.81 341 SER A O 1
ATOM 2820 N N . LEU A 1 342 ? 26.669 30.763 -22.617 1.00 82.75 342 LEU A N 1
ATOM 2821 C CA . LEU A 1 342 ? 26.255 32.073 -22.107 1.00 82.75 342 LEU A CA 1
ATOM 2822 C C . LEU A 1 342 ? 27.223 33.204 -22.483 1.00 82.75 342 LEU A C 1
ATOM 2824 O O . LEU A 1 342 ? 26.802 34.357 -22.554 1.00 82.75 342 LEU A O 1
ATOM 2828 N N . TYR A 1 343 ? 28.508 32.893 -22.673 1.00 71.94 343 TYR A N 1
ATOM 2829 C CA . TYR A 1 343 ? 29.556 33.908 -22.835 1.00 71.94 343 TYR A CA 1
ATOM 2830 C C . TYR A 1 343 ? 30.467 33.668 -24.040 1.00 71.94 343 TYR A C 1
ATOM 2832 O O . TYR A 1 343 ? 31.337 34.495 -24.300 1.00 71.94 343 TYR A O 1
ATOM 2840 N N . GLY A 1 344 ? 30.298 32.553 -24.761 1.00 75.69 344 GLY A N 1
ATOM 2841 C CA . GLY A 1 344 ? 31.109 32.214 -25.935 1.00 75.69 344 GLY A CA 1
ATOM 2842 C C . GLY A 1 344 ? 32.594 31.991 -25.626 1.00 75.69 344 GLY A C 1
ATOM 2843 O O . GLY A 1 344 ? 33.417 31.988 -26.536 1.00 75.69 344 GLY A O 1
ATOM 2844 N N . ASN A 1 345 ? 32.946 31.830 -24.347 1.00 81.56 345 ASN A N 1
ATOM 2845 C CA . ASN A 1 345 ? 34.312 31.601 -23.893 1.00 81.56 345 ASN A CA 1
ATOM 2846 C C . ASN A 1 345 ? 34.610 30.100 -23.885 1.00 81.56 345 ASN A C 1
ATOM 2848 O O . ASN A 1 345 ? 33.824 29.320 -23.355 1.00 81.56 345 ASN A O 1
ATOM 2852 N N . SER A 1 346 ? 35.787 29.713 -24.372 1.00 81.06 346 SER A N 1
ATOM 2853 C CA . SER A 1 346 ? 36.293 28.338 -24.327 1.00 81.06 346 SER A CA 1
ATOM 2854 C C . SER A 1 346 ? 37.680 28.279 -23.667 1.00 81.06 346 SER A C 1
ATOM 2856 O O . SER A 1 346 ? 38.302 29.307 -23.377 1.00 81.06 346 SER A O 1
ATOM 2858 N N . GLY A 1 347 ? 38.157 27.071 -23.354 1.00 83.12 347 GLY A N 1
ATOM 2859 C CA . GLY A 1 347 ? 39.505 26.852 -22.814 1.00 83.12 347 GLY A CA 1
ATOM 2860 C C . GLY A 1 347 ? 39.791 27.587 -21.493 1.00 83.12 347 GLY A C 1
ATOM 2861 O O . GLY A 1 347 ? 38.998 27.545 -20.548 1.00 83.12 347 GLY A O 1
ATOM 2862 N N . GLU A 1 348 ? 40.945 28.258 -21.402 1.00 84.31 348 GLU A N 1
ATOM 2863 C CA . GLU A 1 348 ? 41.394 28.937 -20.174 1.00 84.31 348 GLU A CA 1
ATOM 2864 C C . GLU A 1 348 ? 40.481 30.089 -19.735 1.00 84.31 348 GLU A C 1
ATOM 2866 O O . GLU A 1 348 ? 40.285 30.302 -18.533 1.00 84.31 348 GLU A O 1
ATOM 2871 N N . ALA A 1 349 ? 39.883 30.810 -20.689 1.00 84.88 349 ALA A N 1
ATOM 2872 C CA . ALA A 1 349 ? 38.972 31.913 -20.393 1.00 84.88 349 ALA A CA 1
ATOM 2873 C C . ALA A 1 349 ? 37.733 31.414 -19.632 1.00 84.88 349 ALA A C 1
ATOM 2875 O O . ALA A 1 349 ? 37.358 31.984 -18.601 1.00 84.88 349 ALA A O 1
ATOM 2876 N N . LEU A 1 350 ? 37.164 30.286 -20.074 1.00 87.62 350 LEU A N 1
ATOM 2877 C CA . LEU A 1 350 ? 36.042 29.630 -19.403 1.00 87.62 350 LEU A CA 1
ATOM 2878 C C . LEU A 1 350 ? 36.439 29.118 -18.010 1.00 87.62 350 LEU A C 1
ATOM 2880 O O . LEU A 1 350 ? 35.698 29.313 -17.044 1.00 87.62 350 LEU A O 1
ATOM 2884 N N . LYS A 1 351 ? 37.635 28.529 -17.872 1.00 89.88 351 LYS A N 1
ATOM 2885 C CA . LYS A 1 351 ? 38.158 28.035 -16.585 1.00 89.88 351 LYS A CA 1
ATOM 2886 C C . LYS A 1 351 ? 38.291 29.141 -15.542 1.00 89.88 351 LYS A C 1
ATOM 2888 O O . LYS A 1 351 ? 37.858 28.963 -14.396 1.00 89.88 351 LYS A O 1
ATOM 2893 N N . LYS A 1 352 ? 38.839 30.295 -15.930 1.00 86.12 352 LYS A N 1
ATOM 2894 C CA . LYS A 1 352 ? 38.980 31.456 -15.039 1.00 86.12 352 LYS A CA 1
ATOM 2895 C C . LYS A 1 352 ? 37.614 31.990 -14.611 1.00 86.12 352 LYS A C 1
ATOM 2897 O O . LYS A 1 352 ? 37.393 32.252 -13.430 1.00 86.12 352 LYS A O 1
ATOM 2902 N N . GLN A 1 353 ? 36.686 32.106 -15.555 1.00 86.69 353 GLN A N 1
ATOM 2903 C CA . GLN A 1 353 ? 35.337 32.596 -15.299 1.00 86.69 353 GLN A CA 1
ATOM 2904 C C . GLN A 1 353 ? 34.542 31.679 -14.364 1.00 86.69 353 GLN A C 1
ATOM 2906 O O . GLN A 1 353 ? 33.969 32.152 -13.382 1.00 86.69 353 GLN A O 1
ATOM 2911 N N . MET A 1 354 ? 34.528 30.374 -14.636 1.00 88.75 354 MET A N 1
ATOM 2912 C CA . MET A 1 354 ? 33.861 29.390 -13.782 1.00 88.75 354 MET A CA 1
ATOM 2913 C C . MET A 1 354 ? 34.398 29.444 -12.350 1.00 88.75 354 MET A C 1
ATOM 2915 O O . MET A 1 354 ? 33.612 29.493 -11.404 1.00 88.75 354 MET A O 1
ATOM 2919 N N . SER A 1 355 ? 35.722 29.528 -12.200 1.00 87.88 355 SER A N 1
ATOM 2920 C CA . SER A 1 355 ? 36.376 29.647 -10.892 1.00 87.88 355 SER A CA 1
ATOM 2921 C C . SER A 1 355 ? 35.939 30.908 -10.140 1.00 87.88 355 SER A C 1
ATOM 2923 O O . SER A 1 355 ? 35.607 30.830 -8.960 1.00 87.88 355 SER A O 1
ATOM 2925 N N . MET A 1 356 ? 35.850 32.058 -10.822 1.00 86.69 356 MET A N 1
ATOM 2926 C CA . MET A 1 356 ? 35.368 33.313 -10.221 1.00 86.69 356 MET A CA 1
ATOM 2927 C C . MET A 1 356 ? 33.914 33.230 -9.727 1.00 86.69 356 MET A C 1
ATOM 2929 O O . MET A 1 356 ? 33.546 33.938 -8.795 1.00 86.69 356 MET A O 1
ATOM 2933 N N . ARG A 1 357 ? 33.089 32.357 -10.317 1.00 86.00 357 ARG A N 1
ATOM 2934 C CA . ARG A 1 357 ? 31.694 32.118 -9.901 1.00 86.00 357 ARG A CA 1
ATOM 2935 C C . ARG A 1 357 ? 31.554 31.000 -8.859 1.00 86.00 357 ARG A C 1
ATOM 2937 O O . ARG A 1 357 ? 30.433 30.658 -8.494 1.00 86.00 357 ARG A O 1
ATOM 2944 N N . GLY A 1 358 ? 32.668 30.431 -8.393 1.00 87.19 358 GLY A N 1
ATOM 2945 C CA . GLY A 1 358 ? 32.695 29.361 -7.394 1.00 87.19 358 GLY A CA 1
ATOM 2946 C C . GLY A 1 358 ? 32.522 27.947 -7.959 1.00 87.19 358 GLY A C 1
ATOM 2947 O O . GLY A 1 358 ? 32.308 27.008 -7.193 1.00 87.19 358 GLY A O 1
ATOM 2948 N N . PHE A 1 359 ? 32.614 27.761 -9.279 1.00 87.69 359 PHE A N 1
ATOM 2949 C CA . PHE A 1 359 ? 32.561 26.435 -9.893 1.00 87.69 359 PHE A CA 1
ATOM 2950 C C . PHE A 1 359 ? 33.948 25.797 -9.994 1.00 87.69 359 PHE A C 1
ATOM 2952 O O . PHE A 1 359 ? 34.928 26.435 -10.373 1.00 87.69 359 PHE A O 1
ATOM 2959 N N . VAL A 1 360 ? 34.013 24.488 -9.744 1.00 88.88 360 VAL A N 1
ATOM 2960 C CA . VAL A 1 360 ? 35.223 23.686 -9.968 1.00 88.88 360 VAL A CA 1
ATOM 2961 C C . VAL A 1 360 ? 35.243 23.226 -11.428 1.00 88.88 360 VAL A C 1
ATOM 2963 O O . VAL A 1 360 ? 34.583 22.246 -11.776 1.00 88.88 360 VAL A O 1
ATOM 2966 N N . TYR A 1 361 ? 35.984 23.942 -12.282 1.00 89.50 361 TYR A N 1
ATOM 2967 C CA . TYR A 1 361 ? 36.034 23.701 -13.734 1.00 89.50 361 TYR A CA 1
ATOM 2968 C C . TYR A 1 361 ? 36.343 22.242 -14.088 1.00 89.50 361 TYR A C 1
ATOM 2970 O O . TYR A 1 361 ? 35.567 21.618 -14.806 1.00 89.50 361 TYR A O 1
ATOM 2978 N N . ASP A 1 362 ? 37.428 21.677 -13.546 1.00 88.56 362 ASP A N 1
ATOM 2979 C CA . ASP A 1 362 ? 37.891 20.332 -13.921 1.00 88.56 362 ASP A CA 1
ATOM 2980 C C . ASP A 1 362 ? 36.836 19.260 -13.576 1.00 88.56 362 ASP A C 1
ATOM 2982 O O . ASP A 1 362 ? 36.610 18.318 -14.334 1.00 88.56 362 ASP A O 1
ATOM 2986 N N . ARG A 1 363 ? 36.088 19.463 -12.481 1.00 88.06 363 ARG A N 1
ATOM 2987 C CA . ARG A 1 363 ? 34.961 18.601 -12.093 1.00 88.06 363 ARG A CA 1
ATOM 2988 C C . ARG A 1 363 ? 33.793 18.701 -13.077 1.00 88.06 363 ARG A C 1
ATOM 2990 O O . ARG A 1 363 ? 33.185 17.679 -13.394 1.00 88.06 363 ARG A O 1
ATOM 2997 N N . LEU A 1 364 ? 33.443 19.913 -13.515 1.00 89.00 364 LEU A N 1
ATOM 2998 C CA . LEU A 1 364 ? 32.359 20.127 -14.479 1.00 89.00 364 LEU A CA 1
ATOM 2999 C C . LEU A 1 364 ? 32.723 19.600 -15.866 1.00 89.00 364 LEU A C 1
ATOM 3001 O O . LEU A 1 364 ? 31.871 18.994 -16.510 1.00 89.00 364 LEU A O 1
ATOM 3005 N N . LYS A 1 365 ? 33.977 19.780 -16.291 1.00 90.44 365 LYS A N 1
ATOM 3006 C CA . LYS A 1 365 ? 34.488 19.249 -17.556 1.00 90.44 365 LYS A CA 1
ATOM 3007 C C . LYS A 1 365 ? 34.463 17.721 -17.563 1.00 90.44 365 LYS A C 1
ATOM 3009 O O . LYS A 1 365 ? 33.831 17.156 -18.439 1.00 90.44 365 LYS A O 1
ATOM 3014 N N . ALA A 1 366 ? 34.963 17.060 -16.517 1.00 88.75 366 ALA A N 1
ATOM 3015 C CA . ALA A 1 366 ? 34.869 15.600 -16.405 1.00 88.75 366 ALA A CA 1
ATOM 3016 C C . ALA A 1 366 ? 33.414 15.076 -16.414 1.00 88.75 366 ALA A C 1
ATOM 3018 O O . ALA A 1 366 ? 33.130 14.018 -16.962 1.00 88.75 366 ALA A O 1
ATOM 3019 N N . SER A 1 367 ? 32.466 15.805 -15.808 1.00 89.38 367 SER A N 1
ATOM 3020 C CA . SER A 1 367 ? 31.028 15.477 -15.888 1.00 89.38 367 SER A CA 1
ATOM 3021 C C . SER A 1 367 ? 30.437 15.660 -17.273 1.00 89.38 367 SER A C 1
ATOM 3023 O O . SER A 1 367 ? 29.584 14.879 -17.694 1.00 89.38 367 SER A O 1
ATOM 3025 N N . HIS A 1 368 ? 30.890 16.686 -17.980 1.00 91.62 368 HIS A N 1
ATOM 3026 C CA . HIS A 1 368 ? 30.503 16.910 -19.353 1.00 91.62 368 HIS A CA 1
ATOM 3027 C C . HIS A 1 368 ? 31.047 15.818 -20.275 1.00 91.62 368 HIS A C 1
ATOM 3029 O O . HIS A 1 368 ? 30.259 15.253 -21.022 1.00 91.62 368 HIS A O 1
ATOM 3035 N N . ASP A 1 369 ? 32.323 15.463 -20.144 1.00 90.75 369 ASP A N 1
ATOM 3036 C CA . ASP A 1 369 ? 32.981 14.446 -20.969 1.00 90.75 369 ASP A CA 1
ATOM 3037 C C . ASP A 1 369 ? 32.318 13.078 -20.789 1.00 90.75 369 ASP A C 1
ATOM 3039 O O . ASP A 1 369 ? 31.841 12.507 -21.760 1.00 90.75 369 ASP A O 1
ATOM 3043 N N . HIS A 1 370 ? 32.110 12.630 -19.543 1.00 89.06 370 HIS A N 1
ATOM 3044 C CA . HIS A 1 370 ? 31.389 11.375 -19.274 1.00 89.06 370 HIS A CA 1
ATOM 3045 C C . HIS A 1 370 ? 29.984 11.346 -19.893 1.00 89.06 370 HIS A C 1
ATOM 3047 O O . HIS A 1 370 ? 29.500 10.301 -20.322 1.00 89.06 370 HIS A O 1
ATOM 3053 N N . HIS A 1 371 ? 29.298 12.490 -19.899 1.00 92.19 371 HIS A N 1
ATOM 3054 C CA . HIS A 1 371 ? 27.973 12.582 -20.489 1.00 92.19 371 HIS A CA 1
ATOM 3055 C C . HIS A 1 371 ? 28.020 12.513 -22.021 1.00 92.19 371 HIS A C 1
ATOM 3057 O O . HIS A 1 371 ? 27.168 11.845 -22.600 1.00 92.19 371 HIS A O 1
ATOM 3063 N N . ILE A 1 372 ? 28.993 13.167 -22.660 1.00 92.44 372 ILE A N 1
ATOM 3064 C CA . ILE A 1 372 ? 29.190 13.089 -24.112 1.00 92.44 372 ILE A CA 1
ATOM 3065 C C . ILE A 1 372 ? 29.569 11.667 -24.525 1.00 92.44 372 ILE A C 1
ATOM 3067 O O . ILE A 1 372 ? 28.906 11.118 -25.400 1.00 92.44 372 ILE A O 1
ATOM 3071 N N . ASP A 1 373 ? 30.505 11.030 -23.819 1.00 90.94 373 ASP A N 1
ATOM 3072 C CA . ASP A 1 373 ? 30.889 9.635 -24.059 1.00 90.94 373 ASP A CA 1
ATOM 3073 C C . ASP A 1 373 ? 29.672 8.697 -23.979 1.00 90.94 373 ASP A C 1
ATOM 3075 O O . ASP A 1 373 ? 29.497 7.807 -24.808 1.00 90.94 373 ASP A O 1
ATOM 3079 N N . ALA A 1 374 ? 28.781 8.912 -23.003 1.00 92.25 374 ALA A N 1
ATOM 3080 C CA . ALA A 1 374 ? 27.551 8.134 -22.878 1.00 92.25 374 ALA A CA 1
ATOM 3081 C C . ALA A 1 374 ? 26.571 8.378 -24.040 1.00 92.25 374 ALA A C 1
ATOM 3083 O O . ALA A 1 374 ? 25.903 7.446 -24.479 1.00 92.25 374 ALA A O 1
ATOM 3084 N N . ILE A 1 375 ? 26.463 9.610 -24.548 1.00 94.62 375 ILE A N 1
ATOM 3085 C CA . ILE A 1 375 ? 25.632 9.922 -25.723 1.00 94.62 375 ILE A CA 1
ATOM 3086 C C . ILE A 1 375 ? 26.198 9.261 -26.984 1.00 94.62 375 ILE A C 1
ATOM 3088 O O . ILE A 1 375 ? 25.434 8.703 -27.778 1.00 94.62 375 ILE A O 1
ATOM 3092 N N . GLU A 1 376 ? 27.518 9.281 -27.158 1.00 93.25 376 GLU A N 1
ATOM 3093 C CA . GLU A 1 376 ? 28.202 8.589 -28.254 1.00 93.25 376 GLU A CA 1
ATOM 3094 C C . GLU A 1 376 ? 27.999 7.069 -28.175 1.00 93.25 376 GLU A C 1
ATOM 3096 O O . GLU A 1 376 ? 27.671 6.447 -29.187 1.00 93.25 376 GLU A O 1
ATOM 3101 N N . ASP A 1 377 ? 28.092 6.479 -26.978 1.00 93.00 377 ASP A N 1
ATOM 3102 C CA . ASP A 1 377 ? 27.821 5.054 -26.728 1.00 93.00 377 ASP A CA 1
ATOM 3103 C C . ASP A 1 377 ? 26.372 4.680 -27.087 1.00 93.00 377 ASP A C 1
ATOM 3105 O O . ASP A 1 377 ? 26.137 3.703 -27.800 1.00 93.00 377 ASP A O 1
ATOM 3109 N N . ILE A 1 378 ? 25.387 5.490 -26.668 1.00 95.19 378 ILE A N 1
ATOM 3110 C CA . ILE A 1 378 ? 23.967 5.268 -26.994 1.00 95.19 378 ILE A CA 1
ATOM 3111 C C . ILE A 1 378 ? 23.738 5.330 -28.509 1.00 95.19 378 ILE A C 1
ATOM 3113 O O . ILE A 1 378 ? 23.138 4.426 -29.091 1.00 95.19 378 ILE A O 1
ATOM 3117 N N . THR A 1 379 ? 24.186 6.410 -29.149 1.00 96.12 379 THR A N 1
ATOM 3118 C CA . THR A 1 379 ? 23.909 6.678 -30.570 1.00 96.12 379 THR A CA 1
ATOM 3119 C C . THR A 1 379 ? 24.612 5.682 -31.491 1.00 96.12 379 THR A C 1
ATOM 3121 O O . THR A 1 379 ? 23.993 5.195 -32.439 1.00 96.12 379 THR A O 1
ATOM 3124 N N . SER A 1 380 ? 25.862 5.320 -31.188 1.00 94.69 380 SER A N 1
ATOM 3125 C CA . SER A 1 380 ? 26.619 4.318 -31.950 1.00 94.69 380 SER A CA 1
ATOM 3126 C C . SER A 1 380 ? 25.980 2.935 -31.834 1.00 94.69 380 SER A C 1
ATOM 3128 O O . SER A 1 380 ? 25.725 2.292 -32.850 1.00 94.69 380 SER A O 1
ATOM 3130 N N . CYS A 1 381 ? 25.616 2.520 -30.618 1.00 94.88 381 CYS A N 1
ATOM 3131 C CA . CYS A 1 381 ? 24.974 1.231 -30.367 1.00 94.88 381 CYS A CA 1
ATOM 3132 C C . CYS A 1 381 ? 23.621 1.091 -31.090 1.00 94.88 381 CYS A C 1
ATOM 3134 O O . CYS A 1 381 ? 23.351 0.061 -31.709 1.00 94.88 381 CYS A O 1
ATOM 3136 N N . LEU A 1 382 ? 22.777 2.131 -31.075 1.00 96.44 382 LEU A N 1
ATOM 3137 C CA . LEU A 1 382 ? 21.499 2.121 -31.804 1.00 96.44 382 LEU A CA 1
ATOM 3138 C C . LEU A 1 382 ? 21.709 2.009 -33.317 1.00 96.44 382 LEU A C 1
ATOM 3140 O O . LEU A 1 382 ? 21.013 1.239 -33.980 1.00 96.44 382 LEU A O 1
ATOM 3144 N N . LYS A 1 383 ? 22.708 2.720 -33.854 1.00 95.38 383 LYS A N 1
ATOM 3145 C CA . LYS A 1 383 ? 23.068 2.652 -35.273 1.00 95.38 383 LYS A CA 1
ATOM 3146 C C . LYS A 1 383 ? 23.541 1.254 -35.679 1.00 95.38 383 LYS A C 1
ATOM 3148 O O . LYS A 1 383 ? 23.127 0.765 -36.725 1.00 95.38 383 LYS A O 1
ATOM 3153 N N . GLU A 1 384 ? 24.362 0.600 -34.858 1.00 95.56 384 GLU A N 1
ATOM 3154 C CA . GLU A 1 384 ? 24.822 -0.781 -35.083 1.00 95.56 384 GLU A CA 1
ATOM 3155 C C . GLU A 1 384 ? 23.668 -1.796 -35.104 1.00 95.56 384 GLU A C 1
ATOM 3157 O O . GLU A 1 384 ? 23.724 -2.782 -35.836 1.00 95.56 384 GLU A O 1
ATOM 3162 N N . HIS A 1 385 ? 22.591 -1.528 -34.360 1.00 95.12 385 HIS A N 1
ATOM 3163 C CA . HIS A 1 385 ? 21.374 -2.346 -34.340 1.00 95.12 385 HIS A CA 1
ATOM 3164 C C . HIS A 1 385 ? 20.347 -1.953 -35.419 1.00 95.12 385 HIS A C 1
ATOM 3166 O O . HIS A 1 385 ? 19.247 -2.500 -35.433 1.00 95.12 385 HIS A O 1
ATOM 3172 N N . ASN A 1 386 ? 20.695 -1.043 -36.340 1.00 96.00 386 ASN A N 1
ATOM 3173 C CA . ASN A 1 386 ? 19.807 -0.495 -37.374 1.00 96.00 386 ASN A CA 1
ATOM 3174 C C . ASN A 1 386 ? 18.543 0.196 -36.821 1.00 96.00 386 ASN A C 1
ATOM 3176 O O . ASN A 1 386 ? 17.489 0.156 -37.453 1.00 96.00 386 ASN A O 1
ATOM 3180 N N . ILE A 1 387 ? 18.648 0.843 -35.657 1.00 97.12 387 ILE A N 1
ATOM 3181 C CA . ILE A 1 387 ? 17.567 1.621 -35.039 1.00 97.12 387 ILE A CA 1
ATOM 3182 C C . ILE A 1 387 ? 17.793 3.108 -35.347 1.00 97.12 387 ILE A C 1
ATOM 3184 O O . ILE A 1 387 ? 18.843 3.668 -35.022 1.00 97.12 387 ILE A O 1
ATOM 3188 N N . GLU A 1 388 ? 16.811 3.771 -35.958 1.00 96.62 388 GLU A N 1
ATOM 3189 C CA . GLU A 1 388 ? 16.854 5.207 -36.245 1.00 96.62 388 GLU A CA 1
ATOM 3190 C C . GLU A 1 388 ? 16.756 6.006 -34.937 1.00 96.62 388 GLU A C 1
ATOM 3192 O O . GLU A 1 388 ? 15.778 5.894 -34.200 1.00 96.62 388 GLU A O 1
ATOM 3197 N N . ALA A 1 389 ? 17.756 6.839 -34.643 1.00 96.38 389 ALA A N 1
ATOM 3198 C CA . ALA A 1 389 ? 17.806 7.635 -33.421 1.00 96.38 389 ALA A CA 1
ATOM 3199 C C . ALA A 1 389 ? 17.826 9.136 -33.734 1.00 96.38 389 ALA A C 1
ATOM 3201 O O . ALA A 1 389 ? 18.718 9.619 -34.430 1.00 96.38 389 ALA A O 1
ATOM 3202 N N . THR A 1 390 ? 16.873 9.889 -33.177 1.00 96.25 390 THR A N 1
ATOM 3203 C CA . THR A 1 390 ? 16.874 11.363 -33.223 1.00 96.25 390 THR A CA 1
ATOM 3204 C C . THR A 1 390 ? 17.205 11.929 -31.846 1.00 96.25 390 THR A C 1
ATOM 3206 O O . THR A 1 390 ? 16.558 11.578 -30.860 1.00 96.25 390 THR A O 1
ATOM 3209 N N . VAL A 1 391 ? 18.197 12.816 -31.764 1.00 96.19 391 VAL A N 1
ATOM 3210 C CA . VAL A 1 391 ? 18.614 13.454 -30.507 1.00 96.19 391 VAL A CA 1
ATOM 3211 C C . VAL A 1 391 ? 18.029 14.862 -30.424 1.00 96.19 391 VAL A C 1
ATOM 3213 O O . VAL A 1 391 ? 18.279 15.685 -31.300 1.00 96.19 391 VAL A O 1
ATOM 3216 N N . PHE A 1 392 ? 17.298 15.155 -29.350 1.00 95.56 392 PHE A N 1
ATOM 3217 C CA . PHE A 1 392 ? 16.805 16.496 -29.032 1.00 95.56 392 PHE A CA 1
ATOM 3218 C C . PHE A 1 392 ? 17.389 16.974 -27.712 1.00 95.56 392 PHE A C 1
ATOM 3220 O O . PHE A 1 392 ? 17.396 16.234 -26.725 1.00 95.56 392 PHE A O 1
ATOM 3227 N N . ASN A 1 393 ? 17.808 18.236 -27.639 1.00 93.62 393 ASN A N 1
ATOM 3228 C CA . ASN A 1 393 ? 18.156 18.815 -26.352 1.00 93.62 393 ASN A CA 1
ATOM 3229 C C . ASN A 1 393 ? 16.891 19.061 -25.528 1.00 93.62 393 ASN A C 1
ATOM 3231 O O . ASN A 1 393 ? 15.891 19.586 -26.013 1.00 93.62 393 ASN A O 1
ATOM 3235 N N . ALA A 1 394 ? 16.947 18.750 -24.235 1.00 91.75 394 ALA A N 1
ATOM 3236 C CA . ALA A 1 394 ? 15.794 18.823 -23.339 1.00 91.75 394 ALA A CA 1
ATOM 3237 C C . ALA A 1 394 ? 15.147 20.224 -23.253 1.00 91.75 394 ALA A C 1
ATOM 3239 O O . ALA A 1 394 ? 13.978 20.345 -22.885 1.00 91.75 394 ALA A O 1
ATOM 3240 N N . HIS A 1 395 ? 15.894 21.289 -23.562 1.00 87.44 395 HIS A N 1
ATOM 3241 C CA . HIS A 1 395 ? 15.400 22.668 -23.560 1.00 87.44 395 HIS A CA 1
ATOM 3242 C C . HIS A 1 395 ? 14.688 23.072 -24.863 1.00 87.44 395 HIS A C 1
ATOM 3244 O O . HIS A 1 395 ? 13.932 24.039 -24.843 1.00 87.44 395 HIS A O 1
ATOM 3250 N N . GLU A 1 396 ? 14.867 22.308 -25.941 1.00 88.81 396 GLU A N 1
ATOM 3251 C CA . GLU A 1 396 ? 14.290 22.541 -27.275 1.00 88.81 396 GLU A CA 1
ATOM 3252 C C . GLU A 1 396 ? 13.089 21.622 -27.556 1.00 88.81 396 GLU A C 1
ATOM 3254 O O . GLU A 1 396 ? 12.513 21.655 -28.638 1.00 88.81 396 GLU A O 1
ATOM 3259 N N . LEU A 1 397 ? 12.702 20.786 -26.585 1.00 91.44 397 LEU A N 1
ATOM 3260 C CA . LEU A 1 397 ? 11.611 19.828 -26.741 1.00 91.44 397 LEU A CA 1
ATOM 3261 C C . LEU A 1 397 ? 10.262 20.501 -27.009 1.00 91.44 397 LEU A C 1
ATOM 3263 O O . LEU A 1 397 ? 9.838 21.410 -26.287 1.00 91.44 397 LEU A O 1
ATOM 3267 N N . THR A 1 398 ? 9.549 19.946 -27.986 1.00 90.62 398 THR A N 1
ATOM 3268 C CA . THR A 1 398 ? 8.147 20.240 -28.288 1.00 90.62 398 THR A CA 1
ATOM 3269 C C . THR A 1 398 ? 7.301 18.968 -28.162 1.00 90.62 398 THR A C 1
ATOM 3271 O O . THR A 1 398 ? 7.830 17.879 -27.932 1.00 90.62 398 THR A O 1
ATOM 3274 N N . HIS A 1 399 ? 5.975 19.080 -28.276 1.00 85.31 399 HIS A N 1
ATOM 3275 C CA . HIS A 1 399 ? 5.093 17.907 -28.189 1.00 85.31 399 HIS A CA 1
ATOM 3276 C C . HIS A 1 399 ? 5.198 16.994 -29.418 1.00 85.31 399 HIS A C 1
ATOM 3278 O O . HIS A 1 399 ? 4.941 15.798 -29.309 1.00 85.31 399 HIS A O 1
ATOM 3284 N N . GLU A 1 400 ? 5.608 17.546 -30.558 1.00 87.69 400 GLU A N 1
ATOM 3285 C CA . GLU A 1 400 ? 5.789 16.848 -31.834 1.00 87.69 400 GLU A CA 1
ATOM 3286 C C . GLU A 1 400 ? 7.129 16.101 -31.902 1.00 87.69 400 GLU A C 1
ATOM 3288 O O . GLU A 1 400 ? 7.319 15.253 -32.770 1.00 87.69 400 GLU A O 1
ATOM 3293 N N . ALA A 1 401 ? 8.058 16.373 -30.975 1.00 89.00 401 ALA A N 1
ATOM 3294 C CA . ALA A 1 401 ? 9.391 15.766 -30.955 1.00 89.00 401 ALA A CA 1
ATOM 3295 C C . ALA A 1 401 ? 9.369 14.229 -30.839 1.00 89.00 401 ALA A C 1
ATOM 3297 O O . ALA A 1 401 ? 10.360 13.577 -31.155 1.00 89.00 401 ALA A O 1
ATOM 3298 N N . TYR A 1 402 ? 8.252 13.646 -30.390 1.00 90.62 402 TYR A N 1
ATOM 3299 C CA . TYR A 1 402 ? 8.078 12.202 -30.209 1.00 90.62 402 TYR A CA 1
ATOM 3300 C C . TYR A 1 402 ? 7.223 11.541 -31.298 1.00 90.62 402 TYR A C 1
ATOM 3302 O O . TYR A 1 402 ? 6.864 10.368 -31.174 1.00 90.62 402 TYR A O 1
ATOM 3310 N N . ASP A 1 403 ? 6.866 12.266 -32.359 1.00 88.62 403 ASP A N 1
ATOM 3311 C CA . ASP A 1 403 ? 5.974 11.743 -33.388 1.00 88.62 403 ASP A CA 1
ATOM 3312 C C . ASP A 1 403 ? 6.618 10.595 -34.181 1.00 88.62 403 ASP A C 1
ATOM 3314 O O . ASP A 1 403 ? 7.686 10.719 -34.786 1.00 88.62 403 ASP A O 1
ATOM 3318 N N . GLY A 1 404 ? 5.936 9.446 -34.162 1.00 88.69 404 GLY A N 1
ATOM 3319 C CA . GLY A 1 404 ? 6.397 8.214 -34.801 1.00 88.69 404 GLY A CA 1
ATOM 3320 C C . GLY A 1 404 ? 7.534 7.503 -34.063 1.00 88.69 404 GLY A C 1
ATOM 3321 O O . GLY A 1 404 ? 8.126 6.602 -34.643 1.00 88.69 404 GLY A O 1
ATOM 3322 N N . ALA A 1 405 ? 7.865 7.904 -32.830 1.00 94.50 405 ALA A N 1
ATOM 3323 C CA . ALA A 1 405 ? 8.845 7.201 -32.010 1.00 94.50 405 ALA A CA 1
ATOM 3324 C C . ALA A 1 405 ? 8.214 5.992 -31.301 1.00 94.50 405 ALA A C 1
ATOM 3326 O O . ALA A 1 405 ? 7.160 6.112 -30.673 1.00 94.50 405 ALA A O 1
ATOM 3327 N N . ASP A 1 406 ? 8.909 4.859 -31.334 1.00 95.31 406 ASP A N 1
ATOM 3328 C CA . ASP A 1 406 ? 8.546 3.638 -30.609 1.00 95.31 406 ASP A CA 1
ATOM 3329 C C . ASP A 1 406 ? 8.883 3.757 -29.117 1.00 95.31 406 ASP A C 1
ATOM 3331 O O . ASP A 1 406 ? 8.236 3.150 -28.263 1.00 95.31 406 ASP A O 1
ATOM 3335 N N . MET A 1 407 ? 9.906 4.556 -28.789 1.00 95.69 407 MET A N 1
ATOM 3336 C CA . MET A 1 407 ? 10.393 4.745 -27.427 1.00 95.69 407 MET A CA 1
ATOM 3337 C C . MET A 1 407 ? 11.198 6.038 -27.262 1.00 95.69 407 MET A C 1
ATOM 3339 O O . MET A 1 407 ? 11.873 6.502 -28.185 1.00 95.69 407 MET A O 1
ATOM 3343 N N . VAL A 1 408 ? 11.167 6.591 -26.046 1.00 97.19 408 VAL A N 1
ATOM 3344 C CA . VAL A 1 408 ? 11.993 7.729 -25.633 1.00 97.19 408 VAL A CA 1
ATOM 3345 C C . VAL A 1 408 ? 13.052 7.277 -24.623 1.00 97.19 408 VAL A C 1
ATOM 3347 O O . VAL A 1 408 ? 12.748 6.587 -23.649 1.00 97.19 408 VAL A O 1
ATOM 3350 N N . PHE A 1 409 ? 14.292 7.719 -24.813 1.00 97.56 409 PHE A N 1
ATOM 3351 C CA . PHE A 1 409 ? 15.387 7.577 -23.857 1.00 97.56 409 PHE A CA 1
ATOM 3352 C C . PHE A 1 409 ? 15.780 8.950 -23.318 1.00 97.56 409 PHE A C 1
ATOM 3354 O O . PHE A 1 409 ? 16.227 9.806 -24.076 1.00 97.56 409 PHE A O 1
ATOM 3361 N N . SER A 1 410 ? 15.649 9.193 -22.015 1.00 97.31 410 SER A N 1
ATOM 3362 C CA . SER A 1 410 ? 16.185 10.418 -21.410 1.00 97.31 410 SER A CA 1
ATOM 3363 C C . SER A 1 410 ? 17.614 10.184 -20.932 1.00 97.31 410 SER A C 1
ATOM 3365 O O . SER A 1 410 ? 17.822 9.423 -19.990 1.00 97.31 410 SER A O 1
ATOM 3367 N N . ALA A 1 411 ? 18.582 10.859 -21.543 1.00 96.06 411 ALA A N 1
ATOM 3368 C CA . ALA A 1 411 ? 19.996 10.758 -21.216 1.00 96.06 411 ALA A CA 1
ATOM 3369 C C . ALA A 1 411 ? 20.403 11.880 -20.246 1.00 96.06 411 ALA A C 1
ATOM 3371 O O . ALA A 1 411 ? 20.614 13.036 -20.624 1.00 96.06 411 ALA A O 1
ATOM 3372 N N . GLY A 1 412 ? 20.467 11.550 -18.958 1.00 93.50 412 GLY A N 1
ATOM 3373 C CA . GLY A 1 412 ? 20.766 12.490 -17.883 1.00 93.50 412 GLY A CA 1
ATOM 3374 C C . GLY A 1 412 ? 20.267 11.997 -16.527 1.00 93.50 412 GLY A C 1
ATOM 3375 O O . GLY A 1 412 ? 20.140 10.803 -16.301 1.00 93.50 412 GLY A O 1
ATOM 3376 N N . GLY A 1 413 ? 19.997 12.919 -15.604 1.00 91.69 413 GLY A N 1
ATOM 3377 C CA . GLY A 1 413 ? 19.414 12.579 -14.300 1.00 91.69 413 GLY A CA 1
ATOM 3378 C C . GLY A 1 413 ? 17.887 12.700 -14.279 1.00 91.69 413 GLY A C 1
ATOM 3379 O O . GLY A 1 413 ? 17.246 12.934 -15.306 1.00 91.69 413 GLY A O 1
ATOM 3380 N N . ASP A 1 414 ? 17.318 12.659 -13.073 1.00 90.88 414 ASP A N 1
ATOM 3381 C CA . ASP A 1 414 ? 15.868 12.744 -12.833 1.00 90.88 414 ASP A CA 1
ATOM 3382 C C . ASP A 1 414 ? 15.222 13.998 -13.450 1.00 90.88 414 ASP A C 1
ATOM 3384 O O . ASP A 1 414 ? 14.113 13.936 -13.974 1.00 90.88 414 ASP A O 1
ATOM 3388 N N . GLY A 1 415 ? 15.925 15.137 -13.464 1.00 91.81 415 GLY A N 1
ATOM 3389 C CA . GLY A 1 415 ? 15.419 16.366 -14.086 1.00 91.81 415 GLY A CA 1
ATOM 3390 C C . GLY A 1 415 ? 15.212 16.242 -15.601 1.00 91.81 415 GLY A C 1
ATOM 3391 O O . GLY A 1 415 ? 14.218 16.733 -16.135 1.00 91.81 415 GLY A O 1
ATOM 3392 N N . THR A 1 416 ? 16.111 15.540 -16.298 1.00 94.62 416 THR A N 1
ATOM 3393 C CA . THR A 1 416 ? 15.974 15.267 -17.737 1.00 94.62 416 THR A CA 1
ATOM 3394 C C . THR A 1 416 ? 14.835 14.290 -17.994 1.00 94.62 416 THR A C 1
ATOM 3396 O O . THR A 1 416 ? 14.072 14.476 -18.941 1.00 94.62 416 THR A O 1
ATOM 3399 N N . PHE A 1 417 ? 14.682 13.290 -17.122 1.00 96.06 417 PHE A N 1
ATOM 3400 C CA . PHE A 1 417 ? 13.571 12.346 -17.174 1.00 96.06 417 PHE A CA 1
ATOM 3401 C C . PHE A 1 417 ? 12.219 13.056 -17.035 1.00 96.06 417 PHE A C 1
ATOM 3403 O O . PHE A 1 417 ? 11.340 12.875 -17.875 1.00 96.06 417 PHE A O 1
ATOM 3410 N N . LEU A 1 418 ? 12.063 13.915 -16.021 1.00 95.44 418 LEU A N 1
ATOM 3411 C CA . LEU A 1 418 ? 10.846 14.711 -15.819 1.00 95.44 418 LEU A CA 1
ATOM 3412 C C . LEU A 1 418 ? 10.572 15.624 -17.015 1.00 95.44 418 LEU A C 1
ATOM 3414 O O . LEU A 1 418 ? 9.432 15.738 -17.467 1.00 95.44 418 LEU A O 1
ATOM 3418 N N . LYS A 1 419 ? 11.622 16.236 -17.576 1.00 94.94 419 LYS A N 1
ATOM 3419 C CA . LYS A 1 419 ? 11.498 17.076 -18.767 1.00 94.94 419 LYS A CA 1
ATOM 3420 C C . LYS A 1 419 ? 10.965 16.282 -19.950 1.00 94.94 419 LYS A C 1
ATOM 3422 O O . LYS A 1 419 ? 9.983 16.725 -20.536 1.00 94.94 419 LYS A O 1
ATOM 3427 N N . ALA A 1 420 ? 11.529 15.111 -20.238 1.00 95.56 420 ALA A N 1
ATOM 3428 C CA . ALA A 1 420 ? 11.021 14.226 -21.281 1.00 95.56 420 ALA A CA 1
ATOM 3429 C C . ALA A 1 420 ? 9.556 13.827 -21.014 1.00 95.56 420 ALA A C 1
ATOM 3431 O O . ALA A 1 420 ? 8.677 14.071 -21.839 1.00 95.56 420 ALA A O 1
ATOM 3432 N N . ALA A 1 421 ? 9.265 13.318 -19.814 1.00 95.44 421 ALA A N 1
ATOM 3433 C CA . ALA A 1 421 ? 7.930 12.880 -19.405 1.00 95.44 421 ALA A CA 1
ATOM 3434 C C . ALA A 1 421 ? 6.852 13.973 -19.531 1.00 95.44 421 ALA A C 1
ATOM 3436 O O . ALA A 1 421 ? 5.701 13.658 -19.842 1.00 95.44 421 ALA A O 1
ATOM 3437 N N . SER A 1 422 ? 7.214 15.244 -19.315 1.00 93.25 422 SER A N 1
ATOM 3438 C CA . SER A 1 422 ? 6.287 16.382 -19.384 1.00 93.25 422 SER A CA 1
ATOM 3439 C C . SER A 1 422 ? 5.751 16.673 -20.792 1.00 93.25 422 SER A C 1
ATOM 3441 O O . SER A 1 422 ? 4.706 17.310 -20.917 1.00 93.25 422 SER A O 1
ATOM 3443 N N . PHE A 1 423 ? 6.441 16.203 -21.838 1.00 92.12 423 PHE A N 1
ATOM 3444 C CA . PHE A 1 423 ? 6.033 16.379 -23.236 1.00 92.12 423 PHE A CA 1
ATOM 3445 C C . PHE A 1 423 ? 5.425 15.111 -23.861 1.00 92.12 423 PHE A C 1
ATOM 3447 O O . PHE A 1 423 ? 4.800 15.201 -24.919 1.00 92.12 423 PHE A O 1
ATOM 3454 N N . VAL A 1 424 ? 5.553 13.944 -23.211 1.00 91.81 424 VAL A N 1
ATOM 3455 C CA . VAL A 1 424 ? 4.991 12.667 -23.687 1.00 91.81 424 VAL A CA 1
ATOM 3456 C C . VAL A 1 424 ? 3.476 12.638 -23.454 1.00 91.81 424 VAL A C 1
ATOM 3458 O O . VAL A 1 424 ? 2.996 12.236 -22.394 1.00 91.81 424 VAL A O 1
ATOM 3461 N N . ASN A 1 425 ? 2.703 13.043 -24.460 1.00 87.69 425 ASN A N 1
ATOM 3462 C CA . ASN A 1 425 ? 1.231 13.054 -24.409 1.00 87.69 425 ASN A CA 1
ATOM 3463 C C . ASN A 1 425 ? 0.579 11.889 -25.167 1.00 87.69 425 ASN A C 1
ATOM 3465 O O . ASN A 1 425 ? -0.637 11.856 -25.338 1.00 87.69 425 ASN A O 1
ATOM 3469 N N . ARG A 1 426 ? 1.390 10.940 -25.631 1.00 86.75 426 ARG A N 1
ATOM 3470 C CA . ARG A 1 426 ? 0.983 9.711 -26.317 1.00 86.75 426 ARG A CA 1
ATOM 3471 C C . ARG A 1 426 ? 1.450 8.509 -25.488 1.00 86.75 426 ARG A C 1
ATOM 3473 O O . ARG A 1 426 ? 2.357 8.679 -24.674 1.00 86.75 426 ARG A O 1
ATOM 3480 N N . PRO A 1 427 ? 0.871 7.311 -25.670 1.00 89.88 427 PRO A N 1
ATOM 3481 C CA . PRO A 1 427 ? 1.258 6.103 -24.935 1.00 89.88 427 PRO A CA 1
ATOM 3482 C C . PRO A 1 427 ? 2.608 5.530 -25.419 1.00 89.88 427 PRO A C 1
ATOM 3484 O O . PRO A 1 427 ? 2.703 4.359 -25.775 1.00 89.88 427 PRO A O 1
ATOM 3487 N N . ILE A 1 428 ? 3.648 6.367 -25.445 1.00 93.06 428 ILE A N 1
ATOM 3488 C CA . ILE A 1 428 ? 5.019 6.021 -25.828 1.00 93.06 428 ILE A CA 1
ATOM 3489 C C . ILE A 1 428 ? 5.813 5.739 -24.542 1.00 93.06 428 ILE A C 1
ATOM 3491 O O . ILE A 1 428 ? 5.748 6.541 -23.602 1.00 93.06 428 ILE A O 1
ATOM 3495 N N . PRO A 1 429 ? 6.542 4.615 -24.453 1.00 95.31 429 PRO A N 1
ATOM 3496 C CA . PRO A 1 429 ? 7.352 4.297 -23.288 1.00 95.31 429 PRO A CA 1
ATOM 3497 C C . PRO A 1 429 ? 8.570 5.224 -23.146 1.00 95.31 429 PRO A C 1
ATOM 3499 O O . PRO A 1 429 ? 9.168 5.650 -24.134 1.00 95.31 429 PRO A O 1
ATOM 3502 N N . LEU A 1 430 ? 8.966 5.491 -21.899 1.00 96.38 430 LEU A N 1
ATOM 3503 C CA . LEU A 1 430 ? 10.133 6.302 -21.541 1.00 96.38 430 LEU A CA 1
ATOM 3504 C C . LEU A 1 430 ? 11.096 5.504 -20.649 1.00 96.38 430 LEU A C 1
ATOM 3506 O O . LEU A 1 430 ? 10.698 4.993 -19.600 1.00 96.38 430 LEU A O 1
ATOM 3510 N N . ALA A 1 431 ? 12.374 5.451 -21.017 1.00 97.00 431 ALA A N 1
ATOM 3511 C CA . ALA A 1 431 ? 13.445 4.928 -20.168 1.00 97.00 431 ALA A CA 1
ATOM 3512 C C . ALA A 1 431 ? 14.433 6.028 -19.776 1.00 97.00 431 ALA A C 1
ATOM 3514 O O . ALA A 1 431 ? 14.898 6.799 -20.615 1.00 97.00 431 ALA A O 1
ATOM 3515 N N . GLY A 1 432 ? 14.779 6.078 -18.490 1.00 96.19 432 GLY A N 1
ATOM 3516 C CA . GLY A 1 432 ? 15.796 6.988 -17.980 1.00 96.19 432 GLY A CA 1
ATOM 3517 C C . GLY A 1 432 ? 17.174 6.348 -17.962 1.00 96.19 432 GLY A C 1
ATOM 3518 O O . GLY A 1 432 ? 17.362 5.313 -17.324 1.00 96.19 432 GLY A O 1
ATOM 3519 N N . LEU A 1 433 ? 18.127 6.985 -18.636 1.00 95.12 433 LEU A N 1
ATOM 3520 C CA . LEU A 1 433 ? 19.523 6.582 -18.716 1.00 95.12 433 LEU A CA 1
ATOM 3521 C C . LEU A 1 433 ? 20.368 7.566 -17.906 1.00 95.12 433 LEU A C 1
ATOM 3523 O O . LEU A 1 433 ? 20.570 8.711 -18.317 1.00 95.12 433 LEU A O 1
ATOM 3527 N N . ASN A 1 434 ? 20.861 7.124 -16.751 1.00 93.19 434 ASN A N 1
ATOM 3528 C CA . ASN A 1 434 ? 21.742 7.920 -15.911 1.00 93.19 434 ASN A CA 1
ATOM 3529 C C . ASN A 1 434 ? 23.154 7.955 -16.502 1.00 93.19 434 ASN A C 1
ATOM 3531 O O . ASN A 1 434 ? 23.937 7.027 -16.319 1.00 93.19 434 ASN A O 1
ATOM 3535 N N . THR A 1 435 ? 23.472 9.039 -17.208 1.00 91.56 435 THR A N 1
ATOM 3536 C CA . THR A 1 435 ? 24.770 9.239 -17.875 1.00 91.56 435 THR A CA 1
ATOM 3537 C C . THR A 1 435 ? 25.861 9.795 -16.951 1.00 91.56 435 THR A C 1
ATOM 3539 O O . THR A 1 435 ? 26.913 10.200 -17.429 1.00 91.56 435 THR A O 1
ATOM 3542 N N . ASP A 1 436 ? 25.588 9.976 -15.655 1.00 83.62 436 ASP A N 1
ATOM 3543 C CA . ASP A 1 436 ? 26.581 10.457 -14.683 1.00 83.62 436 ASP A CA 1
ATOM 3544 C C . ASP A 1 436 ? 26.309 9.863 -13.292 1.00 83.62 436 ASP A C 1
ATOM 3546 O O . ASP A 1 436 ? 26.140 10.570 -12.293 1.00 83.62 436 ASP A O 1
ATOM 3550 N N . SER A 1 437 ? 26.238 8.532 -13.244 1.00 81.19 437 SER A N 1
ATOM 3551 C CA . SER A 1 437 ? 25.870 7.753 -12.055 1.00 81.19 437 SER A CA 1
ATOM 3552 C C . SER A 1 4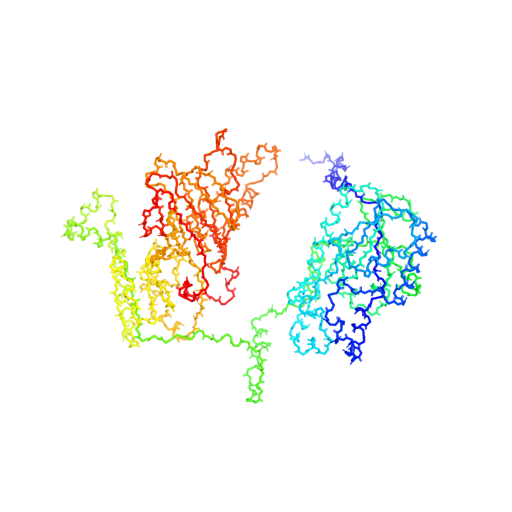37 ? 26.829 7.927 -10.875 1.00 81.19 437 SER A C 1
ATOM 3554 O O . SER A 1 437 ? 26.423 7.813 -9.723 1.00 81.19 437 SER A O 1
ATOM 3556 N N . ALA A 1 438 ? 28.086 8.295 -11.136 1.00 75.94 438 ALA A N 1
ATOM 3557 C CA . ALA A 1 438 ? 29.064 8.608 -10.096 1.00 75.94 438 ALA A CA 1
ATOM 3558 C C . ALA A 1 438 ? 28.692 9.852 -9.266 1.00 75.94 438 ALA A C 1
ATOM 3560 O O . ALA A 1 438 ? 29.204 10.041 -8.162 1.00 75.94 438 ALA A O 1
ATOM 3561 N N . ARG A 1 439 ? 27.842 10.737 -9.803 1.00 74.06 439 ARG A N 1
ATOM 3562 C CA . ARG A 1 439 ? 27.479 12.022 -9.181 1.00 74.06 439 ARG A CA 1
ATOM 3563 C C . ARG A 1 439 ? 25.977 12.215 -8.998 1.00 74.06 439 ARG A C 1
ATOM 3565 O O . ARG A 1 439 ? 25.579 13.178 -8.346 1.00 74.06 439 ARG A O 1
ATOM 3572 N N . SER A 1 440 ? 25.153 11.341 -9.569 1.00 76.44 440 SER A N 1
ATOM 3573 C CA . SER A 1 440 ? 23.698 11.388 -9.466 1.00 76.44 440 SER A CA 1
ATOM 3574 C C . SER A 1 440 ? 23.148 9.999 -9.181 1.00 76.44 440 SER A C 1
ATOM 3576 O O . SER A 1 440 ? 23.474 9.056 -9.892 1.00 76.44 440 SER A O 1
ATOM 3578 N N . GLU A 1 441 ? 22.280 9.881 -8.178 1.00 75.81 441 GLU A N 1
ATOM 3579 C CA . GLU A 1 441 ? 21.608 8.616 -7.854 1.00 75.81 441 GLU A CA 1
ATOM 3580 C C . GLU A 1 441 ? 20.659 8.167 -8.977 1.00 75.81 441 GLU A C 1
ATOM 3582 O O . GLU A 1 441 ? 20.610 6.985 -9.300 1.00 75.81 441 GLU A O 1
ATOM 3587 N N . GLY A 1 442 ? 19.953 9.112 -9.614 1.00 75.81 442 GLY A N 1
ATOM 3588 C CA . GLY A 1 442 ? 19.033 8.840 -10.722 1.00 75.81 442 GLY A CA 1
ATOM 3589 C C . GLY A 1 442 ? 17.862 7.941 -10.320 1.00 75.81 442 GLY A C 1
ATOM 3590 O O . GLY A 1 442 ? 17.711 6.852 -10.866 1.00 75.81 442 GLY A O 1
ATOM 3591 N N . ASN A 1 443 ? 17.025 8.384 -9.377 1.00 84.38 443 ASN A N 1
ATOM 3592 C CA . ASN A 1 443 ? 15.933 7.578 -8.815 1.00 84.38 443 ASN A CA 1
ATOM 3593 C C . ASN A 1 443 ? 14.830 7.228 -9.833 1.00 84.38 443 ASN A C 1
ATOM 3595 O O . ASN A 1 443 ? 14.111 6.239 -9.658 1.00 84.38 443 ASN A O 1
ATOM 3599 N N . LEU A 1 444 ? 14.674 8.038 -10.883 1.00 90.00 444 LEU A N 1
ATOM 3600 C CA . LEU A 1 444 ? 13.760 7.784 -12.000 1.00 90.00 444 LEU A CA 1
ATOM 3601 C C . LEU A 1 444 ? 14.435 7.019 -13.144 1.00 90.00 444 LEU A C 1
ATOM 3603 O O . LEU A 1 444 ? 13.741 6.439 -13.981 1.00 90.00 444 LEU A O 1
ATOM 3607 N N . CYS A 1 445 ? 15.768 6.997 -13.185 1.00 91.44 445 CYS A N 1
ATOM 3608 C CA . CYS A 1 445 ? 16.520 6.305 -14.219 1.00 91.44 445 CYS A CA 1
ATOM 3609 C C . CYS A 1 445 ? 16.524 4.793 -13.975 1.00 91.44 445 CYS A C 1
ATOM 3611 O O . CYS A 1 445 ? 16.769 4.309 -12.873 1.00 91.44 445 CYS A O 1
ATOM 3613 N N . CYS A 1 446 ? 16.246 4.030 -15.029 1.00 91.06 446 CYS A N 1
ATOM 3614 C CA . CYS A 1 446 ? 16.179 2.575 -14.964 1.00 91.06 446 CYS A CA 1
ATOM 3615 C C . CYS A 1 446 ? 17.536 1.911 -15.211 1.00 91.06 446 CYS A C 1
ATOM 3617 O O . CYS A 1 446 ? 17.727 0.760 -14.824 1.00 91.06 446 CYS A O 1
ATOM 3619 N N . TYR A 1 447 ? 18.462 2.617 -15.861 1.00 90.81 447 TYR A N 1
ATOM 3620 C CA . TYR A 1 447 ? 19.775 2.101 -16.223 1.00 90.81 447 TYR A CA 1
ATOM 3621 C C . TYR A 1 447 ? 20.837 3.193 -16.086 1.00 90.81 447 TYR A C 1
ATOM 3623 O O . TYR A 1 447 ? 20.585 4.348 -16.429 1.00 90.81 447 TYR A O 1
ATOM 3631 N N . SER A 1 448 ? 22.017 2.830 -15.596 1.00 89.25 448 SER A N 1
ATOM 3632 C CA . SER A 1 448 ? 23.169 3.728 -15.484 1.00 89.25 448 SER A CA 1
ATOM 3633 C C . SER A 1 448 ? 24.178 3.384 -16.563 1.00 89.25 448 SER A C 1
ATOM 3635 O O . SER A 1 448 ? 24.474 2.209 -16.758 1.00 89.25 448 SER A O 1
ATOM 3637 N N . ILE A 1 449 ? 24.711 4.400 -17.234 1.00 84.94 449 ILE A N 1
ATOM 3638 C CA . ILE A 1 449 ? 25.749 4.232 -18.248 1.00 84.94 449 ILE A CA 1
ATOM 3639 C C . ILE A 1 449 ? 27.068 4.689 -17.649 1.00 84.94 449 ILE A C 1
ATOM 3641 O O . ILE A 1 449 ? 27.172 5.807 -17.139 1.00 84.94 449 ILE A O 1
ATOM 3645 N N . ASP A 1 450 ? 28.066 3.816 -17.704 1.00 75.50 450 ASP A N 1
ATOM 3646 C CA . ASP A 1 450 ? 29.432 4.139 -17.318 1.00 75.50 450 ASP A CA 1
ATOM 3647 C C . ASP A 1 450 ? 30.432 3.525 -18.309 1.00 75.50 450 ASP A C 1
ATOM 3649 O O . ASP A 1 450 ? 30.188 2.471 -18.899 1.00 75.50 450 ASP A O 1
ATOM 3653 N N . ALA A 1 451 ? 31.572 4.192 -18.491 1.00 63.38 451 ALA A N 1
ATOM 3654 C CA . ALA A 1 451 ? 32.565 3.830 -19.502 1.00 63.38 451 ALA A CA 1
ATOM 3655 C C . ALA A 1 451 ? 33.292 2.491 -19.237 1.00 63.38 451 ALA A C 1
ATOM 3657 O O . ALA A 1 451 ? 33.947 1.963 -20.142 1.00 63.38 451 ALA A O 1
ATOM 3658 N N . SER A 1 452 ? 33.195 1.947 -18.018 1.00 62.94 452 SER A N 1
ATOM 3659 C CA . SER A 1 452 ? 34.020 0.840 -17.511 1.00 62.94 452 SER A CA 1
ATOM 3660 C C . SER A 1 452 ? 33.281 -0.495 -17.358 1.00 62.94 452 SER A C 1
ATOM 3662 O O . SER A 1 452 ? 33.850 -1.538 -17.662 1.00 62.94 452 SER A O 1
ATOM 3664 N N . CYS A 1 453 ? 32.028 -0.475 -16.902 1.00 60.88 453 CYS A N 1
ATOM 3665 C CA . CYS A 1 453 ? 31.284 -1.640 -16.426 1.00 60.88 453 CYS A CA 1
ATOM 3666 C C . CYS A 1 453 ? 29.866 -1.728 -17.012 1.00 60.88 453 CYS A C 1
ATOM 3668 O O . CYS A 1 453 ? 29.358 -2.837 -17.162 1.00 60.88 453 CYS A O 1
ATOM 3670 N N . ASN A 1 454 ? 29.229 -0.603 -17.369 1.00 75.06 454 ASN A N 1
ATOM 3671 C CA . ASN A 1 454 ? 27.832 -0.571 -17.826 1.00 75.06 454 ASN A CA 1
ATOM 3672 C C . ASN A 1 454 ? 27.665 0.206 -19.141 1.00 75.06 454 ASN A C 1
ATOM 3674 O O . ASN A 1 454 ? 27.181 1.336 -19.163 1.00 75.06 454 ASN A O 1
ATOM 3678 N N . ARG A 1 455 ? 28.033 -0.429 -20.257 1.00 86.44 455 ARG A N 1
ATOM 3679 C CA . ARG A 1 455 ? 27.766 0.082 -21.612 1.00 86.44 455 ARG A CA 1
ATOM 3680 C C . ARG A 1 455 ? 26.273 0.033 -21.939 1.00 86.44 455 ARG A C 1
ATOM 3682 O O . ARG A 1 455 ? 25.547 -0.824 -21.422 1.00 86.44 455 ARG A O 1
ATOM 3689 N N . PHE A 1 456 ? 25.808 0.910 -22.825 1.00 92.38 456 PHE A N 1
ATOM 3690 C CA . PHE A 1 456 ? 24.405 0.965 -23.239 1.00 92.38 456 PHE A CA 1
ATOM 3691 C C . PHE A 1 456 ? 23.944 -0.316 -23.948 1.00 92.38 456 PHE A C 1
ATOM 3693 O O . PHE A 1 456 ? 22.804 -0.734 -23.750 1.00 92.38 456 PHE A O 1
ATOM 3700 N N . VAL A 1 457 ? 24.830 -0.987 -24.696 1.00 91.94 457 VAL A N 1
ATOM 3701 C CA . VAL A 1 457 ? 24.524 -2.245 -25.409 1.00 91.94 457 VAL A CA 1
ATOM 3702 C C . VAL A 1 457 ? 23.909 -3.313 -24.505 1.00 91.94 457 VAL A C 1
ATOM 3704 O O . VAL A 1 457 ? 22.949 -3.968 -24.894 1.00 91.94 457 VAL A O 1
ATOM 3707 N N . VAL A 1 458 ? 24.367 -3.425 -23.256 1.00 90.31 458 VAL A N 1
ATOM 3708 C CA . VAL A 1 458 ? 23.819 -4.392 -22.295 1.00 90.31 458 VAL A CA 1
ATOM 3709 C C . VAL A 1 458 ? 22.366 -4.050 -21.952 1.00 90.31 458 VAL A C 1
ATOM 3711 O O . VAL A 1 458 ? 21.510 -4.932 -21.923 1.00 90.31 458 VAL A O 1
ATOM 3714 N N . GLY A 1 459 ? 22.062 -2.769 -21.725 1.00 90.56 459 GLY A N 1
ATOM 3715 C CA . GLY A 1 459 ? 20.696 -2.303 -21.477 1.00 90.56 459 GLY A CA 1
ATOM 3716 C C . GLY A 1 459 ? 19.786 -2.488 -22.695 1.00 90.56 459 GLY A C 1
ATOM 3717 O O . GLY A 1 459 ? 18.653 -2.950 -22.546 1.00 90.56 459 GLY A O 1
ATOM 3718 N N . LEU A 1 460 ? 20.292 -2.189 -23.896 1.00 93.75 460 LEU A N 1
ATOM 3719 C CA . LEU A 1 460 ? 19.561 -2.361 -25.152 1.00 93.75 460 LEU A CA 1
ATOM 3720 C C . LEU A 1 460 ? 19.252 -3.837 -25.430 1.00 93.75 460 LEU A C 1
ATOM 3722 O O . LEU A 1 460 ? 18.109 -4.177 -25.722 1.00 93.75 460 LEU A O 1
ATOM 3726 N N . GLU A 1 461 ? 20.224 -4.734 -25.277 1.00 91.50 461 GLU A N 1
ATOM 3727 C CA . GLU A 1 461 ? 20.002 -6.168 -25.466 1.00 91.50 461 GLU A CA 1
ATOM 3728 C C . GLU A 1 461 ? 18.965 -6.725 -24.492 1.00 91.50 461 GLU A C 1
ATOM 3730 O O . GLU A 1 461 ? 18.122 -7.533 -24.884 1.00 91.50 461 GLU A O 1
ATOM 3735 N N . ARG A 1 462 ? 19.007 -6.302 -23.222 1.00 91.62 462 ARG A N 1
ATOM 3736 C CA . ARG A 1 462 ? 18.003 -6.705 -22.228 1.00 91.62 462 ARG A CA 1
ATOM 3737 C C . ARG A 1 462 ? 16.613 -6.233 -22.631 1.00 91.62 462 ARG A C 1
ATOM 3739 O O . ARG A 1 462 ? 15.664 -7.006 -22.542 1.00 91.62 462 ARG A O 1
ATOM 3746 N N . LEU A 1 463 ? 16.502 -5.004 -23.128 1.00 93.00 463 LEU A N 1
ATOM 3747 C CA . LEU A 1 463 ? 15.251 -4.449 -23.633 1.00 93.00 463 LEU A CA 1
ATOM 3748 C C . LEU A 1 463 ? 14.714 -5.257 -24.832 1.00 93.00 463 LEU A C 1
ATOM 3750 O O . LEU A 1 463 ? 13.570 -5.701 -24.799 1.00 93.00 463 LEU A O 1
ATOM 3754 N N . LEU A 1 464 ? 15.550 -5.536 -25.838 1.00 91.75 464 LEU A N 1
ATOM 3755 C CA . LEU A 1 464 ? 15.164 -6.295 -27.039 1.00 91.75 464 LEU A CA 1
ATOM 3756 C C . LEU A 1 464 ? 14.836 -7.771 -26.743 1.00 91.75 464 LEU A C 1
ATOM 3758 O O . LEU A 1 464 ? 13.942 -8.350 -27.356 1.00 91.75 464 LEU A O 1
ATOM 3762 N N . LYS A 1 465 ? 15.524 -8.390 -25.774 1.00 90.25 465 LYS A N 1
ATOM 3763 C CA . LYS A 1 465 ? 15.262 -9.771 -25.314 1.00 90.25 465 LYS A CA 1
ATOM 3764 C C . LYS A 1 465 ? 14.038 -9.879 -24.389 1.00 90.25 465 LYS A C 1
ATOM 3766 O O . LYS A 1 465 ? 13.660 -10.995 -24.017 1.00 90.25 465 LYS A O 1
ATOM 3771 N N . GLY A 1 466 ? 13.442 -8.754 -23.985 1.00 89.31 466 GLY A N 1
ATOM 3772 C CA . GLY A 1 466 ? 12.327 -8.710 -23.037 1.00 89.31 466 GLY A CA 1
ATOM 3773 C C . GLY A 1 466 ? 12.721 -9.016 -21.586 1.00 89.31 466 GLY A C 1
ATOM 3774 O O . GLY A 1 466 ? 11.886 -9.468 -20.807 1.00 89.31 466 GLY A O 1
ATOM 3775 N N . ASP A 1 467 ? 13.988 -8.811 -21.215 1.00 90.44 467 ASP A N 1
ATOM 3776 C CA . ASP A 1 467 ? 14.505 -8.953 -19.845 1.00 90.44 467 ASP A CA 1
ATOM 3777 C C . ASP A 1 467 ? 14.322 -7.659 -19.032 1.00 90.44 467 ASP A C 1
ATOM 3779 O O . ASP A 1 467 ? 15.272 -7.014 -18.579 1.00 90.44 467 ASP A O 1
ATOM 3783 N N . PHE A 1 468 ? 13.067 -7.245 -18.898 1.00 90.50 468 PHE A N 1
ATOM 3784 C CA . PHE A 1 468 ? 12.658 -6.078 -18.125 1.00 90.50 468 PHE A CA 1
ATOM 3785 C C . PHE A 1 468 ? 11.183 -6.193 -17.728 1.00 90.50 468 PHE A C 1
ATOM 3787 O O . PHE A 1 468 ? 10.485 -7.132 -18.109 1.00 90.50 468 PHE A O 1
ATOM 3794 N N . GLN A 1 469 ? 10.689 -5.223 -16.965 1.00 90.75 469 GLN A N 1
ATOM 3795 C CA . GLN A 1 469 ? 9.278 -5.091 -16.617 1.00 90.75 469 GLN A CA 1
ATOM 3796 C C . GLN A 1 469 ? 8.758 -3.699 -16.958 1.00 90.75 469 GLN A C 1
ATOM 3798 O O . GLN A 1 469 ? 9.475 -2.703 -16.852 1.00 90.75 469 GLN A O 1
ATOM 3803 N N . TRP A 1 470 ? 7.476 -3.626 -17.310 1.00 92.31 470 TRP A N 1
ATOM 3804 C CA . TRP A 1 470 ? 6.778 -2.355 -17.439 1.00 92.31 470 TRP A CA 1
ATOM 3805 C C . TRP A 1 470 ? 6.350 -1.815 -16.074 1.00 92.31 470 TRP A C 1
ATOM 3807 O O . TRP A 1 470 ? 5.741 -2.521 -15.269 1.00 92.31 470 TRP A O 1
ATOM 3817 N N . ARG A 1 471 ? 6.616 -0.528 -15.855 1.00 92.50 471 ARG A N 1
ATOM 3818 C CA . ARG A 1 471 ? 6.124 0.279 -14.738 1.00 92.50 471 ARG A CA 1
ATOM 3819 C C . ARG A 1 471 ? 5.186 1.351 -15.252 1.00 92.50 471 ARG A C 1
ATOM 3821 O O . ARG A 1 471 ? 5.567 2.157 -16.100 1.00 92.50 471 ARG A O 1
ATOM 3828 N N . ASN A 1 472 ? 3.969 1.361 -14.729 1.00 93.25 472 ASN A N 1
ATOM 3829 C CA . ASN A 1 472 ? 2.958 2.350 -15.071 1.00 93.25 472 ASN A CA 1
ATOM 3830 C C . ASN A 1 472 ? 2.956 3.439 -14.003 1.00 93.25 472 ASN A C 1
ATOM 3832 O O . ASN A 1 472 ? 2.554 3.197 -12.869 1.00 93.25 472 ASN A O 1
ATOM 3836 N N . ARG A 1 473 ? 3.401 4.638 -14.370 1.00 95.00 473 ARG A N 1
ATOM 3837 C CA . ARG A 1 473 ? 3.435 5.789 -13.472 1.00 95.00 473 ARG A CA 1
ATOM 3838 C C . ARG A 1 473 ? 2.257 6.703 -13.765 1.00 95.00 473 ARG A C 1
ATOM 3840 O O . ARG A 1 473 ? 2.091 7.174 -14.894 1.00 95.00 473 ARG A O 1
ATOM 3847 N N . GLN A 1 474 ? 1.447 6.958 -12.743 1.00 96.12 474 GLN A N 1
ATOM 3848 C CA . GLN A 1 474 ? 0.343 7.905 -12.854 1.00 96.12 474 GLN A CA 1
ATOM 3849 C C . GLN A 1 474 ? 0.863 9.334 -12.962 1.00 96.12 474 GLN A C 1
ATOM 3851 O O . GLN A 1 474 ? 1.913 9.668 -12.411 1.00 96.12 474 GLN A O 1
ATOM 3856 N N . ARG A 1 475 ? 0.102 10.186 -13.651 1.00 96.25 475 ARG A N 1
ATOM 3857 C CA . ARG A 1 475 ? 0.396 11.613 -13.793 1.00 96.25 475 ARG A CA 1
ATOM 3858 C C . ARG A 1 475 ? -0.819 12.451 -13.427 1.00 96.25 475 ARG A C 1
ATOM 3860 O O . ARG A 1 475 ? -1.960 12.060 -13.679 1.00 96.25 475 ARG A O 1
ATOM 3867 N N . ILE A 1 476 ? -0.578 13.616 -12.835 1.00 97.00 476 ILE A N 1
ATOM 3868 C CA . ILE A 1 476 ? -1.636 14.561 -12.486 1.00 97.00 476 ILE A CA 1
ATOM 3869 C C . ILE A 1 476 ? -1.975 15.392 -13.715 1.00 97.00 476 ILE A C 1
ATOM 3871 O O . ILE A 1 476 ? -1.135 16.101 -14.274 1.00 97.00 476 ILE A O 1
ATOM 3875 N N . ARG A 1 477 ? -3.254 15.349 -14.078 1.00 94.75 477 ARG A N 1
ATOM 3876 C CA . ARG A 1 477 ? -3.873 16.241 -15.049 1.00 94.75 477 ARG A CA 1
ATOM 3877 C C . ARG A 1 477 ? -4.446 17.451 -14.330 1.00 94.75 477 ARG A C 1
ATOM 3879 O O . ARG A 1 477 ? -5.213 17.297 -13.376 1.00 94.75 477 ARG A O 1
ATOM 3886 N N . VAL A 1 478 ? -4.153 18.642 -14.846 1.00 97.06 478 VAL A N 1
ATOM 3887 C CA . VAL A 1 478 ? -4.696 19.900 -14.325 1.00 97.06 478 VAL A CA 1
ATOM 3888 C C . VAL A 1 478 ? -5.660 20.514 -15.333 1.00 97.06 478 VAL A C 1
ATOM 3890 O O . VAL A 1 478 ? -5.268 20.953 -16.412 1.00 97.06 478 VAL A O 1
ATOM 3893 N N . GLY A 1 479 ? -6.941 20.540 -14.970 1.00 96.62 479 GLY A N 1
ATOM 3894 C CA . GLY A 1 479 ? -7.957 21.325 -15.667 1.00 96.62 479 GLY A CA 1
ATOM 3895 C C . GLY A 1 479 ? -8.126 22.696 -15.020 1.00 96.62 479 GLY A C 1
ATOM 3896 O O . GLY A 1 479 ? -8.210 22.787 -13.799 1.00 96.62 479 GLY A O 1
ATOM 3897 N N . MET A 1 480 ? -8.229 23.743 -15.827 1.00 96.38 480 MET A N 1
ATOM 3898 C CA . MET A 1 480 ? -8.545 25.102 -15.401 1.00 96.38 480 MET A CA 1
ATOM 3899 C C . MET A 1 480 ? -10.014 25.403 -15.668 1.00 96.38 480 MET A C 1
ATOM 3901 O O . MET A 1 480 ? -10.541 25.047 -16.720 1.00 96.38 480 MET A O 1
ATOM 3905 N N . VAL A 1 481 ? -10.672 26.063 -14.718 1.00 94.88 481 VAL A N 1
ATOM 3906 C CA . VAL A 1 481 ? -12.065 26.506 -14.826 1.00 94.88 481 VAL A CA 1
ATOM 3907 C C . VAL A 1 481 ? -12.132 27.980 -14.454 1.00 94.88 481 VAL A C 1
ATOM 3909 O O . VAL A 1 481 ? -11.836 28.335 -13.310 1.00 94.88 481 VAL A O 1
ATOM 3912 N N . ASN A 1 482 ? -12.491 28.844 -15.404 1.00 91.31 482 ASN A N 1
ATOM 3913 C CA . ASN A 1 482 ? -12.675 30.269 -15.120 1.00 91.31 482 ASN A CA 1
ATOM 3914 C C . ASN A 1 482 ? -14.021 30.527 -14.404 1.00 91.31 482 ASN A C 1
ATOM 3916 O O . ASN A 1 482 ? -14.810 29.609 -14.166 1.00 91.31 482 ASN A O 1
ATOM 3920 N N . GLN A 1 483 ? -14.285 31.784 -14.041 1.00 84.62 483 GLN A N 1
ATOM 3921 C CA . GLN A 1 483 ? -15.511 32.163 -13.326 1.00 84.62 483 GLN A CA 1
ATOM 3922 C C . GLN A 1 483 ? -16.782 32.018 -14.184 1.00 84.62 483 GLN A C 1
ATOM 3924 O O . GLN A 1 483 ? -17.852 31.756 -13.646 1.00 84.62 483 GLN A O 1
ATOM 3929 N N . GLU A 1 484 ? -16.646 32.111 -15.506 1.00 82.00 484 GLU A N 1
ATOM 3930 C CA . GLU A 1 484 ? -17.724 31.942 -16.492 1.00 82.00 484 GLU A CA 1
ATOM 3931 C C . GLU A 1 484 ? -17.998 30.462 -16.821 1.00 82.00 484 GLU A C 1
ATOM 3933 O O . GLU A 1 484 ? -18.908 30.137 -17.578 1.00 82.00 484 GLU A O 1
ATOM 3938 N N . GLY A 1 485 ? -17.214 29.540 -16.252 1.00 83.50 485 GLY A N 1
ATOM 3939 C CA . GLY A 1 485 ? -17.348 28.103 -16.466 1.00 83.50 485 GLY A CA 1
ATOM 3940 C C . GLY A 1 485 ? -16.612 27.555 -17.691 1.00 83.50 485 GLY A C 1
ATOM 3941 O O . GLY A 1 485 ? -16.711 26.350 -17.934 1.00 83.50 485 GLY A O 1
ATOM 3942 N N . PHE A 1 486 ? -15.843 28.372 -18.421 1.00 84.75 486 PHE A N 1
ATOM 3943 C CA . PHE A 1 486 ? -14.935 27.913 -19.475 1.00 84.75 486 PHE A CA 1
ATOM 3944 C C . PHE A 1 486 ? -13.881 26.975 -18.887 1.00 84.75 486 PHE A C 1
ATOM 3946 O O . PHE A 1 486 ? -13.240 27.292 -17.878 1.00 84.75 486 PHE A O 1
ATOM 3953 N N . LYS A 1 487 ? -13.709 25.813 -19.525 1.00 92.25 487 LYS A N 1
ATOM 3954 C CA . LYS A 1 487 ? -12.803 24.754 -19.077 1.00 92.25 487 LYS A CA 1
ATOM 3955 C C . LYS A 1 487 ? -11.750 24.494 -20.139 1.00 92.25 487 LYS A C 1
ATOM 3957 O O . LYS A 1 487 ? -12.098 24.208 -21.278 1.00 92.25 487 LYS A O 1
ATOM 3962 N N . TYR A 1 488 ? -10.487 24.510 -19.740 1.00 91.94 488 TYR A N 1
ATOM 3963 C CA . TYR A 1 488 ? -9.377 24.056 -20.575 1.00 91.94 488 TYR A CA 1
ATOM 3964 C C . TYR A 1 488 ? -8.403 23.220 -19.748 1.00 91.94 488 TYR A C 1
ATOM 3966 O O . TYR A 1 488 ? -8.474 23.180 -18.521 1.00 91.94 488 TYR A O 1
ATOM 3974 N N . GLU A 1 489 ? -7.521 22.497 -20.416 1.00 92.06 489 GLU A N 1
ATOM 3975 C CA . GLU A 1 489 ? -6.534 21.622 -19.793 1.00 92.06 489 GLU A CA 1
ATOM 3976 C C . GLU A 1 489 ? -5.135 22.164 -20.056 1.00 92.06 489 GLU A C 1
ATOM 3978 O O . GLU A 1 489 ? -4.880 22.726 -21.122 1.00 92.06 489 GLU A O 1
ATOM 3983 N N . LEU A 1 490 ? -4.236 22.018 -19.083 1.00 94.38 490 LEU A N 1
ATOM 3984 C CA . LEU A 1 490 ? -2.832 22.328 -19.323 1.00 94.38 490 LEU A CA 1
ATOM 3985 C C . LEU A 1 490 ? -2.210 21.292 -20.271 1.00 94.38 490 LEU A C 1
ATOM 3987 O O . LEU A 1 490 ? -2.483 20.104 -20.128 1.00 94.38 490 LEU A O 1
ATOM 3991 N N . PRO A 1 491 ? -1.326 21.705 -21.194 1.00 91.31 491 PRO A N 1
ATOM 3992 C CA . PRO A 1 491 ? -0.777 20.813 -22.219 1.00 91.31 491 PRO A CA 1
ATOM 3993 C C . PRO A 1 491 ? 0.243 19.799 -21.675 1.00 91.31 491 PRO A C 1
ATOM 3995 O O . PRO A 1 491 ? 0.723 18.951 -22.423 1.00 91.31 491 PRO A O 1
ATOM 3998 N N . ARG A 1 492 ? 0.603 19.892 -20.389 1.00 92.69 492 ARG A N 1
ATOM 3999 C CA . ARG A 1 492 ? 1.583 19.029 -19.726 1.00 92.69 492 ARG A CA 1
ATOM 4000 C C . ARG A 1 492 ? 0.972 18.373 -18.497 1.00 92.69 492 ARG A C 1
ATOM 4002 O O . ARG A 1 492 ? 0.125 18.961 -17.822 1.00 92.69 492 ARG A O 1
ATOM 4009 N N . TYR A 1 493 ? 1.469 17.186 -18.182 1.00 93.94 493 TYR A N 1
ATOM 4010 C CA . TYR A 1 493 ? 1.090 16.429 -16.993 1.00 93.94 493 TYR A CA 1
ATOM 4011 C C . TYR A 1 493 ? 2.221 16.455 -15.969 1.00 93.94 493 TYR A C 1
ATOM 4013 O O . TYR A 1 493 ? 3.389 16.434 -16.355 1.00 93.94 493 TYR A O 1
ATOM 4021 N N . ALA A 1 494 ? 1.878 16.470 -14.680 1.00 96.25 494 ALA A N 1
ATOM 4022 C CA . ALA A 1 494 ? 2.872 16.370 -13.613 1.00 96.25 494 ALA A CA 1
ATOM 4023 C C . ALA A 1 494 ? 3.111 14.902 -13.244 1.00 96.25 494 ALA A C 1
ATOM 4025 O O . ALA A 1 494 ? 2.170 14.196 -12.870 1.00 96.25 494 ALA A O 1
ATOM 4026 N N . LEU A 1 495 ? 4.353 14.438 -13.349 1.00 96.81 495 LEU A N 1
ATOM 4027 C CA . LEU A 1 495 ? 4.759 13.105 -12.919 1.00 96.81 495 LEU A CA 1
ATOM 4028 C C . LEU A 1 495 ? 5.064 13.056 -11.423 1.00 96.81 495 LEU A C 1
ATOM 4030 O O . LEU A 1 495 ? 4.764 12.046 -10.798 1.00 96.81 495 LEU A O 1
ATOM 4034 N N . ASN A 1 496 ? 5.636 14.109 -10.846 1.00 96.50 496 ASN A N 1
ATOM 4035 C CA . ASN A 1 496 ? 5.911 14.203 -9.420 1.00 96.50 496 ASN A CA 1
ATOM 4036 C C . ASN A 1 496 ? 4.799 14.968 -8.714 1.00 96.50 496 ASN A C 1
ATOM 4038 O O . ASN A 1 496 ? 3.987 14.362 -8.009 1.00 96.50 496 ASN A O 1
ATOM 4042 N N . GLU A 1 497 ? 4.753 16.287 -8.900 1.00 97.44 497 GLU A N 1
ATOM 4043 C CA . GLU A 1 497 ? 3.852 17.148 -8.149 1.00 97.44 497 GLU A CA 1
ATOM 4044 C C . GLU A 1 497 ? 3.353 18.376 -8.911 1.00 97.44 497 GLU A C 1
ATOM 4046 O O . GLU A 1 497 ? 4.004 18.945 -9.787 1.00 97.44 497 GLU A O 1
ATOM 4051 N N . VAL A 1 498 ? 2.162 18.803 -8.506 1.00 98.50 498 VAL A N 1
ATOM 4052 C CA . VAL A 1 498 ? 1.581 20.105 -8.784 1.00 98.50 498 VAL A CA 1
ATOM 4053 C C . VAL A 1 498 ? 1.738 20.956 -7.533 1.00 98.50 498 VAL A C 1
ATOM 4055 O O . VAL A 1 498 ? 1.210 20.616 -6.473 1.00 98.50 498 VAL A O 1
ATOM 4058 N N . PHE A 1 499 ? 2.440 22.075 -7.658 1.00 98.25 499 PHE A N 1
ATOM 4059 C CA . PHE A 1 499 ? 2.573 23.065 -6.598 1.00 98.25 499 PHE A CA 1
ATOM 4060 C C . PHE A 1 499 ? 1.842 24.344 -6.969 1.00 98.25 499 PHE A C 1
ATOM 4062 O O . PHE A 1 499 ? 2.087 24.923 -8.031 1.00 98.25 499 PHE A O 1
ATOM 4069 N N . ILE A 1 500 ? 0.952 24.790 -6.086 1.00 98.12 500 ILE A N 1
ATOM 4070 C CA . ILE A 1 500 ? 0.160 25.996 -6.307 1.00 98.12 500 ILE A CA 1
ATOM 4071 C C . ILE A 1 500 ? 0.376 26.974 -5.157 1.00 98.12 500 ILE A C 1
ATOM 4073 O O . ILE A 1 500 ? 0.070 26.656 -4.006 1.00 98.12 500 ILE A O 1
ATOM 4077 N N . ALA A 1 501 ? 0.902 28.155 -5.482 1.00 97.75 501 ALA A N 1
ATOM 4078 C CA . ALA A 1 501 ? 1.226 29.210 -4.524 1.00 97.75 501 ALA A CA 1
ATOM 4079 C C . ALA A 1 501 ? 1.353 30.580 -5.206 1.00 97.75 501 ALA A C 1
ATOM 4081 O O . ALA A 1 501 ? 1.389 30.660 -6.433 1.00 97.75 501 ALA A O 1
ATOM 4082 N N . GLU A 1 502 ? 1.456 31.640 -4.407 1.00 96.56 502 GLU A N 1
ATOM 4083 C CA . GLU A 1 502 ? 1.914 32.963 -4.843 1.00 96.56 502 GLU A CA 1
ATOM 4084 C C . GLU A 1 502 ? 3.322 32.873 -5.444 1.00 96.56 502 GLU A C 1
ATOM 4086 O O . GLU A 1 502 ? 4.171 32.108 -4.982 1.00 96.56 502 GLU A O 1
ATOM 4091 N N . SER A 1 503 ? 3.576 33.678 -6.474 1.00 94.25 503 SER A N 1
ATOM 4092 C CA . SER A 1 503 ? 4.896 33.777 -7.108 1.00 94.25 503 SER A CA 1
ATOM 4093 C C . SER A 1 503 ? 5.947 34.382 -6.184 1.00 94.25 503 SER A C 1
ATOM 4095 O O . SER A 1 503 ? 7.116 34.003 -6.235 1.00 94.25 503 SER A O 1
ATOM 4097 N N . ASP A 1 504 ? 5.532 35.348 -5.367 1.00 92.75 504 ASP A N 1
ATOM 4098 C CA . ASP A 1 504 ? 6.367 35.974 -4.353 1.00 92.75 504 ASP A CA 1
ATOM 4099 C C . ASP A 1 504 ? 6.260 35.167 -3.057 1.00 92.75 504 ASP A C 1
ATOM 4101 O O . ASP A 1 504 ? 5.230 35.184 -2.383 1.00 92.75 504 ASP A O 1
ATOM 4105 N N . ALA A 1 505 ? 7.343 34.476 -2.699 1.00 89.56 505 ALA A N 1
ATOM 4106 C CA . ALA A 1 505 ? 7.399 33.622 -1.516 1.00 89.56 505 ALA A CA 1
ATOM 4107 C C . ALA A 1 505 ? 7.196 34.384 -0.190 1.00 89.56 505 ALA A C 1
ATOM 4109 O O . ALA A 1 505 ? 6.924 33.755 0.830 1.00 89.56 505 ALA A O 1
ATOM 4110 N N . SER A 1 506 ? 7.315 35.718 -0.183 1.00 90.94 506 SER A N 1
ATOM 4111 C CA . SER A 1 506 ? 7.023 36.539 1.000 1.00 90.94 506 SER A CA 1
ATOM 4112 C C . SER A 1 506 ? 5.522 36.750 1.238 1.00 90.94 506 SER A C 1
ATOM 4114 O O . SER A 1 506 ? 5.125 37.212 2.311 1.00 90.94 506 SER A O 1
ATOM 4116 N N . ARG A 1 507 ? 4.671 36.412 0.258 1.00 93.12 507 ARG A N 1
ATOM 4117 C CA . ARG A 1 507 ? 3.220 36.603 0.327 1.00 93.12 507 ARG A CA 1
ATOM 4118 C C . ARG A 1 507 ? 2.508 35.283 0.620 1.00 93.12 507 ARG A C 1
ATOM 4120 O O . ARG A 1 507 ? 2.741 34.290 -0.069 1.00 93.12 507 ARG A O 1
ATOM 4127 N N . PRO A 1 508 ? 1.584 35.254 1.596 1.00 93.88 508 PRO A N 1
ATOM 4128 C CA . PRO A 1 508 ? 0.785 34.067 1.837 1.00 93.88 508 PRO A CA 1
ATOM 4129 C C . PRO A 1 508 ? -0.208 33.860 0.694 1.00 93.88 508 PRO A C 1
ATOM 4131 O O . PRO A 1 508 ? -0.928 34.774 0.291 1.00 93.88 508 PRO A O 1
ATOM 4134 N N . SER A 1 509 ? -0.300 32.622 0.231 1.00 96.75 509 SER A N 1
ATOM 4135 C CA . SER A 1 509 ? -1.286 32.193 -0.753 1.00 96.75 509 SER A CA 1
ATOM 4136 C C . SER A 1 509 ? -2.669 32.158 -0.126 1.00 96.75 509 SER A C 1
ATOM 4138 O O . SER A 1 509 ? -2.846 31.531 0.917 1.00 96.75 509 SER A O 1
ATOM 4140 N N . PHE A 1 510 ? -3.654 32.790 -0.767 1.00 95.75 510 PHE A N 1
ATOM 4141 C CA . PHE A 1 510 ? -5.054 32.753 -0.343 1.00 95.75 510 PHE A CA 1
ATOM 4142 C C . PHE A 1 510 ? -5.899 32.004 -1.372 1.00 95.75 510 PHE A C 1
ATOM 4144 O O . PHE A 1 510 ? -5.860 32.313 -2.563 1.00 95.75 510 PHE A O 1
ATOM 4151 N N . TYR A 1 511 ? -6.642 30.987 -0.936 1.00 95.81 511 TYR A N 1
ATOM 4152 C CA . TYR A 1 511 ? -7.374 30.116 -1.854 1.00 95.81 511 TYR A CA 1
ATOM 4153 C C . TYR A 1 511 ? -8.514 29.354 -1.178 1.00 95.81 511 TYR A C 1
ATOM 4155 O O . TYR A 1 511 ? -8.546 29.199 0.041 1.00 95.81 511 TYR A O 1
ATOM 4163 N N . ASN A 1 512 ? -9.444 28.835 -1.985 1.00 94.56 512 ASN A N 1
ATOM 4164 C CA . ASN A 1 512 ? -10.370 27.797 -1.538 1.00 94.56 512 ASN A CA 1
ATOM 4165 C C . ASN A 1 512 ? -9.910 26.429 -2.021 1.00 94.56 512 ASN A C 1
ATOM 4167 O O . ASN A 1 512 ? -9.745 26.233 -3.226 1.00 94.56 512 ASN A O 1
ATOM 4171 N N . ILE A 1 513 ? -9.792 25.475 -1.108 1.00 94.06 513 ILE A N 1
ATOM 4172 C CA . ILE A 1 513 ? -9.495 24.080 -1.423 1.00 94.06 513 ILE A CA 1
ATOM 4173 C C . ILE A 1 513 ? -10.765 23.228 -1.331 1.00 94.06 513 ILE A C 1
ATOM 4175 O O . ILE A 1 513 ? -11.627 23.462 -0.487 1.00 94.06 513 ILE A O 1
ATOM 4179 N N . GLY A 1 514 ? -10.894 22.240 -2.212 1.00 93.56 514 GLY A N 1
ATOM 4180 C CA . GLY A 1 514 ? -11.912 21.196 -2.136 1.00 93.56 514 GLY A CA 1
ATOM 4181 C C . GLY A 1 514 ? -11.308 19.833 -2.452 1.00 93.56 514 GLY A C 1
ATOM 4182 O O . GLY A 1 514 ? -10.634 19.689 -3.475 1.00 93.56 514 GLY A O 1
ATOM 4183 N N . ILE A 1 515 ? -11.580 18.857 -1.588 1.00 94.69 515 ILE A N 1
ATOM 4184 C CA . ILE A 1 515 ? -11.078 17.480 -1.645 1.00 94.69 515 ILE A CA 1
ATOM 4185 C C . ILE A 1 515 ? -12.257 16.534 -1.895 1.00 94.69 515 ILE A C 1
ATOM 4187 O O . ILE A 1 515 ? -13.254 16.639 -1.192 1.00 94.69 515 ILE A O 1
ATOM 4191 N N . ASP A 1 516 ? -12.182 15.657 -2.902 1.00 90.44 516 ASP A N 1
ATOM 4192 C CA . ASP A 1 516 ? -13.154 14.575 -3.178 1.00 90.44 516 ASP A CA 1
ATOM 4193 C C . ASP A 1 516 ? -14.641 14.966 -3.054 1.00 90.44 516 ASP A C 1
ATOM 4195 O O . ASP A 1 516 ? -15.463 14.235 -2.513 1.00 90.44 516 ASP A O 1
ATOM 4199 N N . GLN A 1 517 ? -14.998 16.135 -3.597 1.00 74.25 517 GLN A N 1
ATOM 4200 C CA . GLN A 1 517 ? -16.362 16.696 -3.581 1.00 74.25 517 GLN A CA 1
ATOM 4201 C C . GLN A 1 517 ? -16.901 17.087 -2.191 1.00 74.25 517 GLN A C 1
ATOM 4203 O O . GLN A 1 517 ? -18.078 17.420 -2.063 1.00 74.25 517 GLN A O 1
ATOM 4208 N N . GLN A 1 518 ? -16.051 17.129 -1.165 1.00 76.50 518 GLN A N 1
ATOM 4209 C CA . GLN A 1 518 ? -16.395 17.717 0.127 1.00 76.50 518 GLN A CA 1
ATOM 4210 C C . GLN A 1 518 ? -16.588 19.239 0.026 1.00 76.50 518 GLN A C 1
ATOM 4212 O O . GLN A 1 518 ? -16.202 19.883 -0.959 1.00 76.50 518 GLN A O 1
ATOM 4217 N N . GLN A 1 519 ? -17.188 19.827 1.068 1.00 76.31 519 GLN A N 1
ATOM 4218 C CA . GLN A 1 519 ? -17.340 21.278 1.167 1.00 76.31 519 GLN A CA 1
ATOM 4219 C C . GLN A 1 519 ? -15.987 21.983 1.059 1.00 76.31 519 GLN A C 1
ATOM 4221 O O . GLN A 1 519 ? -14.990 21.541 1.625 1.00 76.31 519 GLN A O 1
ATOM 4226 N N . ARG A 1 520 ? -15.975 23.100 0.329 1.00 85.25 520 ARG A N 1
ATOM 4227 C CA . ARG A 1 520 ? -14.772 23.908 0.140 1.00 85.25 520 ARG A CA 1
ATOM 4228 C C . ARG A 1 520 ? -14.407 24.637 1.425 1.00 85.25 520 ARG A C 1
ATOM 4230 O O . ARG A 1 520 ? -15.286 25.076 2.161 1.00 85.25 520 ARG A O 1
ATOM 4237 N N . GLU A 1 521 ? -13.114 24.814 1.642 1.00 89.75 521 GLU A N 1
ATOM 4238 C CA . GLU A 1 521 ? -12.563 25.505 2.806 1.00 89.75 521 GLU A CA 1
ATOM 4239 C C . GLU A 1 521 ? -11.614 26.620 2.357 1.00 89.75 521 GLU A C 1
ATOM 4241 O O . GLU A 1 521 ? -10.897 26.464 1.368 1.00 89.75 521 GLU A O 1
ATOM 4246 N N . SER A 1 522 ? -11.633 27.761 3.047 1.00 92.12 522 SER A N 1
ATOM 4247 C CA . SER A 1 522 ? -10.751 28.904 2.772 1.00 92.12 522 SER A CA 1
ATOM 4248 C C . SER A 1 522 ? -9.447 28.758 3.539 1.00 92.12 522 SER A C 1
ATOM 4250 O O . SER A 1 522 ? -9.470 28.635 4.758 1.00 92.12 522 SER A O 1
ATOM 4252 N N . HIS A 1 523 ? -8.319 28.776 2.839 1.00 93.88 523 HIS A N 1
ATOM 4253 C CA . HIS A 1 523 ? -6.994 28.532 3.406 1.00 93.88 523 HIS A CA 1
ATOM 4254 C C . HIS A 1 523 ? -6.065 29.711 3.130 1.00 93.88 523 HIS A C 1
ATOM 4256 O O . HIS A 1 523 ? -6.117 30.313 2.053 1.00 93.88 523 HIS A O 1
ATOM 4262 N N . ARG A 1 524 ? -5.185 30.005 4.096 1.00 94.50 524 ARG A N 1
ATOM 4263 C CA . ARG A 1 524 ? -3.993 30.838 3.903 1.00 94.50 524 ARG A CA 1
ATOM 4264 C C . ARG A 1 524 ? -2.750 30.059 4.290 1.00 94.50 524 ARG A C 1
ATOM 4266 O O . ARG A 1 524 ? -2.707 29.494 5.380 1.00 94.50 524 ARG A O 1
ATOM 4273 N N . SER A 1 525 ? -1.764 30.006 3.405 1.00 95.50 525 SER A N 1
ATOM 4274 C CA . SER A 1 525 ? -0.575 29.173 3.607 1.00 95.50 525 SER A CA 1
ATOM 4275 C C . SER A 1 525 ? 0.558 29.566 2.650 1.00 95.50 525 SER A C 1
ATOM 4277 O O . SER A 1 525 ? 0.371 30.422 1.786 1.00 95.50 525 SER A O 1
ATOM 4279 N N . SER A 1 526 ? 1.698 28.881 2.720 1.00 96.06 526 SER A N 1
ATOM 4280 C CA . SER A 1 526 ? 2.792 28.971 1.732 1.00 96.06 526 SER A CA 1
ATOM 4281 C C . SER A 1 526 ? 2.495 28.201 0.428 1.00 96.06 526 SER A C 1
ATOM 4283 O O . SER A 1 526 ? 3.403 27.863 -0.328 1.00 96.06 526 SER A O 1
ATOM 4285 N N . GLY A 1 527 ? 1.223 27.875 0.178 1.00 95.94 527 GLY A N 1
ATOM 4286 C CA . GLY A 1 527 ? 0.750 27.074 -0.950 1.00 95.94 527 GLY A CA 1
ATOM 4287 C C . GLY A 1 527 ? 0.420 25.620 -0.606 1.00 95.94 527 GLY A C 1
ATOM 4288 O O . GLY A 1 527 ? 0.464 25.198 0.557 1.00 95.94 527 GLY A O 1
ATOM 4289 N N . ILE A 1 528 ? 0.075 24.860 -1.645 1.00 97.25 528 ILE A N 1
ATOM 4290 C CA . ILE A 1 528 ? -0.281 23.437 -1.584 1.00 97.25 528 ILE A CA 1
ATOM 4291 C C . ILE A 1 528 ? 0.576 22.621 -2.550 1.00 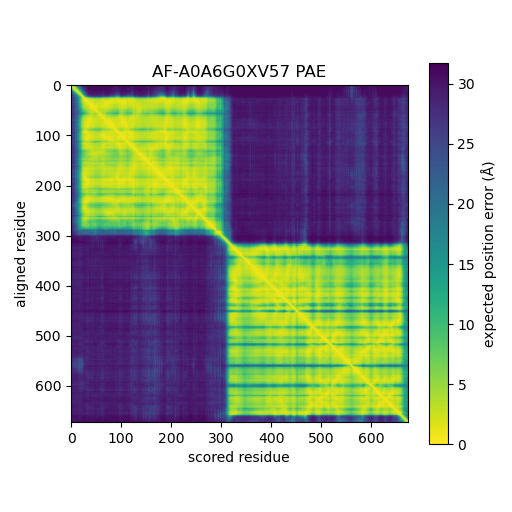97.25 528 ILE A C 1
ATOM 4293 O O . ILE A 1 528 ? 0.765 23.008 -3.702 1.00 97.25 528 ILE A O 1
ATOM 4297 N N . ILE A 1 529 ? 1.048 21.466 -2.080 1.00 98.38 529 ILE A N 1
ATOM 4298 C CA . ILE A 1 529 ? 1.679 20.433 -2.905 1.00 98.38 529 ILE A CA 1
ATOM 429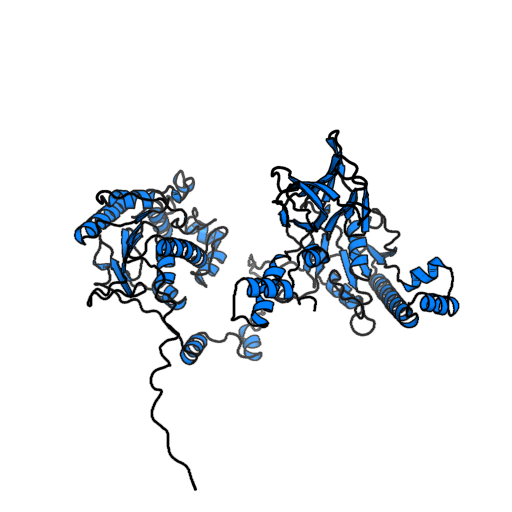9 C C . ILE A 1 529 ? 0.673 19.299 -3.088 1.00 98.38 529 ILE A C 1
ATOM 4301 O O . ILE A 1 529 ? 0.129 18.796 -2.103 1.00 98.38 529 ILE A O 1
ATOM 4305 N N . VAL A 1 530 ? 0.458 18.877 -4.332 1.00 98.38 530 VAL A N 1
ATOM 4306 C CA . VAL A 1 530 ? -0.315 17.685 -4.696 1.00 98.38 530 VAL A CA 1
ATOM 4307 C C . VAL A 1 530 ? 0.584 16.768 -5.516 1.00 98.38 530 VAL A C 1
ATOM 4309 O O . VAL A 1 530 ? 1.096 17.202 -6.538 1.00 98.38 530 VAL A O 1
ATOM 4312 N N . CYS A 1 531 ? 0.797 15.524 -5.098 1.00 97.81 531 CYS A N 1
ATOM 4313 C CA . CYS A 1 531 ? 1.759 14.615 -5.721 1.00 97.81 531 CYS A CA 1
ATOM 4314 C C . CYS A 1 531 ? 1.143 13.289 -6.179 1.00 97.81 531 CYS A C 1
ATOM 4316 O O . CYS A 1 531 ? 0.113 12.838 -5.670 1.00 97.81 531 CYS A O 1
ATOM 4318 N N . THR A 1 532 ? 1.802 12.653 -7.146 1.00 97.75 532 THR A N 1
ATOM 4319 C CA . THR A 1 532 ? 1.568 11.252 -7.523 1.00 97.75 532 THR A CA 1
ATOM 4320 C C . THR A 1 532 ? 2.308 10.316 -6.562 1.00 97.75 532 THR A C 1
ATOM 4322 O O . THR A 1 532 ? 3.113 10.755 -5.737 1.00 97.75 532 THR A O 1
ATOM 4325 N N . GLY A 1 533 ? 2.137 9.002 -6.724 1.00 95.69 533 GLY A N 1
ATOM 4326 C CA . GLY A 1 533 ? 2.970 8.036 -6.007 1.00 95.69 533 GLY A CA 1
ATOM 4327 C C . GLY A 1 533 ? 4.456 8.130 -6.355 1.00 95.69 533 GLY A C 1
ATOM 4328 O O . GLY A 1 533 ? 5.294 7.961 -5.474 1.00 95.69 533 GLY A O 1
ATOM 4329 N N . THR A 1 534 ? 4.804 8.507 -7.593 1.00 95.12 534 THR A N 1
ATOM 4330 C CA . THR A 1 534 ? 6.205 8.789 -7.958 1.00 95.12 534 THR A CA 1
ATOM 4331 C C . THR A 1 534 ? 6.733 9.992 -7.161 1.00 95.12 534 THR A C 1
ATOM 4333 O O . THR A 1 534 ? 7.761 9.887 -6.485 1.00 95.12 534 THR A O 1
ATOM 4336 N N . GLY A 1 535 ? 5.977 11.096 -7.141 1.00 95.38 535 GLY A N 1
ATOM 4337 C CA . GLY A 1 535 ? 6.331 12.320 -6.410 1.00 95.38 535 GLY A CA 1
ATOM 4338 C C . GLY A 1 535 ? 6.264 12.199 -4.886 1.00 95.38 535 GLY A C 1
ATOM 4339 O O . GLY A 1 535 ? 6.839 13.021 -4.174 1.00 95.38 535 GLY A O 1
ATOM 4340 N N . SER A 1 536 ? 5.630 11.147 -4.357 1.00 95.38 536 SER A N 1
ATOM 4341 C CA . SER A 1 536 ? 5.554 10.879 -2.914 1.00 95.38 536 SER A CA 1
ATOM 4342 C C . SER A 1 536 ? 6.917 10.667 -2.249 1.00 95.38 536 SER A C 1
ATOM 4344 O O . SER A 1 536 ? 7.025 10.817 -1.037 1.00 95.38 536 SER A O 1
ATOM 4346 N N . SER A 1 537 ? 7.952 10.374 -3.046 1.00 91.44 537 SER A N 1
ATOM 4347 C CA . SER A 1 537 ? 9.358 10.253 -2.637 1.00 91.44 537 SER A CA 1
ATOM 4348 C C . SER A 1 537 ? 10.191 11.525 -2.883 1.00 91.44 537 SER A C 1
ATOM 4350 O O . SER A 1 537 ? 11.360 11.595 -2.501 1.00 91.44 537 SER A O 1
ATOM 4352 N N . ALA A 1 538 ? 9.612 12.542 -3.527 1.00 91.88 538 ALA A N 1
ATOM 4353 C CA . ALA A 1 538 ? 10.281 13.772 -3.943 1.00 91.88 538 ALA A CA 1
ATOM 4354 C C . ALA A 1 538 ? 10.035 14.907 -2.933 1.00 91.88 538 ALA A C 1
ATOM 4356 O O . ALA A 1 538 ? 10.240 14.725 -1.729 1.00 91.88 538 ALA A O 1
ATOM 4357 N N . TRP A 1 539 ? 9.617 16.088 -3.399 1.00 94.69 539 TRP A N 1
ATOM 4358 C CA . TRP A 1 539 ? 9.420 17.252 -2.535 1.00 94.69 539 TRP A CA 1
ATOM 4359 C C . TRP A 1 539 ? 8.302 17.031 -1.514 1.00 94.69 539 TRP A C 1
ATOM 4361 O O . TRP A 1 539 ? 8.434 17.445 -0.361 1.00 94.69 539 TRP A O 1
ATOM 4371 N N . TYR A 1 540 ? 7.244 16.308 -1.898 1.00 95.69 540 TYR A N 1
ATOM 4372 C CA . TYR A 1 540 ? 6.164 15.935 -0.985 1.00 95.69 540 TYR A CA 1
ATOM 4373 C C . TYR A 1 540 ? 6.674 15.206 0.259 1.00 95.69 540 TYR A C 1
ATOM 4375 O O . TYR A 1 540 ? 6.223 15.512 1.364 1.00 95.69 540 TYR A O 1
ATOM 4383 N N . TYR A 1 541 ? 7.619 14.274 0.086 1.00 94.19 541 TYR A N 1
ATOM 4384 C CA . TYR A 1 541 ? 8.224 13.541 1.194 1.00 94.19 541 TYR A CA 1
ATOM 4385 C C . TYR A 1 541 ? 8.879 14.516 2.165 1.00 94.19 541 TYR A C 1
ATOM 4387 O O . TYR A 1 541 ? 8.485 14.577 3.324 1.00 94.19 541 TYR A O 1
ATOM 4395 N N . SER A 1 542 ? 9.800 15.345 1.665 1.00 93.00 542 SER A N 1
ATOM 4396 C CA . SER A 1 542 ? 10.528 16.328 2.470 1.00 93.00 542 SER A CA 1
ATOM 4397 C C . SER A 1 542 ? 9.608 17.330 3.166 1.00 93.00 542 SER A C 1
ATOM 4399 O O . SER A 1 542 ? 9.838 17.667 4.319 1.00 93.00 542 SER A O 1
ATOM 4401 N N . ALA A 1 543 ? 8.530 17.764 2.509 1.00 93.31 543 ALA A N 1
ATOM 4402 C CA . ALA A 1 543 ? 7.538 18.659 3.106 1.00 93.31 543 ALA A CA 1
ATOM 4403 C C . ALA A 1 543 ? 6.642 17.976 4.159 1.00 93.31 543 ALA A C 1
ATOM 4405 O O . ALA A 1 543 ? 6.001 18.657 4.958 1.00 93.31 543 ALA A O 1
ATOM 4406 N N . SER A 1 544 ? 6.567 16.644 4.144 1.00 92.81 544 SER A N 1
ATOM 4407 C CA . SER A 1 544 ? 5.682 15.837 4.992 1.00 92.81 544 SER A CA 1
ATOM 4408 C C . SER A 1 544 ? 6.410 15.084 6.104 1.00 92.81 544 SER A C 1
ATOM 4410 O O . SER A 1 544 ? 5.746 14.390 6.884 1.00 92.81 544 SER A O 1
ATOM 4412 N N . GLN A 1 545 ? 7.741 15.162 6.138 1.00 92.81 545 GLN A N 1
ATOM 4413 C CA . GLN A 1 545 ? 8.581 14.445 7.085 1.00 92.81 545 GLN A CA 1
ATOM 4414 C C . GLN A 1 545 ? 8.411 14.978 8.507 1.00 92.81 545 GLN A C 1
ATOM 4416 O O . GLN A 1 545 ? 8.304 16.180 8.742 1.00 92.81 545 GLN A O 1
ATOM 4421 N N . ILE A 1 546 ? 8.428 14.050 9.457 1.00 92.69 546 ILE A N 1
ATOM 4422 C CA . ILE A 1 546 ? 8.611 14.336 10.874 1.00 92.69 546 ILE A CA 1
ATOM 4423 C C . ILE A 1 546 ? 10.058 13.992 11.222 1.00 92.69 546 ILE A C 1
ATOM 4425 O O . ILE A 1 546 ? 10.572 12.952 10.802 1.00 92.69 546 ILE A O 1
ATOM 4429 N N . HIS A 1 547 ? 10.714 14.873 11.969 1.00 93.50 547 HIS A N 1
ATOM 4430 C CA . HIS A 1 547 ? 12.103 14.721 12.385 1.00 93.50 547 HIS A CA 1
ATOM 4431 C C . HIS A 1 547 ? 12.215 14.143 13.801 1.00 93.50 547 HIS A C 1
ATOM 4433 O O . HIS A 1 547 ? 11.296 14.248 14.621 1.00 93.50 547 HIS A O 1
ATOM 4439 N N . ARG A 1 548 ? 13.368 13.539 14.102 1.00 93.44 548 ARG A N 1
ATOM 4440 C CA . ARG A 1 548 ? 13.618 12.855 15.382 1.00 93.44 548 ARG A CA 1
ATOM 4441 C C . ARG A 1 548 ? 13.502 13.807 16.568 1.00 93.44 548 ARG A C 1
ATOM 4443 O O . ARG A 1 548 ? 13.001 13.417 17.619 1.00 93.44 548 ARG A O 1
ATOM 4450 N N . GLU A 1 549 ? 13.914 15.055 16.382 1.00 93.56 549 GLU A N 1
ATOM 4451 C CA . GLU A 1 549 ? 13.849 16.116 17.382 1.00 93.56 549 GLU A CA 1
ATOM 4452 C C . GLU A 1 549 ? 12.397 16.390 17.786 1.00 93.56 549 GLU A C 1
ATOM 4454 O O . GLU A 1 549 ? 12.101 16.492 18.972 1.00 93.56 549 GLU A O 1
ATOM 4459 N N . GLN A 1 550 ? 11.472 16.414 16.819 1.00 94.19 550 GLN A N 1
ATOM 4460 C CA . GLN A 1 550 ? 10.045 16.636 17.077 1.00 94.19 550 GLN A CA 1
ATOM 4461 C C . GLN A 1 550 ? 9.436 15.481 17.878 1.00 94.19 550 GLN A C 1
ATOM 4463 O O . GLN A 1 550 ? 8.698 15.714 18.834 1.00 94.19 550 GLN A O 1
ATOM 4468 N N . ILE A 1 551 ? 9.779 14.235 17.532 1.00 93.50 551 ILE A N 1
ATOM 4469 C CA . ILE A 1 551 ? 9.337 13.053 18.284 1.00 93.50 551 ILE A CA 1
ATOM 4470 C C . ILE A 1 551 ? 9.908 13.068 19.704 1.00 93.50 551 ILE A C 1
ATOM 4472 O O . ILE A 1 551 ? 9.167 12.843 20.658 1.00 93.50 551 ILE A O 1
ATOM 4476 N N . SER A 1 552 ? 11.192 13.391 19.867 1.00 90.88 552 SER A N 1
ATOM 4477 C CA . SER A 1 552 ? 11.810 13.508 21.191 1.00 90.88 552 SER A CA 1
ATOM 4478 C C . SER A 1 552 ? 11.145 14.600 22.034 1.00 90.88 552 SER A C 1
ATOM 4480 O O . SER A 1 552 ? 10.821 14.352 23.195 1.00 90.88 552 SER A O 1
ATOM 4482 N N . SER A 1 553 ? 10.851 15.773 21.459 1.00 91.88 553 SER A N 1
ATOM 4483 C CA . SER A 1 553 ? 10.119 16.839 22.156 1.00 91.88 553 SER A CA 1
ATOM 4484 C C . SER A 1 553 ? 8.729 16.392 22.615 1.00 91.88 553 SER A C 1
ATOM 4486 O O . SER A 1 553 ? 8.347 16.689 23.745 1.00 91.88 553 SER A O 1
ATOM 4488 N N . ILE A 1 554 ? 7.992 15.647 21.784 1.00 92.06 554 ILE A N 1
ATOM 4489 C CA . ILE A 1 554 ? 6.669 15.110 22.144 1.00 92.06 554 ILE A CA 1
ATOM 4490 C C . ILE A 1 554 ? 6.782 14.101 23.293 1.00 92.06 554 ILE A C 1
ATOM 4492 O O . ILE A 1 554 ? 6.036 14.202 24.265 1.00 92.06 554 ILE A O 1
ATOM 4496 N N . LEU A 1 555 ? 7.721 13.152 23.213 1.00 89.94 555 LEU A N 1
ATOM 4497 C CA . LEU A 1 555 ? 7.915 12.137 24.256 1.00 89.94 555 LEU A CA 1
ATOM 4498 C C . LEU A 1 555 ? 8.335 12.761 25.594 1.00 89.94 555 LEU A C 1
ATOM 4500 O O . LEU A 1 555 ? 7.847 12.339 26.642 1.00 89.94 555 LEU A O 1
ATOM 4504 N N . ASN A 1 556 ? 9.174 13.800 25.554 1.00 87.81 556 ASN A N 1
ATOM 4505 C CA . ASN A 1 556 ? 9.538 14.578 26.739 1.00 87.81 556 ASN A CA 1
ATOM 4506 C C . ASN A 1 556 ? 8.328 15.304 27.337 1.00 87.81 556 ASN A C 1
ATOM 4508 O O . ASN A 1 556 ? 8.127 15.251 28.544 1.00 87.81 556 ASN A O 1
ATOM 4512 N N . ALA A 1 557 ? 7.499 15.946 26.508 1.00 90.94 557 ALA A N 1
ATOM 4513 C CA . ALA A 1 557 ? 6.312 16.668 26.972 1.00 90.94 557 ALA A CA 1
ATOM 4514 C C . ALA A 1 557 ? 5.232 15.750 27.575 1.00 90.94 557 ALA A C 1
ATOM 4516 O O . ALA A 1 557 ? 4.419 16.202 28.376 1.00 90.94 557 ALA A O 1
ATOM 4517 N N . MET A 1 558 ? 5.216 14.469 27.199 1.00 88.94 558 MET A N 1
ATOM 4518 C CA . MET A 1 558 ? 4.311 13.457 27.754 1.00 88.94 558 MET A CA 1
ATOM 4519 C C . MET A 1 558 ? 4.822 12.819 29.059 1.00 88.94 558 MET A C 1
ATOM 4521 O O . MET A 1 558 ? 4.241 11.830 29.504 1.00 88.94 558 MET A O 1
ATOM 4525 N N . ASP A 1 559 ? 5.912 13.326 29.651 1.00 81.19 559 ASP A N 1
ATOM 4526 C CA . ASP A 1 559 ? 6.593 12.714 30.803 1.00 81.19 559 ASP A CA 1
ATOM 4527 C C . ASP A 1 559 ? 6.933 11.228 30.571 1.00 81.19 559 ASP A C 1
ATOM 4529 O O . ASP A 1 559 ? 6.939 10.392 31.485 1.00 81.19 559 ASP A O 1
ATOM 4533 N N . PHE A 1 560 ? 7.262 10.860 29.332 1.00 76.94 560 PHE A N 1
ATOM 4534 C CA . PHE A 1 560 ? 7.656 9.496 29.008 1.00 76.94 560 PHE A CA 1
ATOM 4535 C C . PHE A 1 560 ? 9.144 9.297 29.342 1.00 76.94 560 PHE A C 1
ATOM 4537 O O . PHE A 1 560 ? 10.018 9.468 28.506 1.00 76.94 560 PHE A O 1
ATOM 4544 N N . HIS A 1 561 ? 9.464 8.934 30.587 1.00 65.50 561 HIS A N 1
ATOM 4545 C CA . HIS A 1 561 ? 10.849 8.903 31.103 1.00 65.50 561 HIS A CA 1
ATOM 4546 C C . HIS A 1 561 ? 11.660 7.643 30.724 1.00 65.50 561 HIS A C 1
ATOM 4548 O O . HIS A 1 561 ? 12.721 7.382 31.288 1.00 65.50 561 HIS A O 1
ATOM 4554 N N . SER A 1 562 ? 11.156 6.811 29.808 1.00 70.00 562 SER A N 1
ATOM 4555 C CA . SER A 1 562 ? 11.788 5.534 29.433 1.00 70.00 562 SER A CA 1
ATOM 4556 C C . SER A 1 562 ? 11.662 5.239 27.936 1.00 70.00 562 SER A C 1
ATOM 4558 O O . SER A 1 562 ? 11.047 4.257 27.529 1.00 70.00 562 SER A O 1
ATOM 4560 N N . TYR A 1 563 ? 12.267 6.092 27.105 1.00 78.19 563 TYR A N 1
ATOM 4561 C CA . TYR A 1 563 ? 12.490 5.815 25.682 1.00 78.19 563 TYR A CA 1
ATOM 4562 C C . TYR A 1 563 ? 13.981 5.861 25.341 1.00 78.19 563 TYR A C 1
ATOM 4564 O O . TYR A 1 563 ? 14.770 6.521 26.015 1.00 78.19 563 TYR A O 1
ATOM 4572 N N . THR A 1 564 ? 14.365 5.148 24.286 1.00 86.38 564 THR A N 1
ATOM 4573 C CA . THR A 1 564 ? 15.737 5.154 23.766 1.00 86.38 564 THR A CA 1
ATOM 4574 C C . THR A 1 564 ? 15.813 5.880 22.423 1.00 86.38 564 THR A C 1
ATOM 4576 O O . THR A 1 564 ? 14.793 6.155 21.782 1.00 86.38 564 THR A O 1
ATOM 4579 N N . ASN A 1 565 ? 17.029 6.163 21.952 1.00 87.12 565 ASN A N 1
ATOM 4580 C CA . ASN A 1 565 ? 17.241 6.734 20.620 1.00 87.12 565 ASN A CA 1
ATOM 4581 C C . ASN A 1 565 ? 16.695 5.823 19.512 1.00 87.12 565 ASN A C 1
ATOM 4583 O O . ASN A 1 565 ? 16.214 6.316 18.489 1.00 87.12 565 ASN A O 1
ATOM 4587 N N . GLU A 1 566 ? 16.729 4.510 19.719 1.00 89.25 566 GLU A N 1
ATOM 4588 C CA . GLU A 1 566 ? 16.158 3.514 18.813 1.00 89.25 566 GLU A CA 1
ATOM 4589 C C . GLU A 1 566 ? 14.635 3.652 18.755 1.00 89.25 566 GLU A C 1
ATOM 4591 O O . GLU A 1 566 ? 14.077 3.679 17.665 1.00 89.25 566 GLU A O 1
ATOM 4596 N N . THR A 1 567 ? 13.974 3.869 19.900 1.00 87.88 567 THR A N 1
ATOM 4597 C CA . THR A 1 567 ? 12.517 4.104 19.959 1.00 87.88 567 THR A CA 1
ATOM 4598 C C . THR A 1 567 ? 12.119 5.335 19.138 1.00 87.88 567 THR A C 1
ATOM 4600 O O . THR A 1 567 ? 11.176 5.292 18.350 1.00 87.88 567 THR A O 1
ATOM 4603 N N . VAL A 1 568 ? 12.868 6.436 19.279 1.00 90.38 568 VAL A N 1
ATOM 4604 C CA . VAL A 1 568 ? 12.649 7.662 18.490 1.00 90.38 568 VAL A CA 1
ATOM 4605 C C . VAL A 1 568 ? 12.841 7.391 16.998 1.00 90.38 568 VAL A C 1
ATOM 4607 O O . VAL A 1 568 ? 12.054 7.871 16.182 1.00 90.38 568 VAL A O 1
ATOM 4610 N N . THR A 1 569 ? 13.866 6.614 16.638 1.00 91.50 569 THR A N 1
ATOM 4611 C CA . THR A 1 569 ? 14.153 6.256 15.240 1.00 91.50 569 THR A CA 1
ATOM 4612 C C . THR A 1 569 ? 13.015 5.443 14.642 1.00 91.50 569 THR A C 1
ATOM 4614 O O . THR A 1 569 ? 12.483 5.825 13.606 1.00 91.50 569 THR A O 1
ATOM 4617 N N . GLU A 1 570 ? 12.584 4.388 15.330 1.00 91.19 570 GLU A N 1
ATOM 4618 C CA . GLU A 1 570 ? 11.526 3.491 14.867 1.00 91.19 570 GLU A CA 1
ATOM 4619 C C . GLU A 1 570 ? 10.203 4.238 14.655 1.00 91.19 570 GLU A C 1
ATOM 4621 O O . GLU A 1 570 ? 9.562 4.090 13.614 1.00 91.19 570 GLU A O 1
ATOM 4626 N N . ILE A 1 571 ? 9.807 5.094 15.605 1.00 91.12 571 ILE A N 1
ATOM 4627 C CA . ILE A 1 571 ? 8.594 5.915 15.477 1.00 91.12 571 ILE A CA 1
ATOM 4628 C C . ILE A 1 571 ? 8.718 6.869 14.286 1.00 91.12 571 ILE A C 1
ATOM 4630 O O . ILE A 1 571 ? 7.785 6.985 13.490 1.00 91.12 571 ILE A O 1
ATOM 4634 N N . THR A 1 572 ? 9.867 7.533 14.146 1.00 92.62 572 THR A N 1
ATOM 4635 C CA . THR A 1 572 ? 10.115 8.486 13.056 1.00 92.62 572 THR A CA 1
ATOM 4636 C C . THR A 1 572 ? 10.038 7.798 11.692 1.00 92.62 572 THR A C 1
ATOM 4638 O O . THR A 1 572 ? 9.341 8.271 10.794 1.00 92.62 572 THR A O 1
ATOM 4641 N N . GLU A 1 573 ? 10.712 6.659 11.533 1.00 91.75 573 GLU A N 1
ATOM 4642 C CA . GLU A 1 573 ? 10.699 5.872 10.297 1.00 91.75 573 GLU A CA 1
ATOM 4643 C C . GLU A 1 573 ? 9.299 5.357 9.973 1.00 91.75 573 GLU A C 1
ATOM 4645 O O . GLU A 1 573 ? 8.847 5.466 8.832 1.00 91.75 573 GLU A O 1
ATOM 4650 N N . ARG A 1 574 ? 8.578 4.850 10.978 1.00 90.56 574 ARG A N 1
ATOM 4651 C CA . ARG A 1 574 ? 7.214 4.349 10.807 1.00 90.56 574 ARG A CA 1
ATOM 4652 C C . ARG A 1 574 ? 6.255 5.441 10.342 1.00 90.56 574 ARG A C 1
ATOM 4654 O O . ARG A 1 574 ? 5.496 5.199 9.413 1.00 90.56 574 ARG A O 1
ATOM 4661 N N . LEU A 1 575 ? 6.305 6.628 10.948 1.00 89.75 575 LEU A N 1
ATOM 4662 C CA . LEU A 1 575 ? 5.446 7.753 10.563 1.00 89.75 575 LEU A CA 1
ATOM 4663 C C . LEU A 1 575 ? 5.796 8.296 9.174 1.00 89.75 575 LEU A C 1
ATOM 4665 O O . LEU A 1 575 ? 4.907 8.632 8.395 1.00 89.75 575 LEU A O 1
ATOM 4669 N N . ASN A 1 576 ? 7.086 8.359 8.840 1.00 92.75 576 ASN A N 1
ATOM 4670 C CA . ASN A 1 576 ? 7.522 8.839 7.531 1.00 92.75 576 ASN A CA 1
ATOM 4671 C C . ASN A 1 576 ? 7.236 7.833 6.409 1.00 92.75 576 ASN A C 1
ATOM 4673 O O . ASN A 1 576 ? 7.026 8.248 5.270 1.00 92.75 576 ASN A O 1
ATOM 4677 N N . LYS A 1 577 ? 7.166 6.530 6.708 1.00 89.69 577 LYS A N 1
ATOM 4678 C CA . LYS A 1 577 ? 6.809 5.494 5.727 1.00 89.69 577 LYS A CA 1
ATOM 4679 C C . LYS A 1 577 ? 5.431 5.731 5.107 1.00 89.69 577 LYS A C 1
ATOM 4681 O O . LYS A 1 577 ? 5.269 5.516 3.909 1.00 89.69 577 LYS A O 1
ATOM 4686 N N . ASP A 1 578 ? 4.482 6.244 5.886 1.00 86.94 578 ASP A N 1
ATOM 4687 C CA . ASP A 1 578 ? 3.116 6.524 5.428 1.00 86.94 578 ASP A CA 1
ATOM 4688 C C . ASP A 1 578 ? 3.037 7.701 4.431 1.00 86.94 578 ASP A C 1
ATOM 4690 O O . ASP A 1 578 ? 2.021 7.875 3.752 1.00 86.94 578 ASP A O 1
ATOM 4694 N N . ASN A 1 579 ? 4.110 8.496 4.300 1.00 89.19 579 ASN A N 1
ATOM 4695 C CA . ASN A 1 579 ? 4.199 9.584 3.320 1.00 89.19 579 ASN A CA 1
ATOM 4696 C C . ASN A 1 579 ? 4.408 9.079 1.889 1.00 89.19 579 ASN A C 1
ATOM 4698 O O . ASN A 1 579 ? 4.067 9.787 0.943 1.00 89.19 579 ASN A O 1
ATOM 4702 N N . MET A 1 580 ? 4.972 7.881 1.728 1.00 92.50 580 MET A N 1
ATOM 4703 C CA . MET A 1 580 ? 5.233 7.280 0.424 1.00 92.50 580 MET A CA 1
ATOM 4704 C C . MET A 1 580 ? 4.121 6.306 0.048 1.00 92.50 580 MET A C 1
ATOM 4706 O O . MET A 1 580 ? 3.571 5.595 0.890 1.00 92.50 580 MET A O 1
ATOM 4710 N N . PHE A 1 581 ? 3.776 6.257 -1.235 1.00 94.50 581 PHE A N 1
ATOM 4711 C CA . PHE A 1 581 ? 2.744 5.354 -1.741 1.00 94.50 581 PHE A CA 1
ATOM 4712 C C . PHE A 1 581 ? 3.026 4.920 -3.189 1.00 94.50 581 PHE A C 1
ATOM 4714 O O . PHE A 1 581 ? 3.842 5.553 -3.860 1.00 94.50 581 PHE A O 1
ATOM 4721 N N . PRO A 1 582 ? 2.405 3.821 -3.665 1.00 94.38 582 PRO A N 1
ATOM 4722 C CA . PRO A 1 582 ? 2.732 3.217 -4.957 1.00 94.38 582 PRO A CA 1
ATOM 4723 C C . PRO A 1 582 ? 2.576 4.183 -6.135 1.00 94.38 582 PRO A C 1
ATOM 4725 O O . PRO A 1 582 ? 1.623 4.954 -6.192 1.00 94.38 582 PRO A O 1
ATOM 4728 N N . GLU A 1 583 ? 3.496 4.129 -7.094 1.00 92.88 583 GLU A N 1
ATOM 4729 C CA . GLU A 1 583 ? 3.530 5.008 -8.275 1.00 92.88 583 GLU A CA 1
ATOM 4730 C C . GLU A 1 583 ? 2.374 4.821 -9.268 1.00 92.88 583 GLU A C 1
ATOM 4732 O O . GLU A 1 583 ? 2.097 5.723 -10.063 1.00 92.88 583 GLU A O 1
ATOM 4737 N N . ASP A 1 584 ? 1.712 3.667 -9.212 1.00 92.25 584 ASP A N 1
ATOM 4738 C CA . ASP A 1 584 ? 0.531 3.309 -9.993 1.00 92.25 584 ASP A CA 1
ATOM 4739 C C . ASP A 1 584 ? -0.782 3.696 -9.281 1.00 92.25 584 ASP A C 1
ATOM 4741 O O . ASP A 1 584 ? -1.861 3.563 -9.866 1.00 92.25 584 ASP A O 1
ATOM 4745 N N . SER A 1 585 ? -0.693 4.227 -8.053 1.00 94.69 585 SER A N 1
ATOM 4746 C CA . SER A 1 585 ? -1.822 4.687 -7.238 1.00 94.69 585 SER A CA 1
ATOM 4747 C C . SER A 1 585 ? -2.662 5.744 -7.946 1.00 94.69 585 SER A C 1
ATOM 4749 O O . SER A 1 585 ? -2.156 6.783 -8.367 1.00 94.69 585 SER A O 1
ATOM 4751 N N . LEU A 1 586 ? -3.977 5.524 -7.965 1.00 94.69 586 LEU A N 1
ATOM 4752 C CA . LEU A 1 586 ? -4.959 6.503 -8.441 1.00 94.69 586 LEU A CA 1
ATOM 4753 C C . LEU A 1 586 ? -5.245 7.617 -7.424 1.00 94.69 586 LEU A C 1
ATOM 4755 O O . LEU A 1 586 ? -5.870 8.620 -7.771 1.00 94.69 586 LEU A O 1
ATOM 4759 N N . ASP A 1 587 ? -4.803 7.445 -6.180 1.00 95.19 587 ASP A N 1
ATOM 4760 C CA . ASP A 1 587 ? -4.891 8.480 -5.158 1.00 95.19 587 ASP A CA 1
ATOM 4761 C C . ASP A 1 587 ? -3.669 9.403 -5.250 1.00 95.19 587 ASP A C 1
ATOM 4763 O O . ASP A 1 587 ? -2.535 8.932 -5.366 1.00 95.19 587 ASP A O 1
ATOM 4767 N N . MET A 1 588 ? -3.902 10.712 -5.159 1.00 97.00 588 MET A N 1
ATOM 4768 C CA . MET A 1 588 ? -2.876 11.745 -5.033 1.00 97.00 588 MET A CA 1
ATOM 4769 C C . MET A 1 588 ? -2.651 12.077 -3.561 1.00 97.00 588 MET A C 1
ATOM 4771 O O . MET A 1 588 ? -3.611 12.204 -2.799 1.00 97.00 588 MET A O 1
ATOM 4775 N N . GLY A 1 589 ? -1.401 12.289 -3.166 1.00 97.06 589 GLY A N 1
ATOM 4776 C CA . GLY A 1 589 ? -1.079 12.887 -1.874 1.00 97.06 589 GLY A CA 1
ATOM 4777 C C . GLY A 1 589 ? -1.251 14.400 -1.950 1.00 97.06 589 GLY A C 1
ATOM 4778 O O . GLY A 1 589 ? -0.930 15.000 -2.969 1.00 97.06 589 GLY A O 1
ATOM 4779 N N . TYR A 1 590 ? -1.739 15.040 -0.892 1.00 97.25 590 TYR A N 1
ATOM 4780 C CA . TYR A 1 590 ? -1.727 16.499 -0.783 1.00 97.25 590 TYR A CA 1
ATOM 4781 C C . TYR A 1 590 ? -1.238 16.952 0.590 1.00 97.25 590 TYR A C 1
ATOM 4783 O O . TYR A 1 590 ? -1.424 16.248 1.586 1.00 97.25 590 TYR A O 1
ATOM 4791 N N . VAL A 1 591 ? -0.580 18.110 0.636 1.00 97.00 591 VAL A N 1
ATOM 4792 C CA . VAL A 1 591 ? -0.128 18.761 1.871 1.00 97.00 591 VAL A CA 1
ATOM 4793 C C . VAL A 1 591 ? -0.162 20.280 1.713 1.00 97.00 591 VAL A C 1
ATOM 4795 O O . VAL A 1 591 ? 0.342 20.838 0.736 1.00 97.00 591 VAL A O 1
ATOM 4798 N N . VAL A 1 592 ? -0.772 20.949 2.686 1.00 96.25 592 VAL A N 1
ATOM 4799 C CA . VAL A 1 592 ? -0.779 22.407 2.823 1.00 96.25 592 VAL A CA 1
ATOM 4800 C C . VAL A 1 592 ? 0.480 22.825 3.574 1.00 96.25 592 VAL A C 1
ATOM 4802 O O . VAL A 1 592 ? 0.720 22.372 4.695 1.00 96.25 592 VAL A O 1
ATOM 4805 N N . ARG A 1 593 ? 1.292 23.691 2.964 1.00 95.19 593 ARG A N 1
ATOM 4806 C CA . ARG A 1 593 ? 2.546 24.161 3.561 1.00 95.19 593 ARG A CA 1
ATOM 4807 C C . ARG A 1 593 ? 2.310 25.328 4.504 1.00 95.19 593 ARG A C 1
ATOM 4809 O O . ARG A 1 593 ? 1.784 26.341 4.065 1.00 95.19 593 ARG A O 1
ATOM 4816 N N . GLU A 1 594 ? 2.750 25.196 5.756 1.00 92.94 594 GLU A N 1
ATOM 4817 C CA . GLU A 1 594 ? 2.716 26.265 6.773 1.00 92.94 594 GLU A CA 1
ATOM 4818 C C . GLU A 1 594 ? 1.349 26.985 6.834 1.00 92.94 594 GLU A C 1
ATOM 4820 O O . GLU A 1 594 ? 1.251 28.179 6.545 1.00 92.94 594 GLU A O 1
ATOM 4825 N N . PRO A 1 595 ? 0.254 26.262 7.144 1.00 93.62 595 PRO A N 1
ATOM 4826 C CA . PRO A 1 595 ? -1.065 26.877 7.236 1.00 93.62 595 PRO A CA 1
ATOM 4827 C C . PRO A 1 595 ? -1.097 27.947 8.333 1.00 93.62 595 PRO A C 1
ATOM 4829 O O . PRO A 1 595 ? -0.658 27.709 9.460 1.00 93.62 595 PRO A O 1
ATOM 4832 N N . ILE A 1 596 ? -1.660 29.111 8.015 1.00 92.88 596 ILE A N 1
ATOM 4833 C CA . ILE A 1 596 ? -1.870 30.195 8.976 1.00 92.88 596 ILE A CA 1
ATOM 4834 C C . ILE A 1 596 ? -3.115 29.869 9.801 1.00 92.88 596 ILE A C 1
ATOM 4836 O O . ILE A 1 596 ? -4.233 29.926 9.294 1.00 92.88 596 ILE A O 1
ATOM 4840 N N . ILE A 1 597 ? -2.907 29.557 11.079 1.00 89.19 597 ILE A N 1
ATOM 4841 C CA . ILE A 1 597 ? -3.956 29.170 12.030 1.00 89.19 597 ILE A CA 1
ATOM 4842 C C . ILE A 1 597 ? -3.949 30.170 13.177 1.00 89.19 597 ILE A C 1
ATOM 4844 O O . ILE A 1 597 ? -2.962 30.308 13.897 1.00 89.19 597 ILE A O 1
ATOM 4848 N N . ASN A 1 598 ? -5.047 30.903 13.323 1.00 85.50 598 ASN A N 1
ATOM 4849 C CA . ASN A 1 598 ? -5.246 31.888 14.382 1.00 85.50 598 ASN A CA 1
ATOM 4850 C C . ASN A 1 598 ? -6.750 32.105 14.619 1.00 85.50 598 ASN A C 1
ATOM 4852 O O . ASN A 1 598 ? -7.582 31.491 13.954 1.00 85.50 598 ASN A O 1
ATOM 4856 N N . ALA A 1 599 ? -7.107 33.004 15.540 1.00 79.44 599 ALA A N 1
ATOM 4857 C CA . ALA A 1 599 ? -8.505 33.307 15.859 1.00 79.44 599 ALA A CA 1
ATOM 4858 C C . ALA A 1 599 ? -9.342 33.768 14.646 1.00 79.44 599 ALA A C 1
ATOM 4860 O O . ALA A 1 599 ? -10.557 33.607 14.648 1.00 79.44 599 ALA A O 1
ATOM 4861 N N . THR A 1 600 ? -8.708 34.326 13.610 1.00 72.19 600 THR A N 1
ATOM 4862 C CA . THR A 1 600 ? -9.373 34.804 12.391 1.00 72.19 600 THR A CA 1
ATOM 4863 C C . THR A 1 600 ? -9.607 33.689 11.370 1.00 72.19 600 THR A C 1
ATOM 4865 O O . THR A 1 600 ? -10.628 33.704 10.689 1.00 72.19 600 THR A O 1
ATOM 4868 N N . PHE A 1 601 ? -8.678 32.735 11.241 1.00 72.00 601 PHE A N 1
ATOM 4869 C CA . PHE A 1 601 ? -8.732 31.688 10.208 1.00 72.00 601 PHE A CA 1
ATOM 4870 C C . PHE A 1 601 ? -9.164 30.309 10.726 1.00 72.00 601 PHE A C 1
ATOM 4872 O O . PHE A 1 601 ? -9.546 29.466 9.920 1.00 72.00 601 PHE A O 1
ATOM 4879 N N . GLY A 1 602 ? -9.181 30.100 12.046 1.00 78.44 602 GLY A N 1
ATOM 4880 C CA . GLY A 1 602 ? -9.584 28.837 12.666 1.00 78.44 602 GLY A CA 1
ATOM 4881 C C . GLY A 1 602 ? -8.617 27.683 12.387 1.00 78.44 602 GLY A C 1
ATOM 4882 O O . GLY A 1 602 ? -7.567 27.864 11.769 1.00 78.44 602 GLY A O 1
ATOM 4883 N N . ASP A 1 603 ? -8.961 26.494 12.881 1.00 82.62 603 ASP A N 1
ATOM 4884 C CA . ASP A 1 603 ? -8.266 25.261 12.501 1.00 82.62 603 ASP A CA 1
ATOM 4885 C C . ASP A 1 603 ? -8.741 24.786 11.123 1.00 82.62 603 ASP A C 1
ATOM 4887 O O . ASP A 1 603 ? -9.880 25.036 10.721 1.00 82.62 603 ASP A O 1
A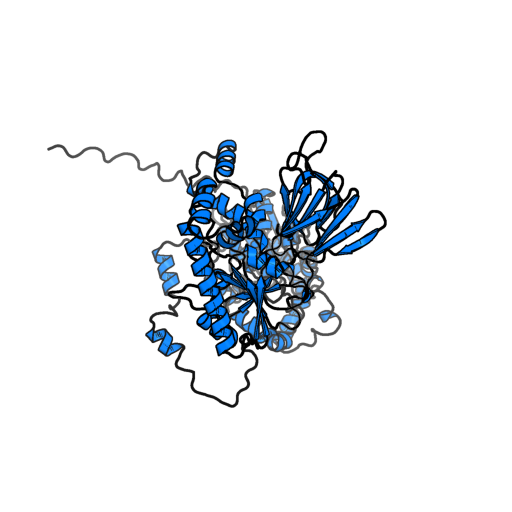TOM 4891 N N . ILE A 1 604 ? -7.861 24.091 10.405 1.00 87.38 604 ILE A N 1
ATOM 4892 C CA . ILE A 1 604 ? -8.115 23.634 9.041 1.00 87.38 604 ILE A CA 1
ATOM 4893 C C . ILE A 1 604 ? -8.276 22.118 8.979 1.00 87.38 604 ILE A C 1
ATOM 4895 O O . ILE A 1 604 ? -7.481 21.363 9.543 1.00 87.38 604 ILE A O 1
ATOM 4899 N N . ARG A 1 605 ? -9.267 21.643 8.219 1.00 88.75 605 ARG A N 1
ATOM 4900 C CA . ARG A 1 605 ? -9.508 20.195 8.060 1.00 88.75 605 ARG A CA 1
ATOM 4901 C C . ARG A 1 605 ? -8.564 19.584 7.036 1.00 88.75 605 ARG A C 1
ATOM 4903 O O . ARG A 1 605 ? -7.993 18.517 7.246 1.00 88.75 605 ARG A O 1
ATOM 4910 N N . PHE A 1 606 ? -8.368 20.269 5.913 1.00 90.56 606 PHE A N 1
ATOM 4911 C CA . PHE A 1 606 ? -7.604 19.749 4.779 1.00 90.56 606 PHE A CA 1
ATOM 4912 C C . PHE A 1 606 ? -6.113 20.074 4.877 1.00 90.56 606 PHE A C 1
ATOM 4914 O O . PHE A 1 606 ? -5.562 20.728 4.001 1.00 90.56 606 PHE A O 1
ATOM 4921 N N . ARG A 1 607 ? -5.440 19.614 5.938 1.00 91.81 607 ARG A N 1
ATOM 4922 C CA . ARG A 1 607 ? -4.004 19.883 6.136 1.00 91.81 607 ARG A CA 1
ATOM 4923 C C . ARG A 1 607 ? -3.105 18.988 5.285 1.00 91.81 607 ARG A C 1
ATOM 4925 O O . ARG A 1 607 ? -2.168 19.462 4.652 1.00 91.81 607 ARG A O 1
ATOM 4932 N N . LYS A 1 608 ? -3.371 17.686 5.301 1.00 94.00 608 LYS A N 1
ATOM 4933 C CA . LYS A 1 608 ? -2.610 16.656 4.589 1.00 94.00 608 LYS A CA 1
ATOM 4934 C C . LYS A 1 608 ? -3.491 15.427 4.430 1.00 94.00 608 LYS A C 1
ATOM 4936 O O . LYS A 1 608 ? -4.264 15.120 5.334 1.00 94.00 608 LYS A O 1
ATOM 4941 N N . GLY A 1 609 ? -3.365 14.719 3.318 1.00 93.81 609 GLY A N 1
ATOM 4942 C CA . GLY A 1 609 ? -4.117 13.490 3.104 1.00 93.81 609 GLY A CA 1
ATOM 4943 C C . GLY A 1 609 ? -3.895 12.892 1.726 1.00 93.81 609 GLY A C 1
ATOM 4944 O O . GLY A 1 609 ? -2.982 13.288 1.001 1.00 93.81 609 GLY A O 1
ATOM 4945 N N . LYS A 1 610 ? -4.757 11.936 1.382 1.00 95.06 610 LYS A N 1
ATOM 4946 C CA . LYS A 1 610 ? -4.874 11.361 0.042 1.00 95.06 610 LYS A CA 1
ATOM 4947 C C . LYS A 1 610 ? -6.235 11.714 -0.547 1.00 95.06 610 LYS A C 1
ATOM 4949 O O . LYS A 1 610 ? -7.203 11.822 0.202 1.00 95.06 610 LYS A O 1
ATOM 4954 N N . ALA A 1 611 ? -6.291 11.914 -1.858 1.00 95.00 611 ALA A N 1
ATOM 4955 C CA . ALA A 1 611 ? -7.507 12.294 -2.567 1.00 95.00 611 ALA A CA 1
ATOM 4956 C C . ALA A 1 611 ? -7.475 11.841 -4.028 1.00 95.00 611 ALA A C 1
ATOM 4958 O O . ALA A 1 611 ? -6.418 11.842 -4.658 1.00 95.00 611 ALA A O 1
ATOM 4959 N N . ARG A 1 612 ? -8.638 11.549 -4.613 1.00 94.75 612 ARG A N 1
ATOM 4960 C CA . ARG A 1 612 ? -8.766 11.290 -6.064 1.00 94.75 612 ARG A CA 1
ATOM 4961 C C . ARG A 1 612 ? -8.975 12.562 -6.872 1.00 94.75 612 ARG A C 1
ATOM 4963 O O . ARG A 1 612 ? -8.705 12.605 -8.074 1.00 94.75 612 ARG A O 1
ATOM 4970 N N . ARG A 1 613 ? -9.452 13.617 -6.218 1.00 95.44 613 ARG A N 1
ATOM 4971 C CA . ARG A 1 613 ? -9.666 14.933 -6.807 1.00 95.44 613 ARG A CA 1
ATOM 4972 C C . ARG A 1 613 ? -9.311 16.021 -5.807 1.00 95.44 613 ARG A C 1
ATOM 4974 O O . ARG A 1 613 ? -9.945 16.148 -4.762 1.00 95.44 613 ARG A O 1
ATOM 4981 N N . VAL A 1 614 ? -8.374 16.877 -6.199 1.00 96.81 614 VAL A N 1
ATOM 4982 C CA . VAL A 1 614 ? -8.050 18.110 -5.475 1.00 96.81 614 VAL A CA 1
ATOM 4983 C C . VAL A 1 614 ? -8.428 19.282 -6.360 1.00 96.81 614 VAL A C 1
ATOM 4985 O O . VAL A 1 614 ? -8.118 19.312 -7.549 1.00 96.81 614 VAL A O 1
ATOM 4988 N N . SER A 1 615 ? -9.129 20.259 -5.805 1.00 95.56 615 SER A N 1
ATOM 4989 C CA . SER A 1 615 ? -9.449 21.489 -6.516 1.00 95.56 615 SER A CA 1
ATOM 4990 C C . SER A 1 615 ? -9.052 22.693 -5.688 1.00 95.56 615 SER A C 1
ATOM 4992 O O . SER A 1 615 ? -9.289 22.713 -4.483 1.00 95.56 615 SER A O 1
ATOM 4994 N N . MET A 1 616 ? -8.466 23.691 -6.337 1.00 95.81 616 MET A N 1
ATOM 4995 C CA . MET A 1 616 ? -8.000 24.908 -5.693 1.00 95.81 616 MET A CA 1
ATOM 4996 C C . MET A 1 616 ? -8.457 26.119 -6.501 1.00 95.81 616 MET A C 1
ATOM 4998 O O . MET A 1 616 ? -8.116 26.248 -7.675 1.00 95.81 616 MET A O 1
ATOM 5002 N N . ARG A 1 617 ? -9.252 26.995 -5.891 1.00 95.75 617 ARG A N 1
ATOM 5003 C CA . ARG A 1 617 ? -9.650 28.281 -6.471 1.00 95.75 617 ARG A CA 1
ATOM 5004 C C . ARG A 1 617 ? -8.754 29.377 -5.919 1.00 95.75 617 ARG A C 1
ATOM 5006 O O . ARG A 1 617 ? -8.693 29.543 -4.705 1.00 95.75 617 ARG A O 1
ATOM 5013 N N . SER A 1 618 ? -8.104 30.120 -6.806 1.00 96.69 618 SER A N 1
ATOM 5014 C CA . SER A 1 618 ? -7.261 31.254 -6.432 1.00 96.69 618 SER A CA 1
ATOM 5015 C C . SER A 1 618 ? -8.099 32.390 -5.845 1.00 96.69 618 SER A C 1
ATOM 5017 O O . SER A 1 618 ? -9.109 32.781 -6.427 1.00 96.69 618 SER A O 1
ATOM 5019 N N . LEU A 1 619 ? -7.674 32.912 -4.698 1.00 95.56 619 LEU A N 1
ATOM 5020 C CA . LEU A 1 619 ? -8.122 34.184 -4.119 1.00 95.56 619 LEU A CA 1
ATOM 5021 C C . LEU A 1 619 ? -6.922 35.124 -3.876 1.00 95.56 619 LEU A C 1
ATOM 5023 O O . LEU A 1 619 ? -7.062 36.130 -3.183 1.00 95.56 619 LEU A O 1
ATOM 5027 N N . GLY A 1 620 ? -5.749 34.755 -4.397 1.00 91.12 620 GLY A N 1
ATOM 5028 C CA . GLY A 1 620 ? -4.496 35.493 -4.286 1.00 91.12 620 GLY A CA 1
ATOM 5029 C C . GLY A 1 620 ? -4.286 36.466 -5.445 1.00 91.12 620 GLY A C 1
ATOM 5030 O O . GLY A 1 620 ? -5.139 36.598 -6.326 1.00 91.12 620 GLY A O 1
ATOM 5031 N N . TRP A 1 621 ? -3.141 37.142 -5.433 1.00 89.31 621 TRP A N 1
ATOM 5032 C CA . TRP A 1 621 ? -2.802 38.216 -6.366 1.00 89.31 621 TRP A CA 1
ATOM 5033 C C . TRP A 1 621 ? -2.019 37.713 -7.582 1.00 89.31 621 TRP A C 1
ATOM 5035 O O . TRP A 1 621 ? -2.410 38.005 -8.708 1.00 89.31 621 TRP A O 1
ATOM 5045 N N . ASP A 1 622 ? -0.943 36.951 -7.366 1.00 94.62 622 ASP A N 1
ATOM 5046 C CA . ASP A 1 622 ? -0.044 36.435 -8.410 1.00 94.62 622 ASP A CA 1
ATOM 5047 C C . ASP A 1 622 ? 0.231 34.938 -8.194 1.00 94.62 622 ASP A C 1
ATOM 5049 O O . ASP A 1 622 ? 1.369 34.463 -8.103 1.00 94.62 622 ASP A O 1
ATOM 5053 N N . MET A 1 623 ? -0.858 34.179 -8.068 1.00 97.00 623 MET A N 1
ATOM 5054 C CA . MET A 1 623 ? -0.822 32.731 -7.896 1.00 97.00 623 MET A CA 1
ATOM 5055 C C . MET A 1 623 ? -0.360 32.035 -9.182 1.00 97.00 623 MET A C 1
ATOM 5057 O O . MET A 1 623 ? -0.791 32.382 -10.283 1.00 97.00 623 MET A O 1
ATOM 5061 N N . LYS A 1 624 ? 0.450 30.985 -9.041 1.00 97.81 624 LYS A N 1
ATOM 5062 C CA . LYS A 1 624 ? 0.920 30.130 -10.136 1.00 97.81 624 LYS A CA 1
ATOM 5063 C C . LYS A 1 624 ? 0.691 28.662 -9.845 1.00 97.81 624 LYS A C 1
ATOM 5065 O O . LYS A 1 624 ? 0.814 28.212 -8.708 1.00 97.81 624 LYS A O 1
ATOM 5070 N N . VAL A 1 625 ? 0.403 27.914 -10.904 1.00 98.12 625 VAL A N 1
ATOM 5071 C CA . VAL A 1 625 ? 0.379 26.451 -10.910 1.00 98.12 625 VAL A CA 1
ATOM 5072 C C . VAL A 1 625 ? 1.672 25.969 -11.547 1.00 98.12 625 VAL A C 1
ATOM 5074 O O . VAL A 1 625 ? 1.947 26.281 -12.704 1.00 98.12 625 VAL A O 1
ATOM 5077 N N . ASN A 1 626 ? 2.453 25.209 -10.788 1.00 97.75 626 ASN A N 1
ATOM 5078 C CA . ASN A 1 626 ? 3.746 24.674 -11.189 1.00 97.75 626 ASN A CA 1
ATOM 5079 C C . ASN A 1 626 ? 3.648 23.153 -11.299 1.00 97.75 626 ASN A C 1
ATOM 5081 O O . ASN A 1 626 ? 3.253 22.501 -10.338 1.00 97.75 626 ASN A O 1
ATOM 5085 N N . LEU A 1 627 ? 4.014 22.594 -12.449 1.00 97.56 627 LEU A N 1
ATOM 5086 C CA . LEU A 1 627 ? 4.077 21.152 -12.693 1.00 97.56 627 LEU A CA 1
ATOM 5087 C C . LEU A 1 627 ? 5.544 20.715 -12.699 1.00 97.56 627 LEU A C 1
ATOM 5089 O O . LEU A 1 627 ? 6.329 21.237 -13.498 1.00 97.56 627 LEU A O 1
ATOM 5093 N N . ASP A 1 628 ? 5.905 19.797 -11.800 1.00 96.31 628 ASP A N 1
ATOM 5094 C CA . ASP A 1 628 ? 7.239 19.185 -11.645 1.00 96.31 628 ASP A CA 1
ATOM 5095 C C . ASP A 1 628 ? 8.413 20.177 -11.515 1.00 96.31 628 ASP A C 1
ATOM 5097 O O . ASP A 1 628 ? 9.568 19.829 -11.748 1.00 96.31 628 ASP A O 1
ATOM 5101 N N . GLY A 1 629 ? 8.134 21.448 -11.208 1.00 93.38 629 GLY A N 1
ATOM 5102 C CA . GLY A 1 629 ? 9.128 22.528 -11.247 1.00 93.38 629 GLY A CA 1
ATOM 5103 C C . GLY A 1 629 ? 9.615 22.901 -12.658 1.00 93.38 629 GLY A C 1
ATOM 5104 O O . GLY A 1 629 ? 10.588 23.638 -12.792 1.00 93.38 629 GLY A O 1
ATOM 5105 N N . LEU A 1 630 ? 8.955 22.414 -13.717 1.00 93.00 630 LEU A N 1
ATOM 5106 C CA . LEU A 1 630 ? 9.378 22.574 -15.118 1.00 93.00 630 LEU A CA 1
ATOM 5107 C C . LEU A 1 630 ? 8.444 23.443 -15.961 1.00 93.00 630 LEU A C 1
ATOM 5109 O O . LEU A 1 630 ? 8.847 23.971 -17.002 1.00 93.00 630 LEU A O 1
ATOM 5113 N N . TYR A 1 631 ? 7.176 23.526 -15.569 1.00 94.44 631 TYR A N 1
ATOM 5114 C CA . TYR A 1 631 ? 6.149 24.269 -16.285 1.00 94.44 631 TYR A CA 1
ATOM 5115 C C . TYR A 1 631 ? 5.323 25.069 -15.294 1.00 94.44 631 TYR A C 1
ATOM 5117 O O . TYR A 1 631 ? 4.782 24.504 -14.350 1.00 94.44 631 TYR A O 1
ATOM 5125 N N . SER A 1 632 ? 5.238 26.377 -15.511 1.00 96.19 632 SER A N 1
ATOM 5126 C CA . SER A 1 632 ? 4.526 27.293 -14.630 1.00 96.19 632 SER A CA 1
ATOM 5127 C C . SER A 1 632 ? 3.535 28.107 -15.441 1.00 96.19 632 SER A C 1
ATOM 5129 O O . SER A 1 632 ? 3.888 28.635 -16.498 1.00 96.19 632 SER A O 1
ATOM 5131 N N . VAL A 1 633 ? 2.302 28.201 -14.953 1.00 96.94 633 VAL A N 1
ATOM 5132 C CA . VAL A 1 633 ? 1.244 29.011 -15.563 1.00 96.94 633 VAL A CA 1
ATOM 5133 C C . VAL A 1 633 ? 0.557 29.876 -14.508 1.00 96.94 633 VAL A C 1
ATOM 5135 O O . VAL A 1 633 ? 0.397 29.427 -13.368 1.00 96.94 633 VAL A O 1
ATOM 5138 N N . PRO A 1 634 ? 0.121 31.097 -14.860 1.00 96.94 634 PRO A N 1
ATOM 5139 C CA . PRO A 1 634 ? -0.678 31.924 -13.964 1.00 96.94 634 PRO A CA 1
ATOM 5140 C C . PRO A 1 634 ? -2.003 31.254 -13.582 1.00 96.94 634 PRO A C 1
ATOM 5142 O O . PRO A 1 634 ? -2.664 30.625 -14.411 1.00 96.94 634 PRO A O 1
ATOM 5145 N N . LEU A 1 635 ? -2.421 31.442 -12.332 1.00 96.88 635 LEU A N 1
ATOM 5146 C CA . LEU A 1 635 ? -3.739 31.080 -11.823 1.00 96.88 635 LEU A CA 1
ATOM 5147 C C . LEU A 1 635 ? -4.458 32.339 -11.337 1.00 96.88 635 LEU A C 1
ATOM 5149 O O . LEU A 1 635 ? -4.454 32.678 -10.152 1.00 96.88 635 LEU A O 1
ATOM 5153 N N . ASN A 1 636 ? -5.087 33.022 -12.290 1.00 94.75 636 ASN A N 1
ATOM 5154 C CA . ASN A 1 636 ? -5.755 34.299 -12.061 1.00 94.75 636 ASN A CA 1
ATOM 5155 C C . ASN A 1 636 ? -6.830 34.213 -10.966 1.00 94.75 636 ASN A C 1
ATOM 5157 O O . ASN A 1 636 ? -7.414 33.156 -10.709 1.00 94.75 636 ASN A O 1
ATOM 5161 N N . TYR A 1 637 ? -7.129 35.359 -10.357 1.00 95.38 637 TYR A N 1
ATOM 5162 C CA . TYR A 1 637 ? -8.125 35.473 -9.298 1.00 95.38 637 TYR A CA 1
ATOM 5163 C C . TYR A 1 637 ? -9.476 34.830 -9.676 1.00 95.38 637 TYR A C 1
ATOM 5165 O O . TYR A 1 637 ? -10.060 35.076 -10.735 1.00 95.38 637 TYR A O 1
ATOM 5173 N N . GLY A 1 638 ? -9.980 33.970 -8.793 1.00 93.44 638 GLY A N 1
ATOM 5174 C CA . GLY A 1 638 ? -11.226 33.219 -8.942 1.00 93.44 638 GLY A CA 1
ATOM 5175 C C . GLY A 1 638 ? -11.188 32.058 -9.942 1.00 93.44 638 GLY A C 1
ATOM 5176 O O . GLY A 1 638 ? -12.140 31.271 -9.970 1.00 93.44 638 GLY A O 1
ATOM 5177 N N . VAL A 1 639 ? -10.104 31.884 -10.708 1.00 95.62 639 VAL A N 1
ATOM 5178 C CA . VAL A 1 639 ? -9.889 30.690 -11.539 1.00 95.62 639 VAL A CA 1
ATOM 5179 C C . VAL A 1 639 ? -9.605 29.492 -10.637 1.00 95.62 639 VAL A C 1
ATOM 5181 O O . VAL A 1 639 ? -8.925 29.591 -9.610 1.00 95.62 639 VAL A O 1
ATOM 5184 N N . GLN A 1 640 ? -10.163 28.344 -11.010 1.00 95.81 640 GLN A N 1
ATOM 5185 C CA . GLN A 1 640 ? -10.016 27.091 -10.289 1.00 95.81 640 GLN A CA 1
ATOM 5186 C C . GLN A 1 640 ? -9.144 26.104 -11.064 1.00 95.81 640 GLN A C 1
ATOM 5188 O O . GLN A 1 640 ? -9.491 25.712 -12.174 1.00 95.81 640 GLN A O 1
ATOM 5193 N N . ALA A 1 641 ? -8.066 25.645 -10.434 1.00 97.56 641 ALA A N 1
ATOM 5194 C CA . ALA A 1 641 ? -7.302 24.485 -10.866 1.00 97.56 641 ALA A CA 1
ATOM 5195 C C . ALA A 1 641 ? -7.933 23.211 -10.287 1.00 97.56 641 ALA A C 1
ATOM 5197 O O . ALA A 1 641 ? -8.260 23.140 -9.101 1.00 97.56 641 ALA A O 1
ATOM 5198 N N . VAL A 1 642 ? -8.117 22.193 -11.119 1.00 96.56 642 VAL A N 1
ATOM 5199 C CA . VAL A 1 642 ? -8.671 20.887 -10.755 1.00 96.56 642 VAL A CA 1
ATOM 5200 C C . VAL A 1 642 ? -7.663 19.817 -11.139 1.00 96.56 642 VAL A C 1
ATOM 5202 O O . VAL A 1 642 ? -7.456 19.547 -12.320 1.00 96.56 642 VAL A O 1
ATOM 5205 N N . MET A 1 643 ? -7.071 19.199 -10.127 1.00 97.50 643 MET A N 1
ATOM 5206 C CA . MET A 1 643 ? -6.117 18.105 -10.238 1.00 97.50 643 MET A CA 1
ATOM 5207 C C . MET A 1 643 ? -6.854 16.771 -10.129 1.00 97.50 643 MET A C 1
ATOM 5209 O O . MET A 1 643 ? -7.688 16.584 -9.234 1.00 97.50 643 MET A O 1
ATOM 5213 N N . LYS A 1 644 ? -6.563 15.854 -11.053 1.00 95.50 644 LYS A N 1
ATOM 5214 C CA . LYS A 1 644 ? -7.040 14.465 -11.034 1.00 95.50 644 LYS A CA 1
ATOM 5215 C C . LYS A 1 644 ? -6.052 13.541 -11.742 1.00 95.50 644 LYS A C 1
ATOM 5217 O O . LYS A 1 644 ? -5.365 13.974 -12.666 1.00 95.50 644 LYS A O 1
ATOM 5222 N N . ILE A 1 645 ? -6.047 12.270 -11.361 1.00 95.12 645 ILE A N 1
ATOM 5223 C CA . ILE A 1 645 ? -5.402 11.199 -12.127 1.00 95.12 645 ILE A CA 1
ATOM 5224 C C . ILE A 1 645 ? -6.436 10.606 -13.092 1.00 95.12 645 ILE A C 1
ATOM 5226 O O . ILE A 1 645 ? -7.614 10.478 -12.754 1.00 95.12 645 ILE A O 1
ATOM 5230 N N . CYS A 1 646 ? -6.004 10.324 -14.318 1.00 88.44 646 CYS A N 1
ATOM 5231 C CA . CYS A 1 646 ? -6.819 9.747 -15.388 1.00 88.44 646 CYS A CA 1
ATOM 5232 C C . CYS A 1 646 ? -6.164 8.434 -15.844 1.00 88.44 646 CYS A C 1
ATOM 5234 O O . CYS A 1 646 ? -4.940 8.333 -15.848 1.00 88.44 646 CYS A O 1
ATOM 5236 N N . THR A 1 647 ? -6.969 7.423 -16.166 1.00 87.56 647 THR A N 1
ATOM 5237 C CA . THR A 1 647 ? -6.494 6.045 -16.408 1.00 87.56 647 THR A CA 1
ATOM 5238 C C . THR A 1 647 ? -6.343 5.707 -17.885 1.00 87.56 647 THR A C 1
ATOM 5240 O O . THR A 1 647 ? -5.878 4.621 -18.224 1.00 87.56 647 THR A O 1
ATOM 5243 N N . GLU A 1 648 ? -6.762 6.603 -18.775 1.00 89.69 648 GLU A N 1
ATOM 5244 C CA . GLU A 1 648 ? -6.641 6.419 -20.212 1.00 89.69 648 GLU A CA 1
ATOM 5245 C C . GLU A 1 648 ? -5.152 6.330 -20.603 1.00 89.69 648 GLU A C 1
ATOM 5247 O O . GLU A 1 648 ? -4.325 7.051 -20.031 1.00 89.69 648 GLU A O 1
ATOM 5252 N N . PRO A 1 649 ? -4.781 5.473 -21.575 1.00 85.44 649 PRO A N 1
ATOM 5253 C CA . PRO A 1 649 ? -3.381 5.158 -21.864 1.00 85.44 649 PRO A CA 1
ATOM 5254 C C . PRO A 1 649 ? -2.487 6.369 -22.140 1.00 85.44 649 PRO A C 1
ATOM 5256 O O . PRO A 1 649 ? -1.306 6.328 -21.812 1.00 85.44 649 PRO A O 1
ATOM 5259 N N . GLN A 1 650 ? -3.024 7.459 -22.700 1.00 84.25 650 GLN A N 1
ATOM 5260 C CA . GLN A 1 650 ? -2.236 8.667 -22.949 1.00 84.25 650 GLN A CA 1
ATOM 5261 C C . GLN A 1 650 ? -1.810 9.417 -21.675 1.00 84.25 650 GLN A C 1
ATOM 5263 O O . GLN A 1 650 ? -0.871 10.208 -21.722 1.00 84.25 650 GLN A O 1
ATOM 5268 N N . TYR A 1 651 ? -2.478 9.201 -20.537 1.00 88.75 651 TYR A N 1
ATOM 5269 C CA . TYR A 1 651 ? -2.190 9.890 -19.273 1.00 88.75 651 TYR A CA 1
ATOM 5270 C C . TYR A 1 651 ? -1.235 9.103 -18.375 1.00 88.75 651 TYR A C 1
ATOM 5272 O O . TYR A 1 651 ? -0.562 9.694 -17.529 1.00 88.75 651 TYR A O 1
ATOM 5280 N N . VAL A 1 652 ? -1.114 7.796 -18.597 1.00 93.38 652 VAL A N 1
ATOM 5281 C CA . VAL A 1 652 ? -0.227 6.910 -17.842 1.00 93.38 652 VAL A CA 1
ATOM 5282 C C . VAL A 1 652 ? 1.127 6.833 -18.537 1.00 93.38 652 VAL A C 1
ATOM 5284 O O . VAL A 1 652 ? 1.216 6.484 -19.711 1.00 93.38 652 VAL A O 1
ATOM 5287 N N . LEU A 1 653 ? 2.200 7.144 -17.814 1.00 95.50 653 LEU A N 1
ATOM 5288 C CA . LEU A 1 653 ? 3.550 7.035 -18.353 1.00 95.50 653 LEU A CA 1
ATOM 5289 C C . LEU A 1 653 ? 4.070 5.613 -18.150 1.00 95.50 653 LEU A C 1
ATOM 5291 O O . LEU A 1 653 ? 4.261 5.165 -17.018 1.00 95.50 653 LEU A O 1
ATOM 5295 N N . ARG A 1 654 ? 4.327 4.910 -19.250 1.00 94.25 654 ARG A N 1
ATOM 5296 C CA . ARG A 1 654 ? 4.926 3.578 -19.221 1.00 94.25 654 ARG A CA 1
ATOM 5297 C C . ARG A 1 654 ? 6.451 3.694 -19.195 1.00 94.25 654 ARG A C 1
ATOM 5299 O O . ARG A 1 654 ? 7.036 4.384 -20.022 1.00 94.25 654 ARG A O 1
ATOM 5306 N N . THR A 1 655 ? 7.093 3.026 -18.244 1.00 95.31 655 THR A N 1
ATOM 5307 C CA . THR A 1 655 ? 8.541 3.112 -17.999 1.00 95.31 655 THR A CA 1
ATOM 5308 C C . THR A 1 655 ? 9.157 1.733 -17.815 1.00 95.31 655 THR A C 1
ATOM 5310 O O . THR A 1 655 ? 8.451 0.779 -17.495 1.00 95.31 655 THR A O 1
ATOM 5313 N N . VAL A 1 656 ? 10.460 1.614 -18.052 1.00 93.50 656 VAL A N 1
ATOM 5314 C CA . VAL A 1 656 ? 11.193 0.341 -17.970 1.00 93.50 656 VAL A CA 1
ATOM 5315 C C . VAL A 1 656 ? 11.744 0.126 -16.559 1.00 93.50 656 VAL A C 1
ATOM 5317 O O . VAL A 1 656 ? 12.232 1.064 -15.932 1.00 93.50 656 VAL A O 1
ATOM 5320 N N . ASP A 1 657 ? 11.705 -1.111 -16.065 1.00 91.12 657 ASP A N 1
ATOM 5321 C CA . ASP A 1 657 ? 12.416 -1.546 -14.859 1.00 91.12 657 ASP A CA 1
ATOM 5322 C C . ASP A 1 657 ? 13.232 -2.807 -15.138 1.00 91.12 657 ASP A C 1
ATOM 5324 O O . ASP A 1 657 ? 12.696 -3.837 -15.542 1.00 91.12 657 ASP A O 1
ATOM 5328 N N . PHE A 1 658 ? 14.534 -2.720 -14.891 1.00 87.81 658 PHE A N 1
ATOM 5329 C CA . PHE A 1 658 ? 15.485 -3.811 -15.078 1.00 87.81 658 PHE A CA 1
ATOM 5330 C C . PHE A 1 658 ? 15.726 -4.640 -13.803 1.00 87.81 658 PHE A C 1
ATOM 5332 O O . PHE A 1 658 ? 16.603 -5.509 -13.797 1.00 87.81 658 PHE A O 1
ATOM 5339 N N . SER A 1 659 ? 15.011 -4.367 -12.708 1.00 78.56 659 SER A N 1
ATOM 5340 C CA . SER A 1 659 ? 15.164 -5.109 -11.453 1.00 78.56 659 SER A CA 1
ATOM 5341 C C . SER A 1 659 ? 14.554 -6.526 -11.520 1.00 78.56 659 SER A C 1
ATOM 5343 O O . SER A 1 659 ? 13.550 -6.736 -12.208 1.00 78.56 659 SER A O 1
ATOM 5345 N N . PRO A 1 660 ? 15.142 -7.528 -10.829 1.00 62.88 660 PRO A N 1
ATOM 5346 C CA . PRO A 1 660 ? 14.648 -8.910 -10.850 1.00 62.88 660 PRO A CA 1
ATOM 5347 C C . PRO A 1 660 ? 13.201 -9.025 -10.345 1.00 62.88 660 PRO A C 1
ATOM 5349 O O . PRO A 1 660 ? 12.813 -8.287 -9.437 1.00 62.88 660 PRO A O 1
ATOM 5352 N N . HIS A 1 661 ? 12.421 -9.985 -10.862 1.00 51.59 661 HIS A N 1
ATOM 5353 C CA . HIS A 1 661 ? 11.005 -10.189 -10.492 1.00 51.59 661 HIS A CA 1
ATOM 5354 C C . HIS A 1 661 ? 10.745 -10.294 -8.973 1.00 51.59 661 HIS A C 1
ATOM 5356 O O . HIS A 1 661 ? 9.746 -9.747 -8.508 1.00 51.59 661 HIS A O 1
ATOM 5362 N N . ASP A 1 662 ? 11.668 -10.874 -8.198 1.00 41.50 662 ASP A N 1
ATOM 5363 C CA . ASP A 1 662 ? 11.553 -11.027 -6.734 1.00 41.50 662 ASP A CA 1
ATOM 5364 C C . ASP A 1 662 ? 11.961 -9.790 -5.916 1.00 41.50 662 ASP A C 1
ATOM 5366 O O . ASP A 1 662 ? 11.720 -9.713 -4.713 1.00 41.50 662 ASP A O 1
ATOM 5370 N N . SER A 1 663 ? 12.540 -8.765 -6.545 1.00 39.56 663 SER A N 1
ATOM 5371 C CA . SER A 1 663 ? 13.039 -7.583 -5.825 1.00 39.56 663 SER A CA 1
ATOM 5372 C C . SER A 1 663 ? 11.965 -6.530 -5.513 1.00 39.56 663 SER A C 1
ATOM 5374 O O . SER A 1 663 ? 12.261 -5.524 -4.864 1.00 39.56 663 SER A O 1
ATOM 5376 N N . ARG A 1 664 ? 10.697 -6.760 -5.897 1.00 39.22 664 ARG A N 1
ATOM 5377 C CA . ARG A 1 664 ? 9.574 -5.841 -5.607 1.00 39.22 664 ARG A CA 1
ATOM 5378 C C . ARG A 1 664 ? 9.311 -5.654 -4.108 1.00 39.22 664 ARG A C 1
ATOM 5380 O O . ARG A 1 664 ? 8.780 -4.617 -3.720 1.00 39.22 664 ARG A O 1
ATOM 5387 N N . HIS A 1 665 ? 9.715 -6.611 -3.270 1.00 37.53 665 HIS A N 1
ATOM 5388 C CA . HIS A 1 665 ? 9.669 -6.477 -1.810 1.00 37.53 665 HIS A CA 1
ATOM 5389 C C . HIS A 1 665 ? 11.003 -6.046 -1.179 1.00 37.53 665 HIS A C 1
ATOM 5391 O O . HIS A 1 665 ? 11.007 -5.650 -0.016 1.00 37.53 665 HIS A O 1
ATOM 5397 N N . ASP A 1 666 ? 12.100 -6.051 -1.948 1.00 30.56 666 ASP A N 1
ATOM 5398 C CA . ASP A 1 666 ? 13.470 -5.934 -1.428 1.00 30.56 666 ASP A CA 1
ATOM 5399 C C . ASP A 1 666 ? 14.314 -4.799 -2.028 1.00 30.56 666 ASP A C 1
ATOM 5401 O O . ASP A 1 666 ? 15.451 -4.582 -1.597 1.00 30.56 666 ASP A O 1
ATOM 5405 N N . LYS A 1 667 ? 13.739 -3.932 -2.879 1.00 34.44 667 LYS A N 1
ATOM 5406 C CA . LYS A 1 667 ? 14.118 -2.512 -2.810 1.00 34.44 667 LYS A CA 1
ATOM 5407 C C . LYS A 1 667 ? 13.619 -1.988 -1.465 1.00 34.44 667 LYS A C 1
ATOM 5409 O O . LYS A 1 667 ? 12.621 -1.277 -1.380 1.00 34.44 667 LYS A O 1
ATOM 5414 N N . LYS A 1 668 ? 14.337 -2.359 -0.396 1.00 35.09 668 LYS A N 1
ATOM 5415 C CA . LYS A 1 668 ? 14.428 -1.582 0.832 1.00 35.09 668 LYS A CA 1
ATOM 5416 C C . LYS A 1 668 ? 14.591 -0.149 0.366 1.00 35.09 668 LYS A C 1
ATOM 5418 O O . LYS A 1 668 ? 15.638 0.209 -0.172 1.00 35.09 668 LYS A O 1
ATOM 5423 N N . TYR A 1 669 ? 13.516 0.619 0.502 1.00 40.94 669 TYR A N 1
ATOM 5424 C CA . TYR A 1 669 ? 13.531 2.064 0.439 1.00 40.94 669 TYR A CA 1
ATOM 5425 C C . TYR A 1 669 ? 14.538 2.483 1.498 1.00 40.94 669 TYR A C 1
ATOM 5427 O O . TYR A 1 669 ? 14.194 2.588 2.674 1.00 40.94 669 TYR A O 1
ATOM 5435 N N . ARG A 1 670 ? 15.815 2.572 1.108 1.00 26.25 670 ARG A N 1
ATOM 5436 C CA . ARG A 1 670 ? 16.851 3.112 1.968 1.00 26.25 670 ARG A CA 1
ATOM 5437 C C . ARG A 1 670 ? 16.374 4.526 2.275 1.00 26.25 670 ARG A C 1
ATOM 5439 O O . ARG A 1 670 ? 16.166 5.292 1.330 1.00 26.25 670 ARG A O 1
ATOM 5446 N N . PRO A 1 671 ? 16.120 4.859 3.549 1.00 27.27 671 PRO A N 1
ATOM 5447 C CA . PRO A 1 671 ? 15.916 6.243 3.919 1.00 27.27 671 PRO A CA 1
ATOM 5448 C C . PRO A 1 671 ? 17.111 7.027 3.382 1.00 27.27 671 PRO A C 1
ATOM 5450 O O . PRO A 1 671 ? 18.247 6.562 3.499 1.00 27.27 671 PRO A O 1
ATOM 5453 N N . ARG A 1 672 ? 16.846 8.179 2.761 1.00 34.41 672 ARG A N 1
ATOM 5454 C CA . ARG A 1 672 ? 17.878 9.182 2.494 1.00 34.41 672 ARG A CA 1
ATOM 5455 C C . ARG A 1 672 ? 18.617 9.421 3.815 1.00 34.41 672 ARG A C 1
ATOM 5457 O O . ARG A 1 672 ? 17.984 9.890 4.761 1.00 34.41 672 ARG A O 1
ATOM 5464 N N . SER A 1 673 ? 19.879 9.005 3.892 1.00 24.00 673 SER A N 1
ATOM 5465 C CA . SER A 1 673 ? 20.784 9.360 4.988 1.00 24.00 673 SER A CA 1
ATOM 5466 C C . SER A 1 673 ? 21.297 10.771 4.788 1.00 24.00 673 SER A C 1
ATOM 5468 O O . SER A 1 673 ? 21.736 11.030 3.642 1.00 24.00 673 SER A O 1
#

Foldseek 3Di:
DDDDDDDDDPPPDPPPPPCPVLPQFAEFKEKEWEFFAWPLNVCQVCLVVVRNVCLDDPNLVDDQLAIAHDPRRLVLLLLLLVVCVVVVVQDFPAEEFESRHSLVSSVVNSPRPPDDYDHDPLQADWFLAPCSSDGPVRCCPVVVVLVVVCVVAVQQRHHVRTDHLVRNLVSVVVVRVVCSNPPGHTYYYYGHHQSNVLSVCCVQLVDDSVRSVCLVPDPQLLSGRHHRKMKMWGQQDPVPRDGGSGTQWIFIDSSVDRSSGDPDIDGRDNDDDDPVRVVVVVVVDDDCCDDPVSCCVPPVPPPDDDPPDPDPDPPPVPLDAADAAEEEEAAEDAPLNVLCVVPVDDDPVSCVVCVVVVHDNVVSVVQVVLLVVQVCLVVVLCVVVNHHYDYDYLVRDALCSCPPGQAYEYRDAPVSQQSVQFSQLALHAYAYEHSRVVPHVRPRHQYYDGPPDGGVNVVVVCNNVSLWDKDWFWWKWKWKAAPVGDIDTDNTTFRAKKWKAFPDQVAWFWKWKDFAPDDIATWTASTKIKTALVNLPPVQLVQQADDLVNLVVVCVVVVVVDDDSVNSVVVRCVSSVVSHDGRNDQKIKMAGHGIDDDPVRHDDDPHIDIGQKMKIFGQDDFMWIAGNVPDIDTRDHRMMIMIHTDDPSSRIHMYIHNDDPPCPVPPPVPPDD

Solvent-accessible surface area (backbone atoms only — not comparable to full-atom values): 36911 Å² total; per-residue (Å²): 141,90,82,89,90,86,92,85,81,83,90,76,81,87,72,78,88,72,60,84,78,60,74,61,60,36,51,37,32,43,36,40,30,25,24,20,41,25,52,60,55,52,43,52,54,39,17,72,76,70,46,51,75,61,64,37,74,68,57,53,74,47,63,78,54,68,36,44,56,36,73,68,10,48,52,30,13,34,35,34,20,51,46,32,51,74,69,74,56,50,79,59,82,39,38,38,23,12,70,29,43,23,17,44,54,22,56,64,43,26,72,50,72,92,71,68,74,41,73,32,76,74,39,46,65,78,45,40,37,72,54,65,75,48,39,52,67,52,40,56,70,78,36,43,70,58,53,54,50,33,72,73,38,66,50,73,36,49,45,68,87,34,44,21,48,55,54,51,31,56,43,41,49,54,52,49,53,51,45,17,70,77,35,52,68,31,36,36,39,36,27,26,33,62,66,46,49,51,25,46,47,39,63,75,38,51,52,51,71,64,59,49,50,53,45,71,70,43,87,50,65,54,66,52,80,50,63,19,21,35,41,39,35,24,15,52,38,91,86,78,68,49,76,49,82,53,68,43,33,39,31,48,41,27,62,82,40,64,88,42,26,57,86,64,76,41,76,57,70,62,86,81,76,55,71,67,56,50,50,56,56,55,65,72,52,77,72,90,77,82,46,73,66,54,49,48,64,72,73,59,68,88,78,75,84,75,99,85,69,92,71,88,80,69,80,71,72,69,58,52,79,60,79,73,55,31,34,32,35,35,33,57,82,41,74,47,58,51,60,31,67,75,69,73,40,60,71,69,61,35,42,55,51,36,44,76,74,72,41,62,46,72,62,38,48,53,54,41,50,48,34,51,53,41,50,52,45,45,55,50,48,34,52,77,69,70,26,48,72,47,80,42,50,59,90,73,67,52,68,70,72,58,70,84,36,55,33,37,38,18,43,26,48,45,69,38,35,51,52,51,55,34,42,54,70,50,74,48,38,42,39,22,32,13,26,50,51,93,82,39,90,26,91,69,30,48,45,60,39,42,101,85,84,30,56,48,61,63,57,50,50,30,48,62,72,18,62,47,44,86,40,59,34,35,22,39,40,42,35,39,30,44,85,89,64,56,71,52,67,57,95,49,45,17,52,29,29,41,39,40,26,38,73,53,83,92,46,71,20,32,30,36,42,30,51,68,87,47,82,70,44,79,48,42,18,72,20,38,44,37,23,24,17,57,11,16,75,43,68,57,28,70,77,63,57,65,54,56,66,58,52,48,52,51,39,56,74,67,69,53,90,84,74,50,74,65,54,40,48,53,53,34,52,57,62,41,53,71,55,46,50,60,31,63,40,65,49,27,41,39,38,48,37,73,65,59,68,48,96,89,61,41,86,76,84,85,44,63,54,74,34,56,30,45,32,41,27,29,65,33,88,56,24,30,43,27,32,61,88,77,45,76,44,81,36,54,65,56,23,27,44,36,38,32,58,56,85,54,61,44,47,36,45,38,26,59,35,65,71,61,89,80,41,82,81,63,67,66,78,68,72,88,125

InterPro domains:
  IPR001345 Phosphoglycerate/bisphosphoglycerate mutase, active site [PS00175] (32-41)
  IPR002504 NAD kinase [PF01513] (379-435)
  IPR013078 Histidine phosphatase superfamily, clade-1 [PF00300] (30-218)
  IPR013078 Histidine phosphatase superfamily, clade-1 [SM00855] (29-200)
  IPR013078 Histidine phosphatase superfamily, clade-1 [cd07067] (30-243)
  IPR016064 NAD kinase/diacylglycerol kinase-like domain superfamily [SSF111331] (365-543)
  IPR017437 ATP-NAD kinase, PpnK-type, C-terminal [G3DSA:2.60.200.30] (491-569)
  IPR017438 Inorganic polyphosphate/ATP-NAD kinase, N-terminal [G3DSA:3.40.50.10330] (323-490)
  IPR029033 Histidine phosphatase superfamily [G3DSA:3.40.50.1240] (28-237)
  IPR029033 Histidine phosphatase superfamily [SSF53254] (30-219)

Radius of gyration: 33.99 Å; Cα contacts (8 Å, |Δi|>4): 1204; chains: 1; bounding box: 82×76×92 Å

pLDDT: mean 86.54, std 16.53, range [24.0, 98.75]

Mean predicted aligned error: 18.05 Å